Protein AF-0000000072543825 (afdb_homodimer)

pLDDT: mean 88.0, std 15.48, range [26.41, 98.81]

Solvent-accessible surface area (backbone atoms only — not comparable to full-atom values): 26085 Å² total; per-residue (Å²): 98,72,42,37,36,35,41,31,44,54,44,75,93,44,47,64,25,44,50,32,34,56,74,31,50,46,60,71,35,76,40,63,40,33,41,17,59,51,80,48,88,99,46,68,51,46,74,39,100,54,77,91,46,79,57,36,39,8,48,50,49,51,53,50,52,45,50,38,58,75,74,43,48,92,76,35,32,33,39,34,46,34,40,40,32,38,48,51,39,55,50,29,42,41,58,61,43,51,80,57,61,41,79,40,43,33,43,42,31,29,56,25,36,66,50,92,89,26,72,36,23,38,35,52,54,19,15,33,38,32,17,38,40,31,51,52,47,43,58,74,57,35,67,79,35,81,84,40,54,31,52,45,59,36,38,49,27,54,16,34,43,34,60,74,70,64,37,51,57,66,84,56,43,46,99,84,56,23,52,20,36,26,68,44,36,71,72,44,44,49,35,65,87,61,56,60,76,66,51,72,74,31,40,65,62,77,81,62,60,24,86,85,35,64,34,41,56,37,24,25,33,6,77,40,52,41,64,52,43,50,48,49,42,36,52,68,72,50,42,58,50,50,84,56,49,64,55,62,60,63,66,52,125,99,71,42,36,36,36,41,31,44,53,44,76,94,43,47,63,24,44,51,30,34,56,75,32,51,46,62,69,36,75,39,66,39,32,42,17,58,53,80,48,88,99,46,66,51,45,73,40,100,54,78,90,44,79,56,37,41,6,49,49,50,50,54,50,52,45,49,39,58,76,76,43,49,91,77,35,32,33,39,33,43,33,41,41,30,37,48,50,39,55,50,29,42,41,57,62,43,51,81,55,61,41,78,40,43,32,43,42,31,28,54,25,37,68,51,95,89,25,74,37,24,37,35,55,53,18,14,32,38,32,15,39,39,30,51,52,47,43,58,75,58,35,67,80,36,81,82,41,56,30,52,47,57,36,37,50,27,54,17,36,45,34,60,75,70,64,39,50,56,64,85,55,43,46,99,84,55,25,52,19,38,25,69,45,34,72,73,44,44,50,34,65,87,62,57,60,76,66,51,71,73,30,40,66,62,76,82,62,61,23,86,86,36,66,35,41,56,37,23,24,31,6,78,40,51,42,64,52,44,50,48,50,40,37,52,67,74,50,42,58,50,50,84,55,50,64,52,60,64,61,66,53,126

Secondary structure (DSSP, 8-state):
---EEEEEE--GGGHHHHHHHHTTGGGGSSEEEEEESSPPTTS-EEE--S---GGGHHHHHHHHHHHHHHHTGGG-SEEEEEETT-EE-HHHHHHHHTTS-TTS-BEEE-EEEEETTEEEEE-TTT-EEEEHHHHHHIIIIISS-TT--TTS-HHHHHHHHHHHTT-B------TTS--SB-SS-HHHHT-GGG--HHHHHHBSSPPP-STT-S-TT--EE-S--HHHHHHHHIIIIIS--TTTTHHHHHT--/---EEEEEE--GGGHHHHHHHHHTGGGGSSEEEEEESSPPTTS-EEE--S---GGGHHHHHHHHHHHHHHHTGGG-SEEEEEETT-EE-HHHHHHHHTTS-TTS-BEEE-EEEEETTEEEEE-TTT-EEEEHHHHHHIIIIISS-TT--TTS-HHHHHHHHHHHTT-B------TTS--SB-SS-HHHHH-GGG--HHHHHHBSSPPP-STT-S-TT--EE-S--HHHHHHHHIIIIIS--TTTHHHHHHT--

Nearest PDB structures (foldseek):
  7q4i-assembly1_A  TM=9.365E-01  e=7.031E-26  Drosophila melanogaster
  2j0b-assembly1_A  TM=6.460E-01  e=9.276E-09  Mus musculus
  2vxm-assembly1_A  TM=5.956E-01  e=2.904E-05  Bos taurus
  6ym1-assembly1_B  TM=3.932E-01  e=6.086E-01  Mycobacterium tuberculosis CDC1551
  1x7o-assembly1_B  TM=4.568E-01  e=1.905E+00  Streptomyces viridochromogenes

Sequence (506 aa):
SGKILCLIFTYPKNINKSLAVKNTWAKRCDKQLYFSNKTLPNIPTILLNITESRQLLGLKTRLALQYVYDHEIDEFEWFIKADDDAFFIMENLKNYLSAFNPNDKLYFGKKFSKFKGTTYYMSGGAGYVLSKASVKIIVEKCFDAVKFNFQHIEDMAVGACAEKYNFTAPNTTDSMGRERFHSLSPHVYLKKELKPKWLDAYSVNKLKWGYGNLSNETISFHYLSPEDMQLLEFYLYKLNTKQMDQRRNSSKPSGKILCLIFTYPKNINKSLAVKNTWAKRCDKQLYFSNKTLPNIPTILLNITESRQLLGLKTRLALQYVYDHEIDEFEWFIKADDDAFFIMENLKNYLSAFNPNDKLYFGKKFSKFKGTTYYMSGGAGYVLSKASVKIIVEKCFDAVKFNFQHIEDMAVGACAEKYNFTAPNTTDSMGRERFHSLSPHVYLKKELKPKWLDAYSVNKLKWGYGNLSNETISFHYLSPEDMQLLEFYLYKLNTKQMDQRRNSSKP

Structure (mmCIF, N/CA/C/O backbone):
data_AF-0000000072543825-model_v1
#
loop_
_entity.id
_entity.type
_entity.pdbx_description
1 polymer 'N-acetylgalactosaminide beta-1,3-galactosyltransferase'
#
loop_
_atom_site.group_PDB
_atom_site.id
_atom_site.type_symbol
_atom_site.label_atom_id
_atom_site.label_alt_id
_atom_site.label_comp_id
_atom_site.label_asym_id
_atom_site.label_entity_id
_atom_site.label_seq_id
_atom_site.pdbx_PDB_ins_code
_atom_site.Cartn_x
_atom_site.Cartn_y
_atom_site.Cartn_z
_atom_site.occupancy
_atom_site.B_iso_or_equiv
_atom_site.auth_seq_id
_atom_site.auth_comp_id
_atom_site.auth_asym_id
_atom_site.auth_atom_id
_atom_site.pdbx_PDB_model_num
ATOM 1 N N . SER A 1 1 ? -3.27 -25.234 7.328 1 68.12 1 SER A N 1
ATOM 2 C CA . SER A 1 1 ? -3.408 -25.266 5.875 1 68.12 1 SER A CA 1
ATOM 3 C C . SER A 1 1 ? -2.248 -26.016 5.227 1 68.12 1 SER A C 1
ATOM 5 O O . SER A 1 1 ? -2.201 -26.156 4 1 68.12 1 SER A O 1
ATOM 7 N N . GLY A 1 2 ? -1.45 -26.844 5.832 1 89.38 2 GLY A N 1
ATOM 8 C CA . GLY A 1 2 ? -0.317 -27.594 5.324 1 89.38 2 GLY A CA 1
ATOM 9 C C . GLY A 1 2 ? 0.86 -26.719 4.938 1 89.38 2 GLY A C 1
ATOM 10 O O . GLY A 1 2 ? 0.724 -25.5 4.836 1 89.38 2 GLY A O 1
ATOM 11 N N . LYS A 1 3 ? 1.983 -27.266 4.672 1 97.75 3 LYS A N 1
ATOM 12 C CA . LYS A 1 3 ? 3.207 -26.547 4.324 1 97.75 3 LYS A CA 1
ATOM 13 C C . LYS A 1 3 ? 3.191 -26.109 2.861 1 97.75 3 LYS A C 1
ATOM 15 O O . LYS A 1 3 ? 2.717 -26.844 1.993 1 97.75 3 LYS A O 1
ATOM 20 N N . ILE A 1 4 ? 3.729 -24.906 2.629 1 98.5 4 ILE A N 1
ATOM 21 C CA . ILE A 1 4 ? 3.695 -24.297 1.298 1 98.5 4 ILE A CA 1
ATOM 22 C C . ILE A 1 4 ? 5.121 -24.109 0.787 1 98.5 4 ILE A C 1
ATOM 24 O O . ILE A 1 4 ? 5.949 -23.484 1.465 1 98.5 4 ILE A O 1
ATOM 28 N N . LEU A 1 5 ? 5.426 -24.656 -0.382 1 98.81 5 LEU A N 1
ATOM 29 C CA . LEU A 1 5 ? 6.668 -24.391 -1.099 1 98.81 5 LEU A CA 1
ATOM 30 C C . LEU A 1 5 ? 6.441 -23.391 -2.229 1 98.81 5 LEU A C 1
ATOM 32 O O . LEU A 1 5 ? 5.598 -23.609 -3.1 1 98.81 5 LEU A O 1
ATOM 36 N N . CYS A 1 6 ? 7.156 -22.281 -2.223 1 98.81 6 CYS A N 1
ATOM 37 C CA . CYS A 1 6 ? 7.031 -21.25 -3.258 1 98.81 6 CYS A CA 1
ATOM 38 C C . CYS A 1 6 ? 8.125 -21.406 -4.305 1 98.81 6 CYS A C 1
ATOM 40 O O . CYS A 1 6 ? 9.312 -21.359 -3.975 1 98.81 6 CYS A O 1
ATOM 42 N N . LEU A 1 7 ? 7.707 -21.625 -5.52 1 98.44 7 LEU A N 1
ATOM 43 C CA . LEU A 1 7 ? 8.602 -21.688 -6.672 1 98.44 7 LEU A CA 1
ATOM 44 C C . LEU A 1 7 ? 8.625 -20.344 -7.414 1 98.44 7 LEU A C 1
ATOM 46 O O . LEU A 1 7 ? 7.688 -20.031 -8.148 1 98.44 7 LEU A O 1
ATOM 50 N N . ILE A 1 8 ? 9.719 -19.656 -7.242 1 98.38 8 ILE A N 1
ATOM 51 C CA . ILE A 1 8 ? 9.82 -18.328 -7.852 1 98.38 8 ILE A CA 1
ATOM 52 C C . ILE A 1 8 ? 10.633 -18.422 -9.141 1 98.38 8 ILE A C 1
ATOM 54 O O . ILE A 1 8 ? 11.773 -18.891 -9.133 1 98.38 8 ILE A O 1
ATOM 58 N N . PHE A 1 9 ? 10.016 -17.984 -10.227 1 95.5 9 PHE A N 1
ATOM 59 C CA . PHE A 1 9 ? 10.688 -17.969 -11.516 1 95.5 9 PHE A CA 1
ATOM 60 C C . PHE A 1 9 ? 11.359 -16.625 -11.766 1 95.5 9 PHE A C 1
ATOM 62 O O . PHE A 1 9 ? 10.711 -15.586 -11.695 1 95.5 9 PHE A O 1
ATOM 69 N N . THR A 1 10 ? 12.664 -16.656 -11.977 1 95.19 10 THR A N 1
ATOM 70 C CA . THR A 1 10 ? 13.422 -15.422 -12.141 1 95.19 10 THR A CA 1
ATOM 71 C C . THR A 1 10 ? 14.586 -15.617 -13.109 1 95.19 10 THR A C 1
ATOM 73 O O . THR A 1 10 ? 14.641 -16.625 -13.828 1 95.19 10 THR A O 1
ATOM 76 N N . TYR A 1 11 ? 15.344 -14.617 -13.414 1 92.44 11 TYR A N 1
ATOM 77 C CA . TYR A 1 11 ? 16.547 -14.633 -14.234 1 92.44 11 TYR A CA 1
ATOM 78 C C . TYR A 1 11 ? 17.5 -13.523 -13.82 1 92.44 11 TYR A C 1
ATOM 80 O O . TYR A 1 11 ? 17.125 -12.617 -13.07 1 92.44 11 TYR A O 1
ATOM 88 N N . PRO A 1 12 ? 18.734 -13.555 -14.242 1 92.38 12 PRO A N 1
ATOM 89 C CA . PRO A 1 12 ? 19.781 -12.703 -13.688 1 92.38 12 PRO A CA 1
ATOM 90 C C . PRO A 1 12 ? 19.484 -11.219 -13.82 1 92.38 12 PRO A C 1
ATOM 92 O O . PRO A 1 12 ? 19.766 -10.438 -12.906 1 92.38 12 PRO A O 1
ATOM 95 N N . LYS A 1 13 ? 18.906 -10.805 -14.836 1 92.94 13 LYS A N 1
ATOM 96 C CA . LYS A 1 13 ? 18.656 -9.383 -15.055 1 92.94 13 LYS A CA 1
ATOM 97 C C . LYS A 1 13 ? 17.641 -8.844 -14.047 1 92.94 13 LYS A C 1
ATOM 99 O O . LYS A 1 13 ? 17.531 -7.629 -13.852 1 92.94 13 LYS A O 1
ATOM 104 N N . ASN A 1 14 ? 16.938 -9.734 -13.375 1 94.69 14 ASN A N 1
ATOM 105 C CA . ASN A 1 14 ? 15.883 -9.32 -12.445 1 94.69 14 ASN A CA 1
ATOM 106 C C . ASN A 1 14 ? 16.297 -9.562 -11 1 94.69 14 ASN A C 1
ATOM 108 O O . ASN A 1 14 ? 15.453 -9.844 -10.148 1 94.69 14 ASN A O 1
ATOM 112 N N . ILE A 1 15 ? 17.531 -9.453 -10.734 1 96 15 ILE A N 1
ATOM 113 C CA . ILE A 1 15 ? 18.078 -9.758 -9.414 1 96 15 ILE A CA 1
ATOM 114 C C . ILE A 1 15 ? 17.391 -8.875 -8.367 1 96 15 ILE A C 1
ATOM 116 O O . ILE A 1 15 ? 17.109 -9.336 -7.262 1 96 15 ILE A O 1
ATOM 120 N N . ASN A 1 16 ? 17.141 -7.625 -8.672 1 95 16 ASN A N 1
ATOM 121 C CA . ASN A 1 16 ? 16.516 -6.727 -7.715 1 95 16 ASN A CA 1
ATOM 122 C C . ASN A 1 16 ? 15.094 -7.184 -7.371 1 95 16 ASN A C 1
ATOM 124 O O . ASN A 1 16 ? 14.664 -7.078 -6.223 1 95 16 ASN A O 1
ATOM 128 N N . LYS A 1 17 ? 14.398 -7.695 -8.328 1 97.56 17 LYS A N 1
ATOM 129 C CA . LYS A 1 17 ? 13.062 -8.219 -8.086 1 97.56 17 LYS A CA 1
ATOM 130 C C . LYS A 1 17 ? 13.109 -9.484 -7.23 1 97.56 17 LYS A C 1
ATOM 132 O O . LYS A 1 17 ? 12.32 -9.641 -6.301 1 97.56 17 LYS A O 1
ATOM 137 N N . SER A 1 18 ? 14.055 -10.312 -7.535 1 97.81 18 SER A N 1
ATOM 138 C CA . SER A 1 18 ? 14.211 -11.539 -6.766 1 97.81 18 SER A CA 1
ATOM 139 C C . SER A 1 18 ? 14.531 -11.242 -5.305 1 97.81 18 SER A C 1
ATOM 141 O O . SER A 1 18 ? 14 -11.891 -4.402 1 97.81 18 SER A O 1
ATOM 143 N N . LEU A 1 19 ? 15.383 -10.289 -5.148 1 97.31 19 LEU A N 1
ATOM 144 C CA . LEU A 1 19 ? 15.734 -9.898 -3.789 1 97.31 19 LEU A CA 1
ATOM 145 C C . LEU A 1 19 ? 14.523 -9.32 -3.062 1 97.31 19 LEU A C 1
ATOM 147 O O . LEU A 1 19 ? 14.32 -9.586 -1.875 1 97.31 19 LEU A O 1
ATOM 151 N N . ALA A 1 20 ? 13.727 -8.523 -3.75 1 97.5 20 ALA A N 1
ATOM 152 C CA . ALA A 1 20 ? 12.516 -7.977 -3.152 1 97.5 20 ALA A CA 1
ATOM 153 C C . ALA A 1 20 ? 11.555 -9.086 -2.75 1 97.5 20 ALA A C 1
ATOM 155 O O . ALA A 1 20 ? 11 -9.07 -1.647 1 97.5 20 ALA A O 1
ATOM 156 N N . VAL A 1 21 ? 11.383 -10.07 -3.627 1 98.69 21 VAL A N 1
ATOM 157 C CA . VAL A 1 21 ? 10.523 -11.211 -3.32 1 98.69 21 VAL A CA 1
ATOM 158 C C . VAL A 1 21 ? 11.039 -11.922 -2.072 1 98.69 21 VAL A C 1
ATOM 160 O O . VAL A 1 21 ? 10.281 -12.141 -1.12 1 98.69 21 VAL A O 1
ATOM 163 N N . LYS A 1 22 ? 12.273 -12.203 -2.043 1 98.44 22 LYS A N 1
ATOM 164 C CA . LYS A 1 22 ? 12.906 -12.938 -0.952 1 98.44 22 LYS A CA 1
ATOM 165 C C . LYS A 1 22 ? 12.727 -12.211 0.377 1 98.44 22 LYS A C 1
ATOM 167 O O . LYS A 1 22 ? 12.516 -12.844 1.414 1 98.44 22 LYS A O 1
ATOM 172 N N . ASN A 1 23 ? 12.773 -10.914 0.343 1 96.94 23 ASN A N 1
ATOM 173 C CA . ASN A 1 23 ? 12.805 -10.125 1.569 1 96.94 23 ASN A CA 1
ATOM 174 C C . ASN A 1 23 ? 11.414 -9.633 1.957 1 96.94 23 ASN A C 1
ATOM 176 O O . ASN A 1 23 ? 11.266 -8.883 2.924 1 96.94 23 ASN A O 1
ATOM 180 N N . THR A 1 24 ? 10.414 -10.023 1.236 1 97.62 24 THR A N 1
ATOM 181 C CA . THR A 1 24 ? 9.055 -9.609 1.566 1 97.62 24 THR A CA 1
ATOM 182 C C . THR A 1 24 ? 8.141 -10.82 1.714 1 97.62 24 THR A C 1
ATOM 184 O O . THR A 1 24 ? 8.234 -11.562 2.691 1 97.62 24 THR A O 1
ATOM 187 N N . TRP A 1 25 ? 7.227 -11.07 0.693 1 98.12 25 TRP A N 1
ATOM 188 C CA . TRP A 1 25 ? 6.137 -12.016 0.892 1 98.12 25 TRP A CA 1
ATOM 189 C C . TRP A 1 25 ? 6.664 -13.445 0.974 1 98.12 25 TRP A C 1
ATOM 191 O O . TRP A 1 25 ? 6.086 -14.289 1.666 1 98.12 25 TRP A O 1
ATOM 201 N N . ALA A 1 26 ? 7.785 -13.758 0.306 1 98.5 26 ALA A N 1
ATOM 202 C CA . ALA A 1 26 ? 8.266 -15.141 0.238 1 98.5 26 ALA A CA 1
ATOM 203 C C . ALA A 1 26 ? 8.805 -15.602 1.59 1 98.5 26 ALA A C 1
ATOM 205 O O . ALA A 1 26 ? 8.984 -16.797 1.816 1 98.5 26 ALA A O 1
ATOM 206 N N . LYS A 1 27 ? 9.07 -14.648 2.498 1 97.38 27 LYS A N 1
ATOM 207 C CA . LYS A 1 27 ? 9.461 -15 3.863 1 97.38 27 LYS A CA 1
ATOM 208 C C . LYS A 1 27 ? 8.359 -15.789 4.562 1 97.38 27 LYS A C 1
ATOM 210 O O . LYS A 1 27 ? 8.609 -16.469 5.555 1 97.38 27 LYS A O 1
ATOM 215 N N . ARG A 1 28 ? 7.223 -15.664 4.055 1 96.81 28 ARG A N 1
ATOM 216 C CA . ARG A 1 28 ? 6.082 -16.281 4.723 1 96.81 28 ARG A CA 1
ATOM 217 C C . ARG A 1 28 ? 5.711 -17.609 4.066 1 96.81 28 ARG A C 1
ATOM 219 O O . ARG A 1 28 ? 4.703 -18.219 4.422 1 96.81 28 ARG A O 1
ATOM 226 N N . CYS A 1 29 ? 6.473 -18 3.074 1 97.69 29 CYS A N 1
ATOM 227 C CA . CYS A 1 29 ? 6.434 -19.391 2.623 1 97.69 29 CYS A CA 1
ATOM 228 C C . CYS A 1 29 ? 7.156 -20.312 3.605 1 97.69 29 CYS A C 1
ATOM 230 O O . CYS A 1 29 ? 8.023 -19.859 4.355 1 97.69 29 CYS A O 1
ATOM 232 N N . ASP A 1 30 ? 6.742 -21.562 3.641 1 98.06 30 ASP A N 1
ATOM 233 C CA . ASP A 1 30 ? 7.492 -22.5 4.465 1 98.06 30 ASP A CA 1
ATOM 234 C C . ASP A 1 30 ? 8.883 -22.734 3.893 1 98.06 30 ASP A C 1
ATOM 236 O O . ASP A 1 30 ? 9.836 -23 4.641 1 98.06 30 ASP A O 1
ATOM 240 N N . LYS A 1 31 ? 9.008 -22.719 2.635 1 98.31 31 LYS A N 1
ATOM 241 C CA . LYS A 1 31 ? 10.258 -22.766 1.885 1 98.31 31 LYS A CA 1
ATOM 242 C C . LYS A 1 31 ? 10.125 -22.031 0.548 1 98.31 31 LYS A C 1
ATOM 244 O O . LYS A 1 31 ? 9.055 -22.031 -0.055 1 98.31 31 LYS A O 1
ATOM 249 N N . GLN A 1 32 ? 11.164 -21.344 0.126 1 98.62 32 GLN A N 1
ATOM 250 C CA . GLN A 1 32 ? 11.195 -20.672 -1.162 1 98.62 32 GLN A CA 1
ATOM 251 C C . GLN A 1 32 ? 12.367 -21.141 -2.008 1 98.62 32 GLN A C 1
ATOM 253 O O . GLN A 1 32 ? 13.461 -21.375 -1.485 1 98.62 32 GLN A O 1
ATOM 258 N N . LEU A 1 33 ? 12.141 -21.391 -3.219 1 98.44 33 LEU A N 1
ATOM 259 C CA . LEU A 1 33 ? 13.156 -21.734 -4.207 1 98.44 33 LEU A CA 1
ATOM 260 C C . LEU A 1 33 ? 13.062 -20.828 -5.43 1 98.44 33 LEU A C 1
ATOM 262 O O . LEU A 1 33 ? 11.961 -20.516 -5.891 1 98.44 33 LEU A O 1
ATOM 266 N N . TYR A 1 34 ? 14.234 -20.422 -5.926 1 98.12 34 TYR A N 1
ATOM 267 C CA . TYR A 1 34 ? 14.297 -19.562 -7.102 1 98.12 34 TYR A CA 1
ATOM 268 C C . TYR A 1 34 ? 14.898 -20.297 -8.289 1 98.12 34 TYR A C 1
ATOM 270 O O . TYR A 1 34 ? 16 -20.844 -8.195 1 98.12 34 TYR A O 1
ATOM 278 N N . PHE A 1 35 ? 14.219 -20.328 -9.352 1 96.5 35 PHE A N 1
ATOM 279 C CA . PHE A 1 35 ? 14.633 -21.062 -10.539 1 96.5 35 PHE A CA 1
ATOM 280 C C . PHE A 1 35 ? 15.148 -20.109 -11.609 1 96.5 35 PHE A C 1
ATOM 282 O O . PHE A 1 35 ? 14.406 -19.25 -12.094 1 96.5 35 PHE A O 1
ATOM 289 N N . SER A 1 36 ? 16.391 -20.219 -11.961 1 94.19 36 SER A N 1
ATOM 290 C CA . SER A 1 36 ? 17.078 -19.328 -12.891 1 94.19 36 SER A CA 1
ATOM 291 C C . SER A 1 36 ? 18.156 -20.078 -13.672 1 94.19 36 SER A C 1
ATOM 293 O O . SER A 1 36 ? 18.531 -21.203 -13.32 1 94.19 36 SER A O 1
ATOM 295 N N . ASN A 1 37 ? 18.594 -19.469 -14.773 1 91.94 37 ASN A N 1
ATOM 296 C CA . ASN A 1 37 ? 19.625 -20.094 -15.594 1 91.94 37 ASN A CA 1
ATOM 297 C C . ASN A 1 37 ? 21.016 -19.75 -15.094 1 91.94 37 ASN A C 1
ATOM 299 O O . ASN A 1 37 ? 22.016 -20.266 -15.609 1 91.94 37 ASN A O 1
ATOM 303 N N . LYS A 1 38 ? 21.141 -18.922 -14.164 1 92.62 38 LYS A N 1
ATOM 304 C CA . LYS A 1 38 ? 22.375 -18.625 -13.461 1 92.62 38 LYS A CA 1
ATOM 305 C C . LYS A 1 38 ? 22.141 -18.5 -11.961 1 92.62 38 LYS A C 1
ATOM 307 O O . LYS A 1 38 ? 21.047 -18.141 -11.523 1 92.62 38 LYS A O 1
ATOM 312 N N . THR A 1 39 ? 23.172 -18.828 -11.234 1 93.69 39 THR A N 1
ATOM 313 C CA . THR A 1 39 ? 23.078 -18.656 -9.789 1 93.69 39 THR A CA 1
ATOM 314 C C . THR A 1 39 ? 23.047 -17.172 -9.422 1 93.69 39 THR A C 1
ATOM 316 O O . THR A 1 39 ? 23.859 -16.391 -9.93 1 93.69 39 THR A O 1
ATOM 319 N N . LEU A 1 40 ? 22.125 -16.828 -8.625 1 94.44 40 LEU A N 1
ATOM 320 C CA . LEU A 1 40 ? 22 -15.453 -8.18 1 94.44 40 LEU A CA 1
ATOM 321 C C . LEU A 1 40 ? 22.578 -15.266 -6.785 1 94.44 40 LEU A C 1
ATOM 323 O O . LEU A 1 40 ? 22.359 -16.094 -5.898 1 94.44 40 LEU A O 1
ATOM 327 N N . PRO A 1 41 ? 23.281 -14.219 -6.574 1 93.38 41 PRO A N 1
ATOM 328 C CA . PRO A 1 41 ? 23.891 -13.984 -5.262 1 93.38 41 PRO A CA 1
ATOM 329 C C . PRO A 1 41 ? 22.844 -13.781 -4.16 1 93.38 41 PRO A C 1
ATOM 331 O O . PRO A 1 41 ? 21.906 -13.008 -4.328 1 93.38 41 PRO A O 1
ATOM 334 N N . ASN A 1 42 ? 22.969 -14.484 -3.006 1 93.12 42 ASN A N 1
ATOM 335 C CA . ASN A 1 42 ?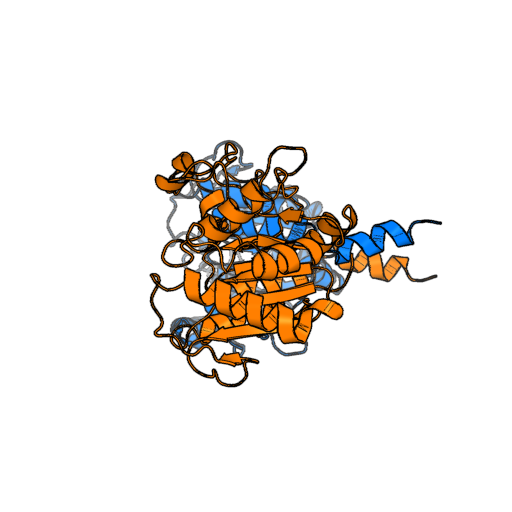 22.156 -14.344 -1.8 1 93.12 42 ASN A CA 1
ATOM 336 C C . ASN A 1 42 ? 20.719 -14.789 -2.033 1 93.12 42 ASN A C 1
ATOM 338 O O . ASN A 1 42 ? 19.812 -14.328 -1.357 1 93.12 42 ASN A O 1
ATOM 342 N N . ILE A 1 43 ? 20.5 -15.562 -3.023 1 96.06 43 ILE A N 1
ATOM 343 C CA . ILE A 1 43 ? 19.188 -16.109 -3.373 1 96.06 43 ILE A CA 1
ATOM 344 C C . ILE A 1 43 ? 19.281 -17.641 -3.471 1 96.06 43 ILE A C 1
ATOM 346 O O . ILE A 1 43 ? 20.219 -18.172 -4.09 1 96.06 43 ILE A O 1
ATOM 350 N N . PRO A 1 44 ? 18.5 -18.406 -2.742 1 96.19 44 PRO A N 1
ATOM 351 C CA . PRO A 1 44 ? 18.516 -19.859 -2.9 1 96.19 44 PRO A CA 1
ATOM 352 C C . PRO A 1 44 ? 18.094 -20.297 -4.301 1 96.19 44 PRO A C 1
ATOM 354 O O . PRO A 1 44 ? 16.969 -20.781 -4.488 1 96.19 44 PRO A O 1
ATOM 357 N N . THR A 1 45 ? 19.062 -20.375 -5.156 1 96.88 45 THR A N 1
ATOM 358 C CA . THR A 1 45 ? 18.812 -20.562 -6.582 1 96.88 45 THR A CA 1
ATOM 359 C C . THR A 1 45 ? 18.953 -22.031 -6.965 1 96.88 45 THR A C 1
ATOM 361 O O . THR A 1 45 ? 19.906 -22.703 -6.547 1 96.88 45 THR A O 1
ATOM 364 N N . ILE A 1 46 ? 17.969 -22.562 -7.59 1 96.88 46 ILE A N 1
ATOM 365 C CA . ILE A 1 46 ? 18.094 -23.828 -8.305 1 96.88 46 ILE A CA 1
ATOM 366 C C . ILE A 1 46 ? 18.469 -23.562 -9.766 1 96.88 46 ILE A C 1
ATOM 368 O O . ILE A 1 46 ? 17.688 -22.953 -10.5 1 96.88 46 ILE A O 1
ATOM 372 N N . LEU A 1 47 ? 19.578 -24.016 -10.156 1 93.75 47 LEU A N 1
ATOM 373 C CA . LEU A 1 47 ? 20.109 -23.766 -11.492 1 93.75 47 LEU A CA 1
ATOM 374 C C . LEU A 1 47 ? 19.422 -24.656 -12.523 1 93.75 47 LEU A C 1
ATOM 376 O O . LEU A 1 47 ? 19.375 -25.891 -12.359 1 93.75 47 LEU A O 1
ATOM 380 N N . LEU A 1 48 ? 18.828 -23.953 -13.484 1 89.69 48 LEU A N 1
ATOM 381 C CA . LEU A 1 48 ? 18.25 -24.672 -14.617 1 89.69 48 LEU A CA 1
ATOM 382 C C . LEU A 1 48 ? 19.125 -24.547 -15.852 1 89.69 48 LEU A C 1
ATOM 384 O O . LEU A 1 48 ? 19.594 -23.453 -16.172 1 89.69 48 LEU A O 1
ATOM 388 N N . ASN A 1 49 ? 19.5 -25.609 -16.453 1 83.06 49 ASN A N 1
ATOM 389 C CA . ASN A 1 49 ? 20.344 -25.594 -17.641 1 83.06 49 ASN A CA 1
ATOM 390 C C . ASN A 1 49 ? 19.547 -25.266 -18.891 1 83.06 49 ASN A C 1
ATOM 392 O O . ASN A 1 49 ? 19.328 -26.125 -19.75 1 83.06 49 ASN A O 1
ATOM 396 N N . ILE A 1 50 ? 19.078 -24.031 -18.922 1 79.62 50 ILE A N 1
ATOM 397 C CA . ILE A 1 50 ? 18.312 -23.547 -20.078 1 79.62 50 ILE A CA 1
ATOM 398 C C . ILE A 1 50 ? 18.766 -22.141 -20.453 1 79.62 50 ILE A C 1
ATOM 400 O O . ILE A 1 50 ? 19.422 -21.469 -19.656 1 79.62 50 ILE A O 1
ATOM 404 N N . THR A 1 51 ? 18.578 -21.875 -21.781 1 74.69 51 THR A N 1
ATOM 405 C CA . THR A 1 51 ? 18.766 -20.484 -22.203 1 74.69 51 THR A CA 1
ATOM 406 C C . THR A 1 51 ? 17.531 -19.656 -21.859 1 74.69 51 THR A C 1
ATOM 408 O O . THR A 1 51 ? 16.406 -20.094 -22.094 1 74.69 51 THR A O 1
ATOM 411 N N . GLU A 1 52 ? 17.688 -18.562 -21.172 1 66.62 52 GLU A N 1
ATOM 412 C CA . GLU A 1 52 ? 16.547 -17.766 -20.734 1 66.62 52 GLU A CA 1
ATOM 413 C C . GLU A 1 52 ? 15.836 -17.109 -21.906 1 66.62 52 GLU A C 1
ATOM 415 O O . GLU A 1 52 ? 16.469 -16.438 -22.734 1 66.62 52 GLU A O 1
ATOM 420 N N . SER A 1 53 ? 14.664 -17.453 -22.25 1 66.25 53 SER A N 1
ATOM 421 C CA . SER A 1 53 ? 13.742 -16.828 -23.188 1 66.25 53 SER A CA 1
ATOM 422 C C . SER A 1 53 ? 12.297 -17.047 -22.781 1 66.25 53 SER A C 1
ATOM 424 O O . SER A 1 53 ? 11.977 -18.047 -22.125 1 66.25 53 SER A O 1
ATOM 426 N N . ARG A 1 54 ? 11.508 -16.094 -23.016 1 63.53 54 ARG A N 1
ATOM 427 C CA . ARG A 1 54 ? 10.078 -16.25 -22.75 1 63.53 54 ARG A CA 1
ATOM 428 C C . ARG A 1 54 ? 9.547 -17.531 -23.391 1 63.53 54 ARG A C 1
ATOM 430 O O . ARG A 1 54 ? 8.625 -18.156 -22.875 1 63.53 54 ARG A O 1
ATOM 437 N N . GLN A 1 55 ? 10.227 -17.875 -24.422 1 63.44 55 GLN A N 1
ATOM 438 C CA . GLN A 1 55 ? 9.797 -19.031 -25.203 1 63.44 55 GLN A CA 1
ATOM 439 C C . GLN A 1 55 ? 10.117 -20.328 -24.469 1 63.44 55 GLN A C 1
ATOM 441 O O . GLN A 1 55 ? 9.555 -21.375 -24.781 1 63.44 55 GLN A O 1
ATOM 446 N N . LEU A 1 56 ? 10.898 -20.109 -23.453 1 70.38 56 LEU A N 1
ATOM 447 C CA . LEU A 1 56 ? 11.328 -21.344 -22.797 1 70.38 56 LEU A CA 1
ATOM 448 C C . LEU A 1 56 ? 10.734 -21.453 -21.406 1 70.38 56 LEU A C 1
ATOM 450 O O . LEU A 1 56 ? 11.227 -22.219 -20.578 1 70.38 56 LEU A O 1
ATOM 454 N N . LEU A 1 57 ? 9.68 -20.656 -21.172 1 74.94 57 LEU A N 1
ATOM 455 C CA . LEU A 1 57 ? 9.047 -20.688 -19.859 1 74.94 57 LEU A CA 1
ATOM 456 C C . LEU A 1 57 ? 8.391 -22.047 -19.609 1 74.94 57 LEU A C 1
ATOM 458 O O . LEU A 1 57 ? 8.359 -22.531 -18.469 1 74.94 57 LEU A O 1
ATOM 462 N N . GLY A 1 58 ? 7.941 -22.594 -20.656 1 79.25 58 GLY A N 1
ATOM 463 C CA . GLY A 1 58 ? 7.391 -23.938 -20.531 1 79.25 58 GLY A CA 1
ATOM 464 C C . GLY A 1 58 ? 8.406 -24.953 -20.031 1 79.25 58 GLY A C 1
ATOM 465 O O . GLY A 1 58 ? 8.109 -25.75 -19.156 1 79.25 58 GLY A O 1
ATOM 466 N N . LEU A 1 59 ? 9.516 -24.859 -20.625 1 82.25 59 LEU A N 1
ATOM 467 C CA . LEU A 1 59 ? 10.586 -25.766 -20.219 1 82.25 59 LEU A CA 1
ATOM 468 C C . LEU A 1 59 ? 11.016 -25.469 -18.781 1 82.25 59 LEU A C 1
ATOM 470 O O . LEU A 1 59 ? 11.297 -26.375 -18 1 82.25 59 LEU A O 1
ATOM 474 N N . LYS A 1 60 ? 11.047 -24.203 -18.406 1 87.31 60 LYS A N 1
ATOM 475 C CA . LYS A 1 60 ? 11.391 -23.812 -17.047 1 87.31 60 LYS A CA 1
ATOM 476 C C . LYS A 1 60 ? 10.414 -24.406 -16.047 1 87.31 60 LYS A C 1
ATOM 478 O O . LYS A 1 60 ? 10.82 -24.922 -15 1 87.31 60 LYS A O 1
ATOM 483 N N . THR A 1 61 ? 9.172 -24.391 -16.391 1 89.88 61 THR A N 1
ATOM 484 C CA . THR A 1 61 ? 8.141 -24.953 -15.523 1 89.88 61 THR A CA 1
ATOM 485 C C . THR A 1 61 ? 8.297 -26.453 -15.375 1 89.88 61 THR A C 1
ATOM 487 O O . THR A 1 61 ? 8.211 -26.984 -14.266 1 89.88 61 THR A O 1
ATOM 490 N N . ARG A 1 62 ? 8.562 -27.109 -16.469 1 88.62 62 ARG A N 1
ATOM 491 C CA . ARG A 1 62 ? 8.766 -28.562 -16.453 1 88.62 62 ARG A CA 1
ATOM 492 C C . ARG A 1 62 ? 9.938 -28.938 -15.547 1 88.62 62 ARG A C 1
ATOM 494 O O . ARG A 1 62 ? 9.82 -29.828 -14.703 1 88.62 62 ARG A O 1
ATOM 501 N N . LEU A 1 63 ? 11.016 -28.281 -15.742 1 90.5 63 LEU A N 1
ATOM 502 C CA . LEU A 1 63 ? 12.211 -28.594 -14.977 1 90.5 63 LEU A CA 1
ATOM 503 C C . LEU A 1 63 ? 12.008 -28.281 -13.5 1 90.5 63 LEU A C 1
ATOM 505 O O . LEU A 1 63 ? 12.477 -29.016 -12.633 1 90.5 63 LEU A O 1
ATOM 509 N N . ALA A 1 64 ? 11.352 -27.203 -13.211 1 93.94 64 ALA A N 1
ATOM 510 C CA . ALA A 1 64 ? 11.078 -26.812 -11.828 1 93.94 64 ALA A CA 1
ATOM 511 C C . ALA A 1 64 ? 10.195 -27.844 -11.125 1 93.94 64 ALA A C 1
ATOM 513 O O . ALA A 1 64 ? 10.492 -28.266 -10.016 1 93.94 64 ALA A O 1
ATOM 514 N N . LEU A 1 65 ? 9.102 -28.234 -11.789 1 95 65 LEU A N 1
ATOM 515 C CA . LEU A 1 65 ? 8.188 -29.203 -11.188 1 95 65 LEU A CA 1
ATOM 516 C C . LEU A 1 65 ? 8.859 -30.562 -11.039 1 95 65 LEU A C 1
ATOM 518 O O . LEU A 1 65 ? 8.609 -31.281 -10.062 1 95 65 LEU A O 1
ATOM 522 N N . GLN A 1 66 ? 9.719 -30.891 -12.008 1 94 66 GLN A N 1
ATOM 523 C CA . GLN A 1 66 ? 10.484 -32.125 -11.875 1 94 66 GLN A CA 1
ATOM 524 C C . GLN A 1 66 ? 11.391 -32.094 -10.648 1 94 66 GLN A C 1
ATOM 526 O O . GLN A 1 66 ? 11.477 -33.062 -9.898 1 94 66 GLN A O 1
ATOM 531 N N . TYR A 1 67 ? 12.086 -30.969 -10.5 1 96.19 67 TYR A N 1
ATOM 532 C CA . TYR A 1 67 ? 12.961 -30.812 -9.344 1 96.19 67 TYR A CA 1
ATOM 533 C C . TYR A 1 67 ? 12.18 -31 -8.047 1 96.19 67 TYR A C 1
ATOM 535 O O . TYR A 1 67 ? 12.609 -31.719 -7.148 1 96.19 67 TYR A O 1
ATOM 543 N N . VAL A 1 68 ? 11.055 -30.344 -7.938 1 97.44 68 VAL A N 1
ATOM 544 C CA . VAL A 1 68 ? 10.242 -30.375 -6.723 1 97.44 68 VAL A CA 1
ATOM 545 C C . VAL A 1 68 ? 9.734 -31.797 -6.484 1 97.44 68 VAL A C 1
ATOM 547 O O . VAL A 1 68 ? 9.68 -32.25 -5.34 1 97.44 68 VAL A O 1
ATOM 550 N N . TYR A 1 69 ? 9.328 -32.438 -7.512 1 97.62 69 TYR A N 1
ATOM 551 C CA . TYR A 1 69 ? 8.883 -33.812 -7.426 1 97.62 69 TYR A CA 1
ATOM 552 C C . TYR A 1 69 ? 9.992 -34.719 -6.891 1 97.62 69 TYR A C 1
ATOM 554 O O . TYR A 1 69 ? 9.758 -35.531 -6 1 97.62 69 TYR A O 1
ATOM 562 N N . ASP A 1 70 ? 11.18 -34.531 -7.375 1 97.75 70 ASP A N 1
ATOM 563 C CA . ASP A 1 70 ? 12.305 -35.406 -7.055 1 97.75 70 ASP A CA 1
ATOM 564 C C . ASP A 1 70 ? 12.836 -35.125 -5.648 1 97.75 70 ASP A C 1
ATOM 566 O O . ASP A 1 70 ? 13.305 -36.062 -4.969 1 97.75 70 ASP A O 1
ATOM 570 N N . HIS A 1 71 ? 12.742 -33.875 -5.152 1 98 71 HIS A N 1
ATOM 571 C CA . HIS A 1 71 ? 13.547 -33.531 -3.986 1 98 71 HIS A CA 1
ATOM 572 C C . HIS A 1 71 ? 12.664 -33.031 -2.838 1 98 71 HIS A C 1
ATOM 574 O O . HIS A 1 71 ? 13.086 -33.062 -1.68 1 98 71 HIS A O 1
ATOM 580 N N . GLU A 1 72 ? 11.438 -32.562 -3.234 1 97.5 72 GLU A N 1
ATOM 581 C CA . GLU A 1 72 ? 10.727 -31.781 -2.209 1 97.5 72 GLU A CA 1
ATOM 582 C C . GLU A 1 72 ? 9.312 -32.312 -2.006 1 97.5 72 GLU A C 1
ATOM 584 O O . GLU A 1 72 ? 8.641 -31.953 -1.045 1 97.5 72 GLU A O 1
ATOM 589 N N . ILE A 1 73 ? 8.781 -33.219 -2.764 1 97.75 73 ILE A N 1
ATOM 590 C CA . ILE A 1 73 ? 7.363 -33.5 -2.934 1 97.75 73 ILE A CA 1
ATOM 591 C C . ILE A 1 73 ? 6.789 -34.031 -1.62 1 97.75 73 ILE A C 1
ATOM 593 O O . ILE A 1 73 ? 5.637 -33.75 -1.285 1 97.75 73 ILE A O 1
ATOM 597 N N . ASP A 1 74 ? 7.52 -34.719 -0.807 1 97 74 ASP A N 1
ATOM 598 C CA . ASP A 1 74 ? 6.988 -35.375 0.379 1 97 74 ASP A CA 1
ATOM 599 C C . ASP A 1 74 ? 6.988 -34.438 1.582 1 97 74 ASP A C 1
ATOM 601 O O . ASP A 1 74 ? 6.387 -34.719 2.613 1 97 74 ASP A O 1
ATOM 605 N N . GLU A 1 75 ? 7.562 -33.25 1.459 1 97.81 75 GLU A N 1
ATOM 606 C CA . GLU A 1 75 ? 7.727 -32.344 2.598 1 97.81 75 GLU A CA 1
ATOM 607 C C . GLU A 1 75 ? 6.68 -31.234 2.58 1 97.81 75 GLU A C 1
ATOM 609 O O . GLU A 1 75 ? 6.543 -30.5 3.551 1 97.81 75 GLU A O 1
ATOM 614 N N . PHE A 1 76 ? 5.93 -31.141 1.466 1 98.38 76 PHE A N 1
ATOM 615 C CA . PHE A 1 76 ? 5.012 -30.016 1.326 1 98.38 76 PHE A CA 1
ATOM 616 C C . PHE A 1 76 ? 3.658 -30.484 0.806 1 98.38 76 PHE A C 1
ATOM 618 O O . PHE A 1 76 ? 3.566 -31.516 0.147 1 98.38 76 PHE A O 1
ATOM 625 N N . GLU A 1 77 ? 2.646 -29.734 1.146 1 98.38 77 GLU A N 1
ATOM 626 C CA . GLU A 1 77 ? 1.281 -30.031 0.721 1 98.38 77 GLU A CA 1
ATOM 627 C C . GLU A 1 77 ? 0.872 -29.156 -0.464 1 98.38 77 GLU A C 1
ATOM 629 O O . GLU A 1 77 ? 0.053 -29.562 -1.289 1 98.38 77 GLU A O 1
ATOM 634 N N . TRP A 1 78 ? 1.396 -27.938 -0.513 1 98.75 78 TRP A N 1
ATOM 635 C CA . TRP A 1 78 ? 1.012 -26.969 -1.529 1 98.75 78 TRP A CA 1
ATOM 636 C C . TRP A 1 78 ? 2.24 -26.391 -2.232 1 98.75 78 TRP A C 1
ATOM 638 O O . TRP A 1 78 ? 3.277 -26.172 -1.602 1 98.75 78 TRP A O 1
ATOM 648 N N . PHE A 1 79 ? 2.076 -26.109 -3.529 1 98.75 79 PHE A N 1
ATOM 649 C CA . PHE A 1 79 ? 3.148 -25.578 -4.367 1 98.75 79 PHE A CA 1
ATOM 650 C C . PHE A 1 79 ? 2.676 -24.359 -5.145 1 98.75 79 PHE A C 1
ATOM 652 O O . PHE A 1 79 ? 1.714 -24.438 -5.91 1 98.75 79 PHE A O 1
ATOM 659 N N . ILE A 1 80 ? 3.334 -23.234 -4.945 1 98.62 80 ILE A N 1
ATOM 660 C CA . ILE A 1 80 ? 2.98 -21.984 -5.598 1 98.62 80 ILE A CA 1
ATOM 661 C C . ILE A 1 80 ? 3.992 -21.672 -6.695 1 98.62 80 ILE A C 1
ATOM 663 O O . ILE A 1 80 ? 5.203 -21.672 -6.453 1 98.62 80 ILE A O 1
ATOM 667 N N . LYS A 1 81 ? 3.516 -21.531 -7.871 1 97.81 81 LYS A N 1
ATOM 668 C CA . LYS A 1 81 ? 4.332 -20.922 -8.914 1 97.81 81 LYS A CA 1
ATOM 669 C C . LYS A 1 81 ? 4.129 -19.406 -8.961 1 97.81 81 LYS A C 1
ATOM 671 O O . LYS A 1 81 ? 3 -18.922 -9.086 1 97.81 81 LYS A O 1
ATOM 676 N N . ALA A 1 82 ? 5.168 -18.641 -8.852 1 97.88 82 ALA A N 1
ATOM 677 C CA . ALA A 1 82 ? 5.086 -17.188 -8.898 1 97.88 82 ALA A CA 1
ATOM 678 C C . ALA A 1 82 ? 6.234 -16.594 -9.711 1 97.88 82 ALA A C 1
ATOM 680 O O . ALA A 1 82 ? 7.324 -17.172 -9.766 1 97.88 82 ALA A O 1
ATOM 681 N N . ASP A 1 83 ? 6 -15.492 -10.336 1 96.25 83 ASP A N 1
ATOM 682 C CA . ASP A 1 83 ? 7.047 -14.711 -10.984 1 96.25 83 ASP A CA 1
ATOM 683 C C . ASP A 1 83 ? 7.75 -13.789 -9.984 1 96.25 83 ASP A C 1
ATOM 685 O O . ASP A 1 83 ? 7.277 -13.617 -8.859 1 96.25 83 ASP A O 1
ATOM 689 N N . ASP A 1 84 ? 8.844 -13.195 -10.453 1 97.75 84 ASP A N 1
ATOM 690 C CA . ASP A 1 84 ? 9.656 -12.375 -9.562 1 97.75 84 ASP A CA 1
ATOM 691 C C . ASP A 1 84 ? 9.086 -10.961 -9.438 1 97.75 84 ASP A C 1
ATOM 693 O O . ASP A 1 84 ? 9.711 -10.086 -8.836 1 97.75 84 ASP A O 1
ATOM 697 N N . ASP A 1 85 ? 7.91 -10.703 -10.047 1 98.25 85 ASP A N 1
ATOM 698 C CA . ASP A 1 85 ? 7.238 -9.414 -9.898 1 98.25 85 ASP A CA 1
ATOM 699 C C . ASP A 1 85 ? 5.828 -9.594 -9.336 1 98.25 85 ASP A C 1
ATOM 701 O O . ASP A 1 85 ? 4.953 -8.758 -9.57 1 98.25 85 ASP A O 1
ATOM 705 N N . ALA A 1 86 ? 5.633 -10.703 -8.672 1 98.38 86 ALA A N 1
ATOM 706 C CA . ALA A 1 86 ? 4.379 -10.977 -7.973 1 98.38 86 ALA A CA 1
ATOM 707 C C . ALA A 1 86 ? 4.523 -10.75 -6.473 1 98.38 86 ALA A C 1
ATOM 709 O O . ALA A 1 86 ? 5.637 -10.742 -5.945 1 98.38 86 ALA A O 1
ATOM 710 N N . PHE A 1 87 ? 3.471 -10.492 -5.758 1 98.75 87 PHE A N 1
ATOM 711 C CA . PHE A 1 87 ? 3.389 -10.398 -4.305 1 98.75 87 PHE A CA 1
ATOM 712 C C . PHE A 1 87 ? 2.172 -11.156 -3.783 1 98.75 87 PHE A C 1
ATOM 714 O O . PHE A 1 87 ? 1.042 -10.883 -4.195 1 98.75 87 PHE A O 1
ATOM 721 N N . PHE A 1 88 ? 2.434 -12.102 -2.891 1 98.62 88 PHE A N 1
ATOM 722 C CA . PHE A 1 88 ? 1.367 -12.914 -2.316 1 98.62 88 PHE A CA 1
ATOM 723 C C . PHE A 1 88 ? 1.059 -12.477 -0.89 1 98.62 88 PHE A C 1
ATOM 725 O O . PHE A 1 88 ? 1.973 -12.234 -0.099 1 98.62 88 PHE A O 1
ATOM 732 N N . ILE A 1 89 ? -0.227 -12.289 -0.595 1 97.69 89 ILE A N 1
ATOM 733 C CA . ILE A 1 89 ? -0.692 -12.211 0.786 1 97.69 89 ILE A CA 1
ATOM 734 C C . ILE A 1 89 ? -0.938 -13.625 1.323 1 97.69 89 ILE A C 1
ATOM 736 O O . ILE A 1 89 ? -2.043 -14.156 1.206 1 97.69 89 ILE A O 1
ATOM 740 N N . MET A 1 90 ? 0.053 -14.133 1.964 1 96.81 90 MET A N 1
ATOM 741 C CA . MET A 1 90 ? 0.113 -15.555 2.268 1 96.81 90 MET A CA 1
ATOM 742 C C . MET A 1 90 ? -0.975 -15.945 3.262 1 96.81 90 MET A C 1
ATOM 744 O O . MET A 1 90 ? -1.502 -17.062 3.207 1 96.81 90 MET A O 1
ATOM 748 N N . GLU A 1 91 ? -1.388 -15.023 4.16 1 94.81 91 GLU A N 1
ATOM 749 C CA . GLU A 1 91 ? -2.461 -15.297 5.113 1 94.81 91 GLU A CA 1
ATOM 750 C C . GLU A 1 91 ? -3.77 -15.609 4.395 1 94.81 91 GLU A C 1
ATOM 752 O O . GLU A 1 91 ? -4.477 -16.547 4.762 1 94.81 91 GLU A O 1
ATOM 757 N N . ASN A 1 92 ? -4.004 -14.812 3.387 1 96.5 92 ASN A N 1
ATOM 758 C CA . ASN A 1 92 ? -5.227 -15.031 2.619 1 96.5 92 ASN A CA 1
ATOM 759 C C . ASN A 1 92 ? -5.156 -16.328 1.812 1 96.5 92 ASN A C 1
ATOM 761 O O . ASN A 1 92 ? -6.156 -17.031 1.684 1 96.5 92 ASN A O 1
ATOM 765 N N . LEU A 1 93 ? -3.957 -16.625 1.285 1 97.44 93 LEU A N 1
ATOM 766 C CA . LEU A 1 93 ? -3.791 -17.875 0.565 1 97.44 93 LEU A CA 1
ATOM 767 C C . LEU A 1 93 ? -4.004 -19.062 1.495 1 97.44 93 LEU A C 1
ATOM 769 O O . LEU A 1 93 ? -4.75 -19.984 1.166 1 97.44 93 LEU A O 1
ATOM 773 N N . LYS A 1 94 ? -3.373 -19.031 2.605 1 96 94 LYS A N 1
ATOM 774 C CA . LYS A 1 94 ? -3.492 -20.141 3.562 1 96 94 LYS A CA 1
ATOM 775 C C . LYS A 1 94 ? -4.938 -20.312 4.012 1 96 94 LYS A C 1
ATOM 777 O O . LYS A 1 94 ? -5.414 -21.453 4.141 1 96 94 LYS A O 1
ATOM 782 N N . ASN A 1 95 ? -5.574 -19.203 4.258 1 94.88 95 ASN A N 1
ATOM 783 C CA . ASN A 1 95 ? -6.988 -19.266 4.613 1 94.88 95 ASN A CA 1
ATOM 784 C C . ASN A 1 95 ? -7.812 -19.922 3.51 1 94.88 95 ASN A C 1
ATOM 786 O O . ASN A 1 95 ? -8.656 -20.781 3.785 1 94.88 95 ASN A O 1
ATOM 790 N N . TYR A 1 96 ? -7.574 -19.547 2.289 1 96.19 96 TYR A N 1
ATOM 791 C CA . TYR A 1 96 ? -8.297 -20.125 1.162 1 96.19 96 TYR A CA 1
ATOM 792 C C . TYR A 1 96 ? -8.031 -21.625 1.057 1 96.19 96 TYR A C 1
ATOM 794 O O . TYR A 1 96 ? -8.969 -22.406 0.886 1 96.19 96 TYR A O 1
ATOM 802 N N . LEU A 1 97 ? -6.809 -22.031 1.253 1 97.25 97 LEU A N 1
ATOM 803 C CA . LEU A 1 97 ? -6.387 -23.422 1.069 1 97.25 97 LEU A CA 1
ATOM 804 C C . LEU A 1 97 ? -6.879 -24.297 2.217 1 97.25 97 LEU A C 1
ATOM 806 O O . LEU A 1 97 ? -6.949 -25.516 2.084 1 97.25 97 LEU A O 1
ATOM 810 N N . SER A 1 98 ? -7.16 -23.703 3.346 1 95.44 98 SER A N 1
ATOM 811 C CA . SER A 1 98 ? -7.551 -24.438 4.539 1 95.44 98 SER A CA 1
ATOM 812 C C . SER A 1 98 ? -8.844 -25.219 4.309 1 95.44 98 SER A C 1
ATOM 814 O O . SER A 1 98 ? -9.141 -26.172 5.035 1 95.44 98 SER A O 1
ATOM 816 N N . ALA A 1 99 ? -9.57 -24.875 3.295 1 95.44 99 ALA A N 1
ATOM 817 C CA . ALA A 1 99 ? -10.852 -25.516 2.998 1 95.44 99 ALA A CA 1
ATOM 818 C C . ALA A 1 99 ? -10.656 -26.75 2.113 1 95.44 99 ALA A C 1
ATOM 820 O O . ALA A 1 99 ? -11.617 -27.453 1.806 1 95.44 99 ALA A O 1
ATOM 821 N N . PHE A 1 100 ? -9.453 -27.047 1.719 1 97.38 100 PHE A N 1
ATOM 822 C CA . PHE A 1 100 ? -9.211 -28.078 0.723 1 97.38 100 PHE A CA 1
ATOM 823 C C . PHE A 1 100 ? -8.227 -29.125 1.251 1 97.38 100 PHE A C 1
ATOM 825 O O . PHE A 1 100 ? -7.473 -28.844 2.188 1 97.38 100 PHE A O 1
ATOM 832 N N . ASN A 1 101 ? -8.32 -30.297 0.684 1 97.38 101 ASN A N 1
ATOM 833 C CA . ASN A 1 101 ? -7.398 -31.391 0.978 1 97.38 101 ASN A CA 1
ATOM 834 C C . ASN A 1 101 ? -6.293 -31.484 -0.071 1 97.38 101 ASN A C 1
ATOM 836 O O . ASN A 1 101 ? -6.566 -31.75 -1.243 1 97.38 101 ASN A O 1
ATOM 840 N N . PRO A 1 102 ? -5.023 -31.312 0.342 1 96.88 102 PRO A N 1
ATOM 841 C CA . PRO A 1 102 ? -3.924 -31.297 -0.626 1 96.88 102 PRO A CA 1
ATOM 842 C C . PRO A 1 102 ? -3.738 -32.656 -1.325 1 96.88 102 PRO A C 1
ATOM 844 O O . PRO A 1 102 ? -2.986 -32.75 -2.299 1 96.88 102 PRO A O 1
ATOM 847 N N . ASN A 1 103 ? -4.391 -33.688 -0.848 1 97 103 ASN A N 1
ATOM 848 C CA . ASN A 1 103 ? -4.332 -34.969 -1.502 1 97 103 ASN A CA 1
ATOM 849 C C . ASN A 1 103 ? -5.344 -35.094 -2.641 1 97 103 ASN A C 1
ATOM 851 O O . ASN A 1 103 ? -5.367 -36.062 -3.371 1 97 103 ASN A O 1
ATOM 855 N N . ASP A 1 104 ? -6.176 -34.094 -2.777 1 98.12 104 ASP A N 1
ATOM 856 C CA . ASP A 1 104 ? -7.008 -33.969 -3.969 1 98.12 104 ASP A CA 1
ATOM 857 C C . ASP A 1 104 ? -6.262 -33.25 -5.082 1 98.12 104 ASP A C 1
ATOM 859 O O . ASP A 1 104 ? -5.324 -32.469 -4.812 1 98.12 104 ASP A O 1
ATOM 863 N N . LYS A 1 105 ? -6.617 -33.562 -6.383 1 98.31 105 LYS A N 1
ATOM 864 C CA . LYS A 1 105 ? -6.008 -32.875 -7.52 1 98.31 105 LYS A CA 1
ATOM 865 C C . LYS A 1 105 ? -6.555 -31.453 -7.672 1 98.31 105 LYS A C 1
ATOM 867 O O . LYS A 1 105 ? -7.59 -31.25 -8.305 1 98.31 105 LYS A O 1
ATOM 872 N N . LEU A 1 106 ? -5.852 -30.5 -7.129 1 98.56 106 LEU A N 1
ATOM 873 C CA . LEU A 1 106 ? -6.355 -29.125 -7.051 1 98.56 106 LEU A CA 1
ATOM 874 C C . LEU A 1 106 ? -5.453 -28.172 -7.824 1 98.56 106 LEU A C 1
ATOM 876 O O . LEU A 1 106 ? -4.23 -28.344 -7.852 1 98.56 106 LEU A O 1
ATOM 880 N N . TYR A 1 107 ? -6.043 -27.219 -8.484 1 98 107 TYR A N 1
ATOM 881 C CA . TYR A 1 107 ? -5.41 -26.203 -9.312 1 98 107 TYR A CA 1
ATOM 882 C C . TYR A 1 107 ? -6.113 -24.859 -9.156 1 98 107 TYR A C 1
ATOM 884 O O . TYR A 1 107 ? -7.234 -24.672 -9.633 1 98 107 TYR A O 1
ATOM 892 N N . PHE A 1 108 ? -5.391 -23.875 -8.406 1 98.31 108 PHE A N 1
ATOM 893 C CA . PHE A 1 108 ? -6.039 -22.625 -8.07 1 98.31 108 PHE A CA 1
ATOM 894 C C . PHE A 1 108 ? -5.297 -21.438 -8.703 1 98.31 108 PHE A C 1
ATOM 896 O O . PHE A 1 108 ? -4.07 -21.484 -8.836 1 98.31 108 PHE A O 1
ATOM 903 N N . GLY A 1 109 ? -5.945 -20.359 -9.039 1 97.38 109 GLY A N 1
ATOM 904 C CA . GLY A 1 109 ? -5.41 -19.125 -9.594 1 97.38 109 GLY A CA 1
ATOM 905 C C . GLY A 1 109 ? -6.465 -18.266 -10.273 1 97.38 109 GLY A C 1
ATOM 906 O O . GLY A 1 109 ? -7.656 -18.391 -9.984 1 97.38 109 GLY A O 1
ATOM 907 N N . LYS A 1 110 ? -5.984 -17.297 -10.977 1 95.56 110 LYS A N 1
ATOM 908 C CA . LYS A 1 110 ? -6.883 -16.562 -11.867 1 95.56 110 LYS A CA 1
ATOM 909 C C . LYS A 1 110 ? -7.16 -17.359 -13.141 1 95.56 110 LYS A C 1
ATOM 911 O O . LYS A 1 110 ? -6.246 -17.609 -13.93 1 95.56 110 LYS A O 1
ATOM 916 N N . LYS A 1 111 ? -8.383 -17.641 -13.32 1 92.81 111 LYS A N 1
ATOM 917 C CA . LYS A 1 111 ? -8.766 -18.531 -14.414 1 92.81 111 LYS A CA 1
ATOM 918 C C . LYS A 1 111 ? -8.922 -17.766 -15.727 1 92.81 111 LYS A C 1
ATOM 920 O O . LYS A 1 111 ? -9.617 -16.734 -15.773 1 92.81 111 LYS A O 1
ATOM 925 N N . PHE A 1 112 ? -8.203 -18.203 -16.688 1 90.69 112 PHE A N 1
ATOM 926 C CA . PHE A 1 112 ? -8.344 -17.719 -18.062 1 90.69 112 PHE A CA 1
ATOM 927 C C . PHE A 1 112 ? -9.031 -18.766 -18.938 1 90.69 112 PHE A C 1
ATOM 929 O O . PHE A 1 112 ? -9.062 -19.953 -18.578 1 90.69 112 PHE A O 1
ATOM 936 N N . SER A 1 113 ? -9.75 -18.25 -19.875 1 78.38 113 SER A N 1
ATOM 937 C CA . SER A 1 113 ? -10.484 -19.141 -20.781 1 78.38 113 SER A CA 1
ATOM 938 C C . SER A 1 113 ? -9.594 -19.609 -21.938 1 78.38 113 SER A C 1
ATOM 940 O O . SER A 1 113 ? -8.438 -19.203 -22.031 1 78.38 113 SER A O 1
ATOM 942 N N . LYS A 1 114 ? -10.312 -20.156 -22.938 1 63.84 114 LYS A N 1
ATOM 943 C CA . LYS A 1 114 ? -9.938 -21.062 -24.031 1 63.84 114 LYS A CA 1
ATOM 944 C C . LYS A 1 114 ? -8.859 -20.422 -24.906 1 63.84 114 LYS A C 1
ATOM 946 O O . LYS A 1 114 ? -9.016 -19.297 -25.391 1 63.84 114 LYS A O 1
ATOM 951 N N . PHE A 1 115 ? -7.77 -20.938 -24.688 1 64.38 115 PHE A N 1
ATOM 952 C CA . PHE A 1 115 ? -6.805 -20.672 -25.75 1 64.38 115 PHE A CA 1
ATOM 953 C C . PHE A 1 115 ? -6.246 -21.969 -26.312 1 64.38 115 PHE A C 1
ATOM 955 O O . PHE A 1 115 ? -5.762 -22.828 -25.562 1 64.38 115 PHE A O 1
ATOM 962 N N . LYS A 1 116 ? -6.234 -21.938 -27.484 1 59.84 116 LYS A N 1
ATO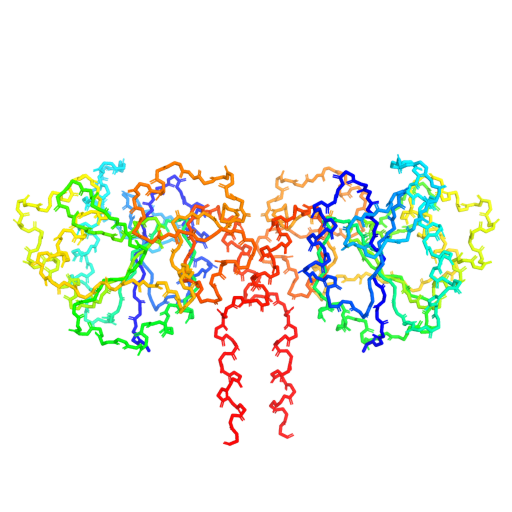M 963 C CA . LYS A 1 116 ? -5.648 -22.953 -28.344 1 59.84 116 LYS A CA 1
ATOM 964 C C . LYS A 1 116 ? -5.461 -24.281 -27.594 1 59.84 116 LYS A C 1
ATOM 966 O O . LYS A 1 116 ? -4.391 -24.531 -27.047 1 59.84 116 LYS A O 1
ATOM 971 N N . GLY A 1 117 ? -6.395 -25.094 -27.391 1 60.66 117 GLY A N 1
ATOM 972 C CA . GLY A 1 117 ? -6.227 -26.484 -27 1 60.66 117 GLY A CA 1
ATOM 973 C C . GLY A 1 117 ? -6.668 -26.766 -25.562 1 60.66 117 GLY A C 1
ATOM 974 O O . GLY A 1 117 ? -6.598 -27.891 -25.094 1 60.66 117 GLY A O 1
ATOM 975 N N . THR A 1 118 ? -6.887 -25.703 -24.688 1 70.31 118 THR A N 1
ATOM 976 C CA . THR A 1 118 ? -7.445 -25.953 -23.375 1 70.31 118 THR A CA 1
ATOM 977 C C . THR A 1 118 ? -8.648 -25.047 -23.109 1 70.31 118 THR A C 1
ATOM 979 O O . THR A 1 118 ? -8.75 -23.969 -23.688 1 70.31 118 THR A O 1
ATOM 982 N N . THR A 1 119 ? -9.523 -25.578 -22.281 1 81.69 119 THR A N 1
ATOM 983 C CA . THR A 1 119 ? -10.727 -24.812 -21.969 1 81.69 119 THR A CA 1
ATOM 984 C C . THR A 1 119 ? -10.461 -23.797 -20.875 1 81.69 119 THR A C 1
ATOM 986 O O . THR A 1 119 ? -11.188 -22.812 -20.734 1 81.69 119 THR A O 1
ATOM 989 N N . TYR A 1 120 ? -9.328 -24.109 -20.125 1 87.94 120 TYR A N 1
ATOM 990 C CA . TYR A 1 120 ? -8.969 -23.125 -19.109 1 87.94 120 TYR A CA 1
ATOM 991 C C . TYR A 1 120 ? -7.52 -23.297 -18.672 1 87.94 120 TYR A C 1
ATOM 993 O O . TYR A 1 120 ? -6.914 -24.359 -18.906 1 87.94 120 TYR A O 1
ATOM 1001 N N . TYR A 1 121 ? -6.988 -22.297 -18.109 1 90.75 121 TYR A N 1
ATOM 1002 C CA . TYR A 1 121 ? -5.707 -22.328 -17.422 1 90.75 121 TYR A CA 1
ATOM 1003 C C . TYR A 1 121 ? -5.598 -21.188 -16.406 1 90.75 121 TYR A C 1
ATOM 1005 O O . TYR A 1 121 ? -6.363 -20.234 -16.469 1 90.75 121 TYR A O 1
ATOM 1013 N N . MET A 1 122 ? -4.75 -21.359 -15.461 1 94.38 122 MET A N 1
ATOM 1014 C CA . MET A 1 122 ? -4.523 -20.297 -14.492 1 94.38 122 MET A CA 1
ATOM 1015 C C . MET A 1 122 ? -3.418 -19.359 -14.961 1 94.38 122 MET A C 1
ATOM 1017 O O . MET A 1 122 ? -2.381 -19.812 -15.453 1 94.38 122 MET A O 1
ATOM 1021 N N . SER A 1 123 ? -3.672 -18.078 -14.836 1 92.25 123 SER A N 1
ATOM 1022 C CA . SER A 1 123 ? -2.709 -17.047 -15.227 1 92.25 123 SER A CA 1
ATOM 1023 C C . SER A 1 123 ? -1.353 -17.281 -14.57 1 92.25 123 SER A C 1
ATOM 1025 O O . SER A 1 123 ? -1.257 -17.391 -13.344 1 92.25 123 SER A O 1
ATOM 1027 N N . GLY A 1 124 ? -0.36 -17.344 -15.391 1 91.88 124 GLY A N 1
ATOM 1028 C CA . GLY A 1 124 ? 0.989 -17.453 -14.859 1 91.88 124 GLY A CA 1
ATOM 1029 C C . GLY A 1 124 ? 1.429 -16.234 -14.078 1 91.88 124 GLY A C 1
ATOM 1030 O O . GLY A 1 124 ? 2.082 -16.359 -13.039 1 91.88 124 GLY A O 1
ATOM 1031 N N . GLY A 1 125 ? 1.062 -15.078 -14.547 1 93 125 GLY A N 1
ATOM 1032 C CA . GLY A 1 125 ? 1.446 -13.82 -13.93 1 93 125 GLY A CA 1
ATOM 1033 C C . GLY A 1 125 ? 0.833 -13.617 -12.555 1 93 125 GLY A C 1
ATOM 1034 O O . GLY A 1 125 ? 1.501 -13.141 -11.633 1 93 125 GLY A O 1
ATOM 1035 N N . ALA A 1 126 ? -0.4 -14.039 -12.422 1 95.94 126 ALA A N 1
ATOM 1036 C CA . ALA A 1 126 ? -1.078 -13.922 -11.133 1 95.94 126 ALA A CA 1
ATOM 1037 C C . ALA A 1 126 ? -0.529 -14.93 -10.125 1 95.94 126 ALA A C 1
ATOM 1039 O O . ALA A 1 126 ? -0.767 -14.812 -8.922 1 95.94 126 ALA A O 1
ATOM 1040 N N . GLY A 1 127 ? 0.237 -15.898 -10.703 1 97.31 127 GLY A N 1
ATOM 1041 C CA . GLY A 1 127 ? 0.611 -17.047 -9.898 1 97.31 127 GLY A CA 1
ATOM 1042 C C . GLY A 1 127 ? -0.506 -18.062 -9.75 1 97.31 127 GLY A C 1
ATOM 1043 O O . GLY A 1 127 ? -1.68 -17.734 -9.93 1 97.31 127 GLY A O 1
ATOM 1044 N N . TYR A 1 128 ? -0.114 -19.312 -9.539 1 97.81 128 TYR A N 1
ATOM 1045 C CA . TYR A 1 128 ? -1.112 -20.344 -9.312 1 97.81 128 TYR A CA 1
ATOM 1046 C C . TYR A 1 128 ? -0.618 -21.359 -8.289 1 97.81 128 TYR A C 1
ATOM 1048 O O . TYR A 1 128 ? 0.564 -21.375 -7.938 1 97.81 128 TYR A O 1
ATOM 1056 N N . VAL A 1 129 ? -1.554 -22.125 -7.809 1 98.69 129 VAL A N 1
ATOM 1057 C CA . VAL A 1 129 ? -1.3 -23.062 -6.719 1 98.69 129 VAL A CA 1
ATOM 1058 C C . VAL A 1 129 ? -1.651 -24.484 -7.16 1 98.69 129 VAL A C 1
ATOM 1060 O O . VAL A 1 129 ? -2.695 -24.703 -7.777 1 98.69 129 VAL A O 1
ATOM 1063 N N . LEU A 1 130 ? -0.759 -25.359 -6.906 1 98.5 130 LEU A N 1
ATOM 1064 C CA . LEU A 1 130 ? -0.972 -26.781 -7.141 1 98.5 130 LEU A CA 1
ATOM 1065 C C . LEU A 1 130 ? -0.916 -27.562 -5.832 1 98.5 130 LEU A C 1
ATOM 1067 O O . LEU A 1 130 ? -0.08 -27.281 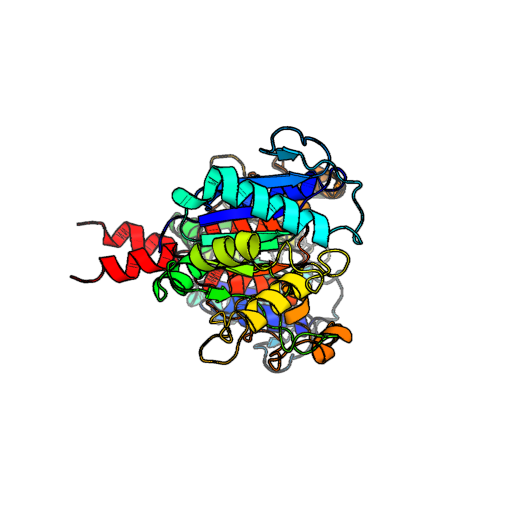-4.973 1 98.5 130 LEU A O 1
ATOM 1071 N N . SER A 1 131 ? -1.813 -28.531 -5.695 1 98.62 131 SER A N 1
ATOM 1072 C CA . SER A 1 131 ? -1.711 -29.469 -4.582 1 98.62 131 SER A CA 1
ATOM 1073 C C . SER A 1 131 ? -0.615 -30.5 -4.832 1 98.62 131 SER A C 1
ATOM 1075 O O . SER A 1 131 ? -0.116 -30.641 -5.949 1 98.62 131 SER A O 1
ATOM 1077 N N . LYS A 1 132 ? -0.245 -31.188 -3.795 1 98.38 132 LYS A N 1
ATOM 1078 C CA . LYS A 1 132 ? 0.718 -32.281 -3.898 1 98.38 132 LYS A CA 1
ATOM 1079 C C . LYS A 1 132 ? 0.279 -33.312 -4.941 1 98.38 132 LYS A C 1
ATOM 1081 O O . LYS A 1 132 ? 1.07 -33.719 -5.793 1 98.38 132 LYS A O 1
ATOM 1086 N N . ALA A 1 133 ? -0.965 -33.719 -4.859 1 98.44 133 ALA A N 1
ATOM 1087 C CA . ALA A 1 133 ? -1.504 -34.688 -5.812 1 98.44 133 ALA A CA 1
ATOM 1088 C C . ALA A 1 133 ? -1.371 -34.188 -7.246 1 98.44 133 ALA A C 1
ATOM 1090 O O . ALA A 1 133 ? -1.026 -34.938 -8.156 1 98.44 133 ALA A O 1
ATOM 1091 N N . SER A 1 134 ? -1.63 -32.906 -7.477 1 98.12 134 SER A N 1
ATOM 1092 C CA . SER A 1 134 ? -1.575 -32.312 -8.805 1 98.12 134 SER A CA 1
ATOM 1093 C C . SER A 1 134 ? -0.153 -32.312 -9.359 1 98.12 134 SER A C 1
ATOM 1095 O O . SER A 1 134 ? 0.064 -32.656 -10.523 1 98.12 134 SER A O 1
ATOM 1097 N N . VAL A 1 135 ? 0.819 -31.938 -8.555 1 97.81 135 VAL A N 1
ATOM 1098 C CA . VAL A 1 135 ? 2.211 -31.922 -8.992 1 97.81 135 VAL A CA 1
ATOM 1099 C C . VAL A 1 135 ? 2.633 -33.344 -9.406 1 97.81 135 VAL A C 1
ATOM 1101 O O . VAL A 1 135 ? 3.262 -33.531 -10.453 1 97.81 135 VAL A O 1
ATOM 1104 N N . LYS A 1 136 ? 2.275 -34.312 -8.617 1 97.5 136 LYS A N 1
ATOM 1105 C CA . LYS A 1 136 ? 2.625 -35.719 -8.922 1 97.5 136 LYS A CA 1
ATOM 1106 C C . LYS A 1 136 ? 2.064 -36.125 -10.281 1 97.5 136 LYS A C 1
ATOM 1108 O O . LYS A 1 136 ? 2.779 -36.719 -11.102 1 97.5 136 LYS A O 1
ATOM 1113 N N . ILE A 1 137 ? 0.846 -35.844 -10.516 1 96.19 137 ILE A N 1
ATOM 1114 C CA . ILE A 1 137 ? 0.193 -36.219 -11.75 1 96.19 137 ILE A CA 1
ATOM 1115 C C . ILE A 1 137 ? 0.85 -35.531 -12.938 1 96.19 137 ILE A C 1
ATOM 1117 O O . ILE A 1 137 ? 1.098 -36.125 -13.977 1 96.19 137 ILE A O 1
ATOM 1121 N N . ILE A 1 138 ? 1.133 -34.25 -12.797 1 94.62 138 ILE A N 1
ATOM 1122 C CA . ILE A 1 138 ? 1.736 -33.469 -13.883 1 94.62 138 ILE A CA 1
ATOM 1123 C C . ILE A 1 138 ? 3.072 -34.094 -14.273 1 94.62 138 ILE A C 1
ATOM 1125 O O . ILE A 1 138 ? 3.334 -34.312 -15.461 1 94.62 138 ILE A O 1
ATOM 1129 N N . VAL A 1 139 ? 3.889 -34.438 -13.344 1 94.19 139 VAL A N 1
ATOM 1130 C CA . VAL A 1 139 ? 5.23 -34.938 -13.609 1 94.19 139 VAL A CA 1
ATOM 1131 C C . VAL A 1 139 ? 5.152 -36.375 -14.133 1 94.19 139 VAL A C 1
ATOM 1133 O O . VAL A 1 139 ? 5.828 -36.719 -15.094 1 94.19 139 VAL A O 1
ATOM 1136 N N . GLU A 1 140 ? 4.285 -37.188 -13.617 1 94.31 140 GLU A N 1
ATOM 1137 C CA . GLU A 1 140 ? 4.223 -38.625 -13.945 1 94.31 140 GLU A CA 1
ATOM 1138 C C . GLU A 1 140 ? 3.482 -38.844 -15.266 1 94.31 140 GLU A C 1
ATOM 1140 O O . GLU A 1 140 ? 3.799 -39.781 -16 1 94.31 140 GLU A O 1
ATOM 1145 N N . LYS A 1 141 ? 2.543 -37.938 -15.516 1 91.94 141 LYS A N 1
ATOM 1146 C CA . LYS A 1 141 ? 1.637 -38.281 -16.609 1 91.94 141 LYS A CA 1
ATOM 1147 C C . LYS A 1 141 ? 1.721 -37.25 -17.734 1 91.94 141 LYS A C 1
ATOM 1149 O O . LYS A 1 141 ? 1.464 -37.594 -18.891 1 91.94 141 LYS A O 1
ATOM 1154 N N . CYS A 1 142 ? 1.994 -36.031 -17.484 1 87.94 142 CYS A N 1
ATOM 1155 C CA . CYS A 1 142 ? 1.841 -34.969 -18.484 1 87.94 142 CYS A CA 1
ATOM 1156 C C . CYS A 1 142 ? 3.174 -34.656 -19.156 1 87.94 142 CYS A C 1
ATOM 1158 O O . CYS A 1 142 ? 3.207 -34.125 -20.266 1 87.94 142 CYS A O 1
ATOM 1160 N N . PHE A 1 143 ? 4.332 -34.875 -18.562 1 81.25 143 PHE A N 1
ATOM 1161 C CA . PHE A 1 143 ? 5.625 -34.5 -19.125 1 81.25 143 PHE A CA 1
ATOM 1162 C C . PHE A 1 143 ? 5.988 -35.438 -20.281 1 81.25 143 PHE A C 1
ATOM 1164 O O . PHE A 1 143 ? 6.715 -35.062 -21.203 1 81.25 143 PHE A O 1
ATOM 1171 N N . ASP A 1 144 ? 5.645 -36.656 -20.297 1 70.94 144 ASP A N 1
ATOM 1172 C CA . ASP A 1 144 ? 5.969 -37.594 -21.375 1 70.94 144 ASP A CA 1
ATOM 1173 C C . ASP A 1 144 ? 4.965 -37.5 -22.516 1 70.94 144 ASP A C 1
ATOM 1175 O O . ASP A 1 144 ? 5.203 -38 -23.609 1 70.94 144 ASP A O 1
ATOM 1179 N N . ALA A 1 145 ? 3.965 -36.812 -22.219 1 57.53 145 ALA A N 1
ATOM 1180 C CA . ALA A 1 145 ? 2.916 -36.844 -23.234 1 57.53 145 ALA A CA 1
ATOM 1181 C C . ALA A 1 145 ? 3.107 -35.719 -24.266 1 57.53 145 ALA A C 1
ATOM 1183 O O . ALA A 1 145 ? 3.379 -34.562 -23.891 1 57.53 145 ALA A O 1
ATOM 1184 N N . VAL A 1 146 ? 3.373 -36.062 -25.531 1 51 146 VAL A N 1
ATOM 1185 C CA . VAL A 1 146 ? 3.611 -35.219 -26.719 1 51 146 VAL A CA 1
ATOM 1186 C C . VAL A 1 146 ? 2.697 -34 -26.703 1 51 146 VAL A C 1
ATOM 1188 O O . VAL A 1 146 ? 3.096 -32.938 -27.125 1 51 146 VAL A O 1
ATOM 1191 N N . LYS A 1 147 ? 1.57 -34.125 -26.109 1 54.81 147 LYS A N 1
ATOM 1192 C CA . LYS A 1 147 ? 0.461 -33.188 -26.266 1 54.81 147 LYS A CA 1
ATOM 1193 C C . LYS A 1 147 ? 0.613 -32 -25.312 1 54.81 147 LYS A C 1
ATOM 1195 O O . LYS A 1 147 ? -0.042 -30.969 -25.5 1 54.81 147 LYS A O 1
ATOM 1200 N N . PHE A 1 148 ? 1.492 -32.156 -24.375 1 55.78 148 PHE A N 1
ATOM 1201 C CA . PHE A 1 148 ? 1.664 -31.016 -23.484 1 55.78 148 PHE A CA 1
ATOM 1202 C C . PHE A 1 148 ? 2.934 -30.25 -23.828 1 55.78 148 PHE A C 1
ATOM 1204 O O . PHE A 1 148 ? 4.039 -30.672 -23.484 1 55.78 148 PHE A O 1
ATOM 1211 N N . ASN A 1 149 ? 2.854 -29.719 -25.094 1 57.34 149 ASN A N 1
ATOM 1212 C CA . ASN A 1 149 ? 4 -28.953 -25.562 1 57.34 149 ASN A CA 1
ATOM 1213 C C . ASN A 1 149 ? 4.359 -27.844 -24.578 1 57.34 149 ASN A C 1
ATOM 1215 O O . ASN A 1 149 ? 3.832 -26.734 -24.672 1 57.34 149 ASN A O 1
ATOM 1219 N N . PHE A 1 150 ? 5.012 -28.328 -23.484 1 57.75 150 PHE A N 1
ATOM 1220 C CA . PHE A 1 150 ? 5.52 -27.375 -22.516 1 57.75 150 PHE A CA 1
ATOM 1221 C C . PHE A 1 150 ? 6.496 -26.406 -23.172 1 57.75 150 PHE A C 1
ATOM 1223 O O . PHE A 1 150 ? 7.168 -25.625 -22.484 1 57.75 150 PHE A O 1
ATOM 1230 N N . GLN A 1 151 ? 6.523 -26.359 -24.5 1 55.81 151 GLN A N 1
ATOM 1231 C CA . GLN A 1 151 ? 7.527 -25.547 -25.172 1 55.81 151 GLN A CA 1
ATOM 1232 C C . GLN A 1 151 ? 7.086 -24.078 -25.234 1 55.81 151 GLN A C 1
ATOM 1234 O O . GLN A 1 151 ? 7.918 -23.172 -25.281 1 55.81 151 GLN A O 1
ATOM 1239 N N . HIS A 1 152 ? 5.75 -23.844 -25.328 1 57 152 HIS A N 1
ATOM 1240 C CA . HIS A 1 152 ? 5.5 -22.422 -25.562 1 57 152 HIS A CA 1
ATOM 1241 C C . HIS A 1 152 ? 4.945 -21.734 -24.328 1 57 152 HIS A C 1
ATOM 1243 O O . HIS A 1 152 ? 5.699 -21.141 -23.562 1 57 152 HIS A O 1
ATOM 1249 N N . ILE A 1 153 ? 3.658 -21.75 -24.109 1 63.03 153 ILE A N 1
ATOM 1250 C CA . ILE A 1 153 ? 3.01 -20.953 -23.062 1 63.03 153 ILE A CA 1
ATOM 1251 C C . ILE A 1 153 ? 2.773 -21.828 -21.828 1 63.03 153 ILE A C 1
ATOM 1253 O O . ILE A 1 153 ? 1.867 -22.656 -21.812 1 63.03 153 ILE A O 1
ATOM 1257 N N . GLU A 1 154 ? 3.709 -21.688 -20.797 1 67.81 154 GLU A N 1
ATOM 1258 C CA . GLU A 1 154 ? 3.826 -22.578 -19.641 1 67.81 154 GLU A CA 1
ATOM 1259 C C . GLU A 1 154 ? 2.488 -22.719 -18.922 1 67.81 154 GLU A C 1
ATOM 1261 O O . GLU A 1 154 ? 2.082 -23.844 -18.578 1 67.81 154 GLU A O 1
ATOM 1266 N N . ASP A 1 155 ? 1.734 -21.656 -18.75 1 74.88 155 ASP A N 1
ATOM 1267 C CA . ASP A 1 155 ? 0.506 -21.719 -17.969 1 74.88 155 ASP A CA 1
ATOM 1268 C C . ASP A 1 155 ? -0.581 -22.5 -18.719 1 74.88 155 ASP A C 1
ATOM 1270 O O . ASP A 1 155 ? -1.368 -23.219 -18.109 1 74.88 155 ASP A O 1
ATOM 1274 N N . MET A 1 156 ? -0.419 -22.562 -20 1 79.44 156 MET A N 1
ATOM 1275 C CA . MET A 1 156 ? -1.409 -23.281 -20.797 1 79.44 156 MET A CA 1
ATOM 1276 C C . MET A 1 156 ? -1.163 -24.781 -20.75 1 79.44 156 MET A C 1
ATOM 1278 O O . MET A 1 156 ? -2.111 -25.562 -20.75 1 79.44 156 MET A O 1
ATOM 1282 N N . ALA A 1 157 ? 0.114 -25.125 -20.719 1 82.38 157 ALA A N 1
ATOM 1283 C CA . ALA A 1 157 ? 0.45 -26.547 -20.641 1 82.38 157 ALA A CA 1
ATOM 1284 C C . ALA A 1 157 ? -0.05 -27.156 -19.344 1 82.38 157 ALA A C 1
ATOM 1286 O O . ALA A 1 157 ? -0.584 -28.266 -19.328 1 82.38 157 ALA A O 1
ATOM 1287 N N . VAL A 1 158 ? 0.09 -26.406 -18.266 1 89.19 158 VAL A N 1
ATOM 1288 C CA . VAL A 1 158 ? -0.403 -26.875 -16.969 1 89.19 158 VAL A CA 1
ATOM 1289 C C . VAL A 1 158 ? -1.926 -26.969 -17 1 89.19 158 VAL A C 1
ATOM 1291 O O . VAL A 1 158 ? -2.502 -27.938 -16.5 1 89.19 158 VAL A O 1
ATOM 1294 N N . GLY A 1 159 ? -2.547 -25.984 -17.594 1 89.88 159 GLY A N 1
ATOM 1295 C CA . GLY A 1 159 ? -3.992 -26.016 -17.75 1 89.88 159 GLY A CA 1
ATOM 1296 C C . GLY A 1 159 ? -4.48 -27.219 -18.562 1 89.88 159 GLY A C 1
ATOM 1297 O O . GLY A 1 159 ? -5.469 -27.859 -18.188 1 89.88 159 GLY A O 1
ATOM 1298 N N . ALA A 1 160 ? -3.799 -27.516 -19.656 1 87.56 160 ALA A N 1
ATOM 1299 C CA . ALA A 1 160 ? -4.164 -28.656 -20.484 1 87.56 160 ALA A CA 1
ATOM 1300 C C . ALA A 1 160 ? -4.074 -29.969 -19.703 1 87.56 160 ALA A C 1
ATOM 1302 O O . ALA A 1 160 ? -4.934 -30.844 -19.844 1 87.56 160 ALA A O 1
ATOM 1303 N N . CYS A 1 161 ? -3.025 -30.062 -18.953 1 89.75 161 CYS A N 1
ATOM 1304 C CA . CYS A 1 161 ? -2.867 -31.234 -18.109 1 89.75 161 CYS A CA 1
ATOM 1305 C C . CYS A 1 161 ? -3.982 -31.328 -17.078 1 89.75 161 CYS A C 1
ATOM 1307 O O . CYS A 1 161 ? -4.555 -32.406 -16.859 1 89.75 161 CYS A O 1
ATOM 1309 N N . ALA A 1 162 ? -4.273 -30.219 -16.469 1 92.75 162 ALA A N 1
ATOM 1310 C CA . ALA A 1 162 ? -5.332 -30.172 -15.461 1 92.75 162 ALA A CA 1
ATOM 1311 C C . ALA A 1 162 ? -6.668 -30.625 -16.047 1 92.75 162 ALA A C 1
ATOM 1313 O O . ALA A 1 162 ? -7.418 -31.359 -15.406 1 92.75 162 ALA A O 1
ATOM 1314 N N . GLU A 1 163 ? -6.914 -30.188 -17.219 1 90.56 163 GLU A N 1
ATOM 1315 C CA . GLU A 1 163 ? -8.148 -30.562 -17.906 1 90.56 163 GLU A CA 1
ATOM 1316 C C . GLU A 1 163 ? -8.164 -32.062 -18.219 1 90.56 163 GLU A C 1
ATOM 1318 O O . GLU A 1 163 ? -9.156 -32.75 -17.969 1 90.56 163 GLU A O 1
ATOM 1323 N N . LYS A 1 164 ? -7.113 -32.531 -18.734 1 89.69 164 LYS A N 1
ATOM 1324 C CA . LYS A 1 164 ? -7.016 -33.938 -19.156 1 89.69 164 LYS A CA 1
ATOM 1325 C C . LYS A 1 164 ? -7.223 -34.875 -17.969 1 89.69 164 LYS A C 1
ATOM 1327 O O . LYS A 1 164 ? -7.859 -35.906 -18.109 1 89.69 164 LYS A O 1
ATOM 1332 N N . TYR A 1 165 ? -6.68 -34.469 -16.875 1 93.81 165 TYR A N 1
ATOM 1333 C CA . TYR A 1 165 ? -6.699 -35.406 -15.734 1 93.81 165 TYR A CA 1
ATOM 1334 C C . TYR A 1 165 ? -7.695 -34.938 -14.68 1 93.81 165 TYR A C 1
ATOM 1336 O O . TYR A 1 165 ? -7.621 -35.344 -13.523 1 93.81 165 TYR A O 1
ATOM 1344 N N . ASN A 1 166 ? -8.578 -34.031 -14.992 1 95 166 ASN A N 1
ATOM 1345 C CA . ASN A 1 166 ? -9.758 -33.656 -14.227 1 95 166 ASN A CA 1
ATOM 1346 C C . ASN A 1 166 ? -9.375 -33.062 -12.867 1 95 166 ASN A C 1
ATOM 1348 O O . ASN A 1 166 ? -9.914 -33.5 -11.836 1 95 166 ASN A O 1
ATOM 1352 N N . PHE A 1 167 ? -8.43 -32.094 -12.922 1 97.12 167 PHE A N 1
ATOM 1353 C CA . PHE A 1 167 ? -8.156 -31.375 -11.688 1 97.12 167 PHE A CA 1
ATOM 1354 C C . PHE A 1 167 ? -9.375 -30.562 -11.258 1 97.12 167 PHE A C 1
ATOM 1356 O O . PHE A 1 167 ? -10.133 -30.062 -12.109 1 97.12 167 PHE A O 1
ATOM 1363 N N . THR A 1 168 ? -9.633 -30.516 -9.945 1 97.06 168 THR A N 1
ATOM 1364 C CA . THR A 1 168 ? -10.555 -29.516 -9.43 1 97.06 168 THR A CA 1
ATOM 1365 C C . THR A 1 168 ? -9.938 -28.125 -9.523 1 97.06 168 THR A C 1
ATOM 1367 O O . THR A 1 168 ? -8.922 -27.844 -8.891 1 97.06 168 THR A O 1
ATOM 1370 N N . ALA A 1 169 ? -10.516 -27.25 -10.32 1 95.5 169 ALA A N 1
ATOM 1371 C CA . ALA A 1 169 ? -10.031 -25.906 -10.602 1 95.5 169 ALA A CA 1
ATOM 1372 C C . ALA A 1 169 ? -11.172 -24.891 -10.523 1 95.5 169 ALA A C 1
ATOM 1374 O O . ALA A 1 169 ? -11.578 -24.328 -11.539 1 95.5 169 ALA A O 1
ATOM 1375 N N . PRO A 1 170 ? -11.57 -24.578 -9.398 1 94.38 170 PRO A N 1
ATOM 1376 C CA . PRO A 1 170 ? -12.734 -23.703 -9.258 1 94.38 170 PRO A CA 1
ATOM 1377 C C . PRO A 1 170 ? -12.406 -22.25 -9.555 1 94.38 170 PRO A C 1
ATOM 1379 O O . PRO A 1 170 ? -11.234 -21.875 -9.648 1 94.38 170 PRO A O 1
ATOM 1382 N N . ASN A 1 171 ? -13.484 -21.469 -9.797 1 93.31 171 ASN A N 1
ATOM 1383 C CA . ASN A 1 171 ? -13.352 -20.016 -9.758 1 93.31 171 ASN A CA 1
ATOM 1384 C C . ASN A 1 171 ? -12.961 -19.516 -8.367 1 93.31 171 ASN A C 1
ATOM 1386 O O . ASN A 1 171 ? -13.633 -19.812 -7.383 1 93.31 171 ASN A O 1
ATOM 1390 N N . THR A 1 172 ? -11.906 -18.781 -8.297 1 96.44 172 THR A N 1
ATOM 1391 C CA . THR A 1 172 ? -11.352 -18.453 -6.988 1 96.44 172 THR A CA 1
ATOM 1392 C C . THR A 1 172 ? -11.852 -17.078 -6.527 1 96.44 172 THR A C 1
ATOM 1394 O O . THR A 1 172 ? -11.383 -16.547 -5.52 1 96.44 172 THR A O 1
ATOM 1397 N N . THR A 1 173 ? -12.781 -16.422 -7.262 1 95.31 173 THR A N 1
ATOM 1398 C CA . THR A 1 173 ? -13.328 -15.133 -6.855 1 95.31 173 THR A CA 1
ATOM 1399 C C . THR A 1 173 ? -14.023 -15.242 -5.504 1 95.31 173 THR A C 1
ATOM 1401 O O . THR A 1 173 ? -14.398 -16.328 -5.078 1 95.31 173 THR A O 1
ATOM 1404 N N . ASP A 1 174 ? -14.109 -14.117 -4.82 1 95.06 174 ASP A N 1
ATOM 1405 C CA . ASP A 1 174 ? -14.82 -14.133 -3.543 1 95.06 174 ASP A CA 1
ATOM 1406 C C . ASP A 1 174 ? -16.328 -14.133 -3.75 1 95.06 174 ASP A C 1
ATOM 1408 O O . ASP A 1 174 ? -16.812 -14.25 -4.883 1 95.06 174 ASP A O 1
ATOM 1412 N N . SER A 1 175 ? -17.094 -14.117 -2.664 1 93.62 175 SER A N 1
ATOM 1413 C CA . SER A 1 175 ? -18.547 -14.266 -2.717 1 93.62 175 SER A CA 1
ATOM 1414 C C . SER A 1 175 ? -19.188 -13.133 -3.502 1 93.62 175 SER A C 1
ATOM 1416 O O . SER A 1 175 ? -20.328 -13.266 -3.969 1 93.62 175 SER A O 1
ATOM 1418 N N . MET A 1 176 ? -18.484 -12.062 -3.701 1 93.69 176 MET A N 1
ATOM 1419 C CA . MET A 1 176 ? -19.031 -10.914 -4.43 1 93.69 176 MET A CA 1
ATOM 1420 C C . MET A 1 176 ? -18.5 -10.891 -5.863 1 93.69 176 MET A C 1
ATOM 1422 O O . MET A 1 176 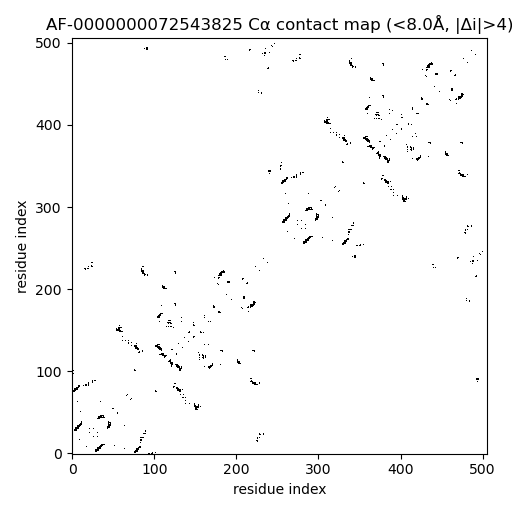? -18.734 -9.93 -6.598 1 93.69 176 MET A O 1
ATOM 1426 N N . GLY A 1 177 ? -17.766 -11.906 -6.234 1 93.5 177 GLY A N 1
ATOM 1427 C CA . GLY A 1 177 ? -17.234 -12 -7.59 1 93.5 177 GLY A CA 1
ATOM 1428 C C . GLY A 1 177 ? -15.945 -11.234 -7.789 1 93.5 177 GLY A C 1
ATOM 1429 O O . GLY A 1 177 ? -15.531 -10.992 -8.922 1 93.5 177 GLY A O 1
ATOM 1430 N N . ARG A 1 178 ? -15.336 -10.75 -6.727 1 94.69 178 ARG A N 1
ATOM 1431 C CA . ARG A 1 178 ? -14.086 -10.008 -6.828 1 94.69 178 ARG A CA 1
ATOM 1432 C C . ARG A 1 178 ? -12.891 -10.945 -6.891 1 94.69 178 ARG A C 1
ATOM 1434 O O . ARG A 1 178 ? -12.867 -11.969 -6.203 1 94.69 178 ARG A O 1
ATOM 1441 N N . GLU A 1 179 ? -11.898 -10.594 -7.582 1 94.31 179 GLU A N 1
ATOM 1442 C CA . GLU A 1 179 ? -10.742 -11.461 -7.816 1 94.31 179 GLU A CA 1
ATOM 1443 C C . GLU A 1 179 ? -9.867 -11.555 -6.57 1 94.31 179 GLU A C 1
ATOM 1445 O O . GLU A 1 179 ? -9.633 -10.555 -5.887 1 94.31 179 GLU A O 1
ATOM 1450 N N . ARG A 1 180 ? -9.422 -12.828 -6.301 1 96.94 180 ARG A N 1
ATOM 1451 C CA . ARG A 1 180 ? -8.422 -13.031 -5.254 1 96.94 180 ARG A CA 1
ATOM 1452 C C . ARG A 1 180 ? -7.016 -13.039 -5.836 1 96.94 180 ARG A C 1
ATOM 1454 O O . ARG A 1 180 ? -6.066 -12.594 -5.188 1 96.94 180 ARG A O 1
ATOM 1461 N N . PHE A 1 181 ? -6.863 -13.602 -7.035 1 97.5 181 PHE A N 1
ATOM 1462 C CA . PHE A 1 181 ? -5.617 -13.609 -7.789 1 97.5 181 PHE A CA 1
ATOM 1463 C C . PHE A 1 181 ? -5.645 -12.562 -8.891 1 97.5 181 PHE A C 1
ATOM 1465 O O . PHE A 1 181 ? -6.531 -12.57 -9.742 1 97.5 181 PHE A O 1
ATOM 1472 N N . HIS A 1 182 ? -4.637 -11.688 -8.93 1 96.38 182 HIS A N 1
ATOM 1473 C CA . HIS A 1 182 ? -4.668 -10.578 -9.875 1 96.38 182 HIS A CA 1
ATOM 1474 C C . HIS A 1 182 ? -3.537 -10.68 -10.891 1 96.38 182 HIS A C 1
ATOM 1476 O O . HIS A 1 182 ? -2.363 -10.742 -10.516 1 96.38 182 HIS A O 1
ATOM 1482 N N . SER A 1 183 ? -3.891 -10.648 -12.164 1 94.56 183 SER A N 1
ATOM 1483 C CA . SER A 1 183 ? -2.9 -10.773 -13.227 1 94.56 183 SER A CA 1
ATOM 1484 C C . SER A 1 183 ? -2.279 -9.43 -13.57 1 94.56 183 SER A C 1
ATOM 1486 O O . SER A 1 183 ? -1.412 -9.344 -14.445 1 94.56 183 SER A O 1
ATOM 1488 N N . LEU A 1 184 ? -2.768 -8.352 -12.93 1 95.12 184 LEU A N 1
ATOM 1489 C CA . LEU A 1 184 ? -2.246 -7.004 -13.141 1 95.12 184 LEU A CA 1
ATOM 1490 C C . LEU A 1 184 ? -1.832 -6.367 -11.82 1 95.12 184 LEU A C 1
ATOM 1492 O O . LEU A 1 184 ? -2.039 -6.949 -10.75 1 95.12 184 LEU A O 1
ATOM 1496 N N . SER A 1 185 ? -1.193 -5.188 -11.992 1 95.88 185 SER A N 1
ATOM 1497 C CA . SER A 1 185 ? -0.853 -4.43 -10.789 1 95.88 185 SER A CA 1
ATOM 1498 C C . SER A 1 185 ? -2.096 -3.814 -10.156 1 95.88 185 SER A C 1
ATOM 1500 O O . SER A 1 185 ? -3.074 -3.527 -10.844 1 95.88 185 SER A O 1
ATOM 1502 N N . PRO A 1 186 ? -2.072 -3.625 -8.852 1 95.56 186 PRO A N 1
ATOM 1503 C CA . PRO A 1 186 ? -3.268 -3.117 -8.172 1 95.56 186 PRO A CA 1
ATOM 1504 C C . PRO A 1 186 ? -3.721 -1.763 -8.719 1 95.56 186 PRO A C 1
ATOM 1506 O O . PRO A 1 186 ? -4.922 -1.492 -8.781 1 95.56 186 PRO A O 1
ATOM 1509 N N . HIS A 1 187 ? -2.814 -0.914 -9.133 1 93.75 187 HIS A N 1
ATOM 1510 C CA . HIS A 1 187 ? -3.145 0.417 -9.633 1 93.75 187 HIS A CA 1
ATOM 1511 C C . HIS A 1 187 ? -4.051 0.337 -10.852 1 93.75 187 HIS A C 1
ATOM 1513 O O . HIS A 1 187 ? -4.957 1.157 -11.016 1 93.75 187 HIS A O 1
ATOM 1519 N N . VAL A 1 188 ? -3.834 -0.656 -11.625 1 93.12 188 VAL A N 1
ATOM 1520 C CA . VAL A 1 188 ? -4.566 -0.79 -12.883 1 93.12 188 VAL A CA 1
ATOM 1521 C C . VAL A 1 188 ? -6.031 -1.111 -12.594 1 93.12 188 VAL A C 1
ATOM 1523 O O . VAL A 1 188 ? -6.926 -0.654 -13.312 1 93.12 188 VAL A O 1
ATOM 1526 N N . TYR A 1 189 ? -6.281 -1.822 -11.555 1 92.62 189 TYR A N 1
ATOM 1527 C CA . TYR A 1 189 ? -7.637 -2.258 -11.242 1 92.62 189 TYR A CA 1
ATOM 1528 C C . TYR A 1 189 ? -8.484 -1.093 -10.75 1 92.62 189 TYR A C 1
ATOM 1530 O O . TYR A 1 189 ? -9.711 -1.189 -10.688 1 92.62 189 TYR A O 1
ATOM 1538 N N . LEU A 1 190 ? -7.812 0.055 -10.43 1 91.38 190 LEU A N 1
ATOM 1539 C CA . LEU A 1 190 ? -8.547 1.208 -9.914 1 91.38 190 LEU A CA 1
ATOM 1540 C C . LEU A 1 190 ? -9.047 2.086 -11.055 1 91.38 190 LEU A C 1
ATOM 1542 O O . LEU A 1 190 ? -9.914 2.943 -10.852 1 91.38 190 LEU A O 1
ATOM 1546 N N . LYS A 1 191 ? -8.445 1.882 -12.195 1 88 191 LYS A N 1
ATOM 1547 C CA . LYS A 1 191 ? -8.828 2.688 -13.359 1 88 191 LYS A CA 1
ATOM 1548 C C . LYS A 1 191 ? -9.156 1.803 -14.555 1 88 191 LYS A C 1
ATOM 1550 O O . LYS A 1 191 ? -8.258 1.342 -15.258 1 88 191 LYS A O 1
ATOM 1555 N N . LYS A 1 192 ? -10.391 1.718 -14.883 1 81.06 192 LYS A N 1
ATOM 1556 C CA . LYS A 1 192 ? -10.859 0.868 -15.969 1 81.06 192 LYS A CA 1
ATOM 1557 C C . LYS A 1 192 ? -10.203 1.259 -17.297 1 81.06 192 LYS A C 1
ATOM 1559 O O . LYS A 1 192 ? -9.969 0.406 -18.156 1 81.06 192 LYS A O 1
ATOM 1564 N N . GLU A 1 193 ? -9.867 2.533 -17.391 1 85.44 193 GLU A N 1
ATOM 1565 C CA . GLU A 1 193 ? -9.297 3.043 -18.625 1 85.44 193 GLU A CA 1
ATOM 1566 C C . GLU A 1 193 ? -7.93 2.428 -18.906 1 85.44 193 GLU A C 1
ATOM 1568 O O . GLU A 1 193 ? -7.441 2.463 -20.031 1 85.44 193 GLU A O 1
ATOM 1573 N N . LEU A 1 194 ? -7.344 1.872 -17.844 1 83.06 194 LEU A N 1
ATOM 1574 C CA . LEU A 1 194 ? -6.008 1.301 -17.984 1 83.06 194 LEU A CA 1
ATOM 1575 C C . LEU A 1 194 ? -6.086 -0.187 -18.312 1 83.06 194 LEU A C 1
ATOM 1577 O O . LEU A 1 194 ? -5.059 -0.837 -18.516 1 83.06 194 LEU A O 1
ATOM 1581 N N . LYS A 1 195 ? -7.277 -0.682 -18.438 1 82.94 195 LYS A N 1
ATOM 1582 C CA . LYS A 1 195 ? -7.473 -2.1 -18.734 1 82.94 195 LYS A CA 1
ATOM 1583 C C . LYS A 1 195 ? -6.855 -2.477 -20.078 1 82.94 195 LYS A C 1
ATOM 1585 O O . LYS A 1 195 ? -7.203 -1.9 -21.109 1 82.94 195 LYS A O 1
ATOM 1590 N N . PRO A 1 196 ? -6.023 -3.49 -19.953 1 85.38 196 PRO A N 1
ATOM 1591 C CA . PRO A 1 196 ? -5.508 -3.936 -21.25 1 85.38 196 PRO A CA 1
ATOM 1592 C C . PRO A 1 196 ? -6.543 -4.699 -22.078 1 85.38 196 PRO A C 1
ATOM 1594 O O . PRO A 1 196 ? -7.379 -5.414 -21.516 1 85.38 196 PRO A O 1
ATOM 1597 N N . LYS A 1 197 ? -6.434 -4.625 -23.375 1 81.62 197 LYS A N 1
ATOM 1598 C CA . LYS A 1 197 ? -7.41 -5.219 -24.281 1 81.62 197 LYS A CA 1
ATOM 1599 C C . LYS A 1 197 ? -7.41 -6.742 -24.172 1 81.62 197 LYS A C 1
ATOM 1601 O O . LYS A 1 197 ? -8.461 -7.379 -24.266 1 81.62 197 LYS A O 1
ATOM 1606 N N . TRP A 1 198 ? -6.273 -7.285 -23.906 1 82.31 198 TRP A N 1
ATOM 1607 C CA . TRP A 1 198 ? -6.137 -8.734 -23.906 1 82.31 198 TRP A CA 1
ATOM 1608 C C . TRP A 1 198 ? -6.898 -9.352 -22.734 1 82.31 198 TRP A C 1
ATOM 1610 O O . TRP A 1 198 ? -7.289 -10.516 -22.781 1 82.31 198 TRP A O 1
ATOM 1620 N N . LEU A 1 199 ? -7.113 -8.578 -21.703 1 82.75 199 LEU A N 1
ATOM 1621 C CA . LEU A 1 199 ? -7.66 -9.125 -20.469 1 82.75 199 LEU A CA 1
ATOM 1622 C C . LEU A 1 199 ? -9.086 -9.625 -20.672 1 82.75 199 LEU A C 1
ATOM 1624 O O . LEU A 1 199 ? -9.461 -10.68 -20.172 1 82.75 199 LEU A O 1
ATOM 1628 N N . ASP A 1 200 ? -9.875 -8.938 -21.391 1 75.75 200 ASP A N 1
ATOM 1629 C CA . ASP A 1 200 ? -11.258 -9.32 -21.656 1 75.75 200 ASP A CA 1
ATOM 1630 C C . ASP A 1 200 ? -11.328 -10.578 -22.516 1 75.75 200 ASP A C 1
ATOM 1632 O O . ASP A 1 200 ? -12.25 -11.383 -22.375 1 75.75 200 ASP A O 1
ATOM 1636 N N . ALA A 1 201 ? -10.352 -10.711 -23.266 1 77.44 201 ALA A N 1
ATOM 1637 C CA . ALA A 1 201 ? -10.336 -11.852 -24.188 1 77.44 201 ALA A CA 1
ATOM 1638 C C . ALA A 1 201 ? -10.016 -13.148 -23.453 1 77.44 201 ALA A C 1
ATOM 1640 O O . ALA A 1 201 ? -10.469 -14.219 -23.844 1 77.44 201 ALA A O 1
ATOM 1641 N N . TYR A 1 202 ? -9.375 -13.008 -22.328 1 82.75 202 TYR A N 1
ATOM 1642 C CA . TYR A 1 202 ? -8.844 -14.227 -21.719 1 82.75 202 TYR A CA 1
ATOM 1643 C C . TYR A 1 202 ? -9.539 -14.531 -20.391 1 82.75 202 TYR A C 1
ATOM 1645 O O . TYR A 1 202 ? -9.57 -15.68 -19.953 1 82.75 202 TYR A O 1
ATOM 1653 N N . SER A 1 203 ? -10.07 -13.531 -19.812 1 82.69 203 SER A N 1
ATOM 1654 C CA . SER A 1 203 ? -10.609 -13.734 -18.469 1 82.69 203 SER A CA 1
ATOM 1655 C C . SER A 1 203 ? -11.953 -14.453 -18.516 1 82.69 203 SER A C 1
ATOM 1657 O O . SER A 1 203 ? -12.828 -14.078 -19.297 1 82.69 203 SER A O 1
ATOM 1659 N N . VAL A 1 204 ? -12.086 -15.445 -17.688 1 79.75 204 VAL A N 1
ATOM 1660 C CA . VAL A 1 204 ? -13.344 -16.172 -17.594 1 79.75 204 VAL A CA 1
ATOM 1661 C C . VAL A 1 204 ? -14.398 -15.328 -16.875 1 79.75 204 VAL A C 1
ATOM 1663 O O . VAL A 1 204 ? -15.547 -15.266 -17.312 1 79.75 204 VAL A O 1
ATOM 1666 N N . ASN A 1 205 ? -13.953 -14.672 -15.867 1 79.75 205 ASN A N 1
ATOM 1667 C CA . ASN A 1 205 ? -14.859 -13.836 -15.078 1 79.75 205 ASN A CA 1
ATOM 1668 C C . ASN A 1 205 ? -14.891 -12.406 -15.602 1 79.75 205 ASN A C 1
ATOM 1670 O O . ASN A 1 205 ? -13.898 -11.906 -16.141 1 79.75 205 ASN A O 1
ATOM 1674 N N . LYS A 1 206 ? -16.094 -11.875 -15.422 1 82.06 206 LYS A N 1
ATOM 1675 C CA . LYS A 1 206 ? -16.172 -10.43 -15.633 1 82.06 206 LYS A CA 1
ATOM 1676 C C . LYS A 1 206 ? -15.469 -9.68 -14.508 1 82.06 206 LYS A C 1
ATOM 1678 O O . LYS A 1 206 ? -15.789 -9.859 -13.328 1 82.06 206 LYS A O 1
ATOM 1683 N N . LEU A 1 207 ? -14.57 -8.844 -14.922 1 83.94 207 LEU A N 1
ATOM 1684 C CA . LEU A 1 207 ? -13.773 -8.133 -13.922 1 83.94 207 LEU A CA 1
ATOM 1685 C C . LEU A 1 207 ? -14.516 -6.91 -13.406 1 83.94 207 LEU A C 1
ATOM 1687 O O . LEU A 1 207 ? -15.242 -6.254 -14.156 1 83.94 207 LEU A O 1
ATOM 1691 N N . LYS A 1 208 ? -14.359 -6.688 -12.172 1 87.25 208 LYS A N 1
ATOM 1692 C CA . LYS A 1 208 ? -14.867 -5.48 -11.516 1 87.25 208 LYS A CA 1
ATOM 1693 C C . LYS A 1 208 ? -13.75 -4.461 -11.312 1 87.25 208 LYS A C 1
ATOM 1695 O O . LYS A 1 208 ? -12.633 -4.82 -10.93 1 87.25 208 LYS A O 1
ATOM 1700 N N . TRP A 1 209 ? -14.094 -3.225 -11.664 1 89.25 209 TRP A N 1
ATOM 1701 C CA . TRP A 1 209 ? -13.07 -2.184 -11.672 1 89.25 209 TRP A CA 1
ATOM 1702 C C . TRP A 1 209 ? -13.375 -1.116 -10.625 1 89.25 209 TRP A C 1
ATOM 1704 O O . TRP A 1 209 ? -14.531 -0.915 -10.25 1 89.25 209 TRP A O 1
ATOM 1714 N N . GLY A 1 210 ? -12.258 -0.427 -10.195 1 90.69 210 GLY A N 1
ATOM 1715 C CA . GLY A 1 210 ? -12.438 0.75 -9.367 1 90.69 210 GLY A CA 1
ATOM 1716 C C . GLY A 1 210 ? -12.273 0.465 -7.883 1 90.69 210 GLY A C 1
ATOM 1717 O O . GLY A 1 210 ? -12.219 -0.696 -7.473 1 90.69 210 GLY A O 1
ATOM 1718 N N . TYR A 1 211 ? -12.273 1.627 -7.289 1 87.19 211 TYR A N 1
ATOM 1719 C CA . TYR A 1 211 ? -12.117 1.603 -5.84 1 87.19 211 TYR A CA 1
ATOM 1720 C C . TYR A 1 211 ? -13.25 0.821 -5.184 1 87.19 211 TYR A C 1
ATOM 1722 O O . TYR A 1 211 ? -14.422 0.995 -5.535 1 87.19 211 TYR A O 1
ATOM 1730 N N . GLY A 1 212 ? -13.047 -0.189 -4.375 1 88.81 212 GLY A N 1
ATOM 1731 C CA . GLY A 1 212 ? -14.055 -0.988 -3.688 1 88.81 212 GLY A CA 1
ATOM 1732 C C . GLY A 1 212 ? -14.242 -2.365 -4.297 1 88.81 212 GLY A C 1
ATOM 1733 O O . GLY A 1 212 ? -14.938 -3.211 -3.732 1 88.81 212 GLY A O 1
ATOM 1734 N N . ASN A 1 213 ? -13.633 -2.527 -5.414 1 91.5 213 ASN A N 1
ATOM 1735 C CA . ASN A 1 213 ? -13.844 -3.799 -6.098 1 91.5 213 ASN A CA 1
ATOM 1736 C C . ASN A 1 213 ? -12.633 -4.715 -5.969 1 91.5 213 ASN A C 1
ATOM 1738 O O . ASN A 1 213 ? -12.555 -5.75 -6.633 1 91.5 213 ASN A O 1
ATOM 1742 N N . LEU A 1 214 ? -11.75 -4.371 -5.16 1 94.06 214 LEU A N 1
ATOM 1743 C CA . LEU A 1 214 ? -10.68 -5.285 -4.773 1 94.06 214 LEU A CA 1
ATOM 1744 C C . LEU A 1 214 ? -11.117 -6.18 -3.615 1 94.06 214 LEU A C 1
ATOM 1746 O O . LEU A 1 214 ? -11.68 -5.695 -2.633 1 94.06 214 LEU A O 1
ATOM 1750 N N . SER A 1 215 ? -10.883 -7.41 -3.742 1 96.06 215 SER A N 1
ATOM 1751 C CA . SER A 1 215 ? -11.305 -8.336 -2.699 1 96.06 215 SER A CA 1
ATOM 1752 C C . SER A 1 215 ? -10.516 -8.133 -1.416 1 96.06 215 SER A C 1
ATOM 1754 O O . SER A 1 215 ? -9.289 -7.992 -1.453 1 96.06 215 SER A O 1
ATOM 1756 N N . ASN A 1 216 ? -11.227 -8.141 -0.254 1 95.88 216 ASN A N 1
ATOM 1757 C CA . ASN A 1 216 ? -10.547 -8.109 1.033 1 95.88 216 ASN A CA 1
ATOM 1758 C C . ASN A 1 216 ? -9.711 -9.367 1.26 1 95.88 216 ASN A C 1
ATOM 1760 O O . ASN A 1 216 ? -8.867 -9.406 2.162 1 95.88 216 ASN A O 1
ATOM 1764 N N . GLU A 1 217 ? -9.953 -10.359 0.409 1 96.69 217 GLU A N 1
ATOM 1765 C CA . GLU A 1 217 ? -9.25 -11.641 0.5 1 96.69 217 GLU A CA 1
ATOM 1766 C C . GLU A 1 217 ? -8.25 -11.805 -0.644 1 96.69 217 GLU A C 1
ATOM 1768 O O . GLU A 1 217 ? -7.93 -12.93 -1.035 1 96.69 217 GLU A O 1
ATOM 1773 N N . THR A 1 218 ? -7.84 -10.688 -1.164 1 97.75 218 THR A N 1
ATOM 1774 C CA . THR A 1 218 ? -6.855 -10.719 -2.242 1 97.75 218 THR A CA 1
ATOM 1775 C C . THR A 1 218 ? -5.664 -11.594 -1.864 1 97.75 218 THR A C 1
ATOM 1777 O O . THR A 1 218 ? -5.168 -11.523 -0.738 1 97.75 218 THR A O 1
ATOM 1780 N N . ILE A 1 219 ? -5.219 -12.391 -2.801 1 98.25 219 ILE A N 1
ATOM 1781 C CA . ILE A 1 219 ? -4.152 -13.359 -2.551 1 98.25 219 ILE A CA 1
ATOM 1782 C C . ILE A 1 219 ? -2.877 -12.914 -3.268 1 98.25 219 ILE A C 1
ATOM 1784 O O . ILE A 1 219 ? -1.776 -13.055 -2.73 1 98.25 219 ILE A O 1
ATOM 1788 N N . SER A 1 220 ? -2.988 -12.383 -4.492 1 98.56 220 SER A N 1
ATOM 1789 C CA . SER A 1 220 ? -1.756 -12.031 -5.188 1 98.56 220 SER A CA 1
ATOM 1790 C C . SER A 1 220 ? -1.969 -10.844 -6.129 1 98.56 220 SER A C 1
ATOM 1792 O O . SER A 1 220 ? -3.084 -10.617 -6.602 1 98.56 220 SER A O 1
ATOM 1794 N N . PHE A 1 221 ? -0.934 -10.102 -6.324 1 98.25 221 PHE A N 1
ATOM 1795 C CA . PHE A 1 221 ? -0.808 -9.086 -7.363 1 98.25 221 PHE A CA 1
ATOM 1796 C C . PHE A 1 221 ? 0.359 -9.398 -8.289 1 98.25 221 PHE A C 1
ATOM 1798 O O . PHE A 1 221 ? 1.273 -10.141 -7.918 1 98.25 221 PHE A O 1
ATOM 1805 N N . HIS A 1 222 ? 0.275 -8.82 -9.5 1 97.56 222 HIS A N 1
ATOM 1806 C CA . HIS A 1 222 ? 1.316 -9 -10.508 1 97.56 222 HIS A CA 1
ATOM 1807 C C . HIS A 1 222 ? 1.814 -7.664 -11.039 1 97.56 222 HIS A C 1
ATOM 1809 O O . HIS A 1 222 ? 1.216 -6.621 -10.766 1 97.56 222 HIS A O 1
ATOM 1815 N N . TYR A 1 223 ? 3.002 -7.688 -11.719 1 97.06 223 TYR A N 1
ATOM 1816 C CA . TYR A 1 223 ? 3.637 -6.531 -12.344 1 97.06 223 TYR A CA 1
ATOM 1817 C C . TYR A 1 223 ? 4.062 -5.512 -11.297 1 97.06 223 TYR A C 1
ATOM 1819 O O . TYR A 1 223 ? 3.809 -4.312 -11.445 1 97.06 223 TYR A O 1
ATOM 1827 N N . LEU A 1 224 ? 4.66 -5.934 -10.281 1 97.94 224 LEU A N 1
ATOM 1828 C CA . LEU A 1 224 ? 5.129 -5.062 -9.211 1 97.94 224 LEU A CA 1
ATOM 1829 C C . LEU A 1 224 ? 6.629 -4.816 -9.32 1 97.94 224 LEU A C 1
ATOM 1831 O O . LEU A 1 224 ? 7.391 -5.734 -9.633 1 97.94 224 LEU A O 1
ATOM 1835 N N . SER A 1 225 ? 7.016 -3.611 -9.148 1 96.5 225 SER A N 1
ATOM 1836 C CA . SER A 1 225 ? 8.43 -3.285 -9.008 1 96.5 225 SER A CA 1
ATOM 1837 C C . SER A 1 225 ? 8.969 -3.734 -7.66 1 96.5 225 SER A C 1
ATOM 1839 O O . SER A 1 225 ? 8.203 -4.078 -6.758 1 96.5 225 SER A O 1
ATOM 1841 N N . PRO A 1 226 ? 10.328 -3.775 -7.574 1 96.69 226 PRO A N 1
ATOM 1842 C CA . PRO A 1 226 ? 10.891 -4.074 -6.254 1 96.69 226 PRO A CA 1
ATOM 1843 C C . PRO A 1 226 ? 10.375 -3.133 -5.168 1 96.69 226 PRO A C 1
ATOM 1845 O O . PRO A 1 226 ? 10.062 -3.576 -4.062 1 96.69 226 PRO A O 1
ATOM 1848 N N . GLU A 1 227 ? 10.195 -1.862 -5.48 1 95.56 227 GLU A N 1
ATOM 1849 C CA . GLU A 1 227 ? 9.711 -0.862 -4.531 1 95.56 227 GLU A CA 1
ATOM 1850 C C . GLU A 1 227 ? 8.258 -1.12 -4.148 1 95.56 227 GLU A C 1
ATOM 1852 O O . GLU A 1 227 ? 7.883 -0.97 -2.984 1 95.56 227 GLU A O 1
ATOM 1857 N N . ASP A 1 228 ? 7.516 -1.487 -5.121 1 97 228 ASP A N 1
ATOM 1858 C CA . ASP A 1 228 ? 6.125 -1.83 -4.832 1 97 228 ASP A CA 1
ATOM 1859 C C . ASP A 1 228 ? 6.039 -2.949 -3.797 1 97 228 ASP A C 1
ATOM 1861 O O . ASP A 1 228 ? 5.258 -2.863 -2.846 1 97 228 ASP A O 1
ATOM 1865 N N . MET A 1 229 ? 6.832 -3.973 -3.994 1 98.25 229 MET A N 1
ATOM 1866 C CA . MET A 1 229 ? 6.805 -5.121 -3.096 1 98.25 229 MET A CA 1
ATOM 1867 C C . MET A 1 229 ? 7.27 -4.73 -1.696 1 98.25 229 MET A C 1
ATOM 1869 O O . MET A 1 229 ? 6.68 -5.156 -0.7 1 98.25 229 MET A O 1
ATOM 1873 N N . GLN A 1 230 ? 8.281 -3.908 -1.658 1 97.44 230 GLN A N 1
ATOM 1874 C CA . GLN A 1 230 ? 8.789 -3.439 -0.374 1 97.44 230 GLN A CA 1
ATOM 1875 C C . GLN A 1 230 ? 7.758 -2.586 0.352 1 97.44 230 GLN A C 1
ATOM 1877 O O . GLN A 1 230 ? 7.582 -2.713 1.565 1 97.44 230 GLN A O 1
ATOM 1882 N N . LEU A 1 231 ? 7.086 -1.754 -0.342 1 97.12 231 LEU A N 1
ATOM 1883 C CA . LEU A 1 231 ? 6.062 -0.906 0.261 1 97.12 231 LEU A CA 1
ATOM 1884 C C . LEU A 1 231 ? 4.875 -1.738 0.734 1 97.12 231 LEU A C 1
ATOM 1886 O O . LEU A 1 231 ? 4.316 -1.479 1.802 1 97.12 231 LEU A O 1
ATOM 1890 N N . LEU A 1 232 ? 4.48 -2.713 -0.072 1 97 232 LEU A N 1
ATOM 1891 C CA . LEU A 1 232 ? 3.41 -3.602 0.364 1 97 232 LEU A CA 1
ATOM 1892 C C . LEU A 1 232 ? 3.787 -4.316 1.658 1 97 232 LEU A C 1
ATOM 1894 O O . LEU A 1 232 ? 2.971 -4.418 2.576 1 97 232 LEU A O 1
ATOM 1898 N N . GLU A 1 233 ? 5.016 -4.809 1.724 1 96.44 233 GLU A N 1
ATOM 1899 C CA . GLU A 1 233 ? 5.516 -5.422 2.949 1 96.44 233 GLU A CA 1
ATOM 1900 C C . GLU A 1 233 ? 5.434 -4.453 4.125 1 96.44 233 GLU A C 1
ATOM 1902 O O . GLU A 1 233 ? 5 -4.828 5.219 1 96.44 233 GLU A O 1
ATOM 1907 N N . PHE A 1 234 ? 5.809 -3.242 3.895 1 96 234 PHE A N 1
ATOM 1908 C CA . PHE A 1 234 ? 5.797 -2.209 4.922 1 96 234 PHE A CA 1
ATOM 1909 C C . PHE A 1 234 ? 4.375 -1.923 5.387 1 96 234 PHE A C 1
ATOM 1911 O O . PHE A 1 234 ? 4.09 -1.94 6.586 1 96 234 PHE A O 1
ATOM 1918 N N . TYR A 1 235 ? 3.449 -1.678 4.449 1 95.38 235 TYR A N 1
ATOM 1919 C CA . TYR A 1 235 ? 2.072 -1.316 4.77 1 95.38 235 TYR A CA 1
ATOM 1920 C C . TYR A 1 235 ? 1.364 -2.451 5.5 1 95.38 235 TYR A C 1
ATOM 1922 O O . TYR A 1 235 ? 0.643 -2.217 6.473 1 95.38 235 TYR A O 1
ATOM 1930 N N . LEU A 1 236 ? 1.619 -3.635 5.117 1 94.38 236 LEU A N 1
ATOM 1931 C CA . LEU A 1 236 ? 0.816 -4.758 5.59 1 94.38 236 LEU A CA 1
ATOM 1932 C C . LEU A 1 236 ? 1.378 -5.316 6.891 1 94.38 236 LEU A C 1
ATOM 1934 O O . LEU A 1 236 ? 0.628 -5.832 7.727 1 94.38 236 LEU A O 1
ATOM 1938 N N . TYR A 1 237 ? 2.721 -5.141 7.16 1 93.5 237 TYR A N 1
ATOM 1939 C CA . TYR A 1 237 ? 3.277 -5.965 8.227 1 93.5 237 TYR A CA 1
ATOM 1940 C C . TYR A 1 237 ? 4.141 -5.129 9.164 1 93.5 237 TYR A C 1
ATOM 1942 O O . TYR A 1 237 ? 4.52 -5.594 10.242 1 93.5 237 TYR A O 1
ATOM 1950 N N . LYS A 1 238 ? 4.465 -3.939 8.758 1 93 238 LYS A N 1
ATOM 1951 C CA . LYS A 1 238 ? 5.375 -3.174 9.602 1 93 238 LYS A CA 1
ATOM 1952 C C . LYS A 1 238 ? 4.691 -1.933 10.164 1 93 238 LYS A C 1
ATOM 1954 O O . LYS A 1 238 ? 4.883 -1.589 11.336 1 93 238 LYS A O 1
ATOM 1959 N N . LEU A 1 239 ? 3.895 -1.261 9.328 1 93.31 239 LEU A N 1
ATOM 1960 C CA . LEU A 1 239 ? 3.236 -0.016 9.711 1 93.31 239 LEU A CA 1
ATOM 1961 C C . LEU A 1 239 ? 2.191 -0.264 10.789 1 93.31 239 LEU A C 1
ATOM 1963 O O . LEU A 1 239 ? 1.342 -1.146 10.648 1 93.31 239 LEU A O 1
ATOM 1967 N N . ASN A 1 240 ? 2.303 0.486 11.891 1 85.12 240 ASN A N 1
ATOM 1968 C CA . ASN A 1 240 ? 1.37 0.345 13 1 85.12 240 ASN A CA 1
ATOM 1969 C C . ASN A 1 240 ? -0.001 0.923 12.664 1 85.12 240 ASN A C 1
ATOM 1971 O O . ASN A 1 240 ? -0.101 2.055 12.18 1 85.12 240 ASN A O 1
ATOM 1975 N N . THR A 1 241 ? -1.032 0.185 12.539 1 71.38 241 THR A N 1
ATOM 1976 C CA . THR A 1 241 ? -2.389 0.714 12.469 1 71.38 241 THR A CA 1
ATOM 1977 C C . THR A 1 241 ? -3.242 0.165 13.609 1 71.38 241 THR A C 1
ATOM 1979 O O . THR A 1 241 ? -2.891 -0.843 14.227 1 71.38 241 THR A O 1
ATOM 1982 N N . LYS A 1 242 ? -3.902 1.059 14.594 1 55.53 242 LYS A N 1
ATOM 1983 C CA . LYS A 1 242 ? -4.664 0.634 15.766 1 55.53 242 LYS A CA 1
ATOM 1984 C C . LYS A 1 242 ? -5.246 -0.762 15.57 1 55.53 242 LYS A C 1
ATOM 1986 O O . LYS A 1 242 ? -5.625 -1.425 16.531 1 55.53 242 LYS A O 1
ATOM 1991 N N . GLN A 1 243 ? -5.578 -1.07 14.508 1 50 243 GLN A N 1
ATOM 1992 C CA . GLN A 1 243 ? -6.23 -2.363 14.695 1 50 243 GLN A CA 1
ATOM 1993 C C . GLN A 1 243 ? -5.32 -3.332 15.445 1 50 243 GLN A C 1
ATOM 1995 O O . GLN A 1 243 ? -5.797 -4.297 16.047 1 50 243 GLN A O 1
ATOM 2000 N N . MET A 1 244 ? -4.074 -2.936 15.539 1 42 244 MET A N 1
ATOM 2001 C CA . MET A 1 244 ? -3.102 -3.734 16.281 1 42 244 MET A CA 1
ATOM 2002 C C . MET A 1 244 ? -3.227 -3.496 17.781 1 42 244 MET A C 1
ATOM 2004 O O . MET A 1 244 ? -2.969 -4.398 18.578 1 42 244 MET A O 1
ATOM 2008 N N . ASP A 1 245 ? -3.406 -2.195 18.281 1 41.56 245 ASP A N 1
ATOM 2009 C CA . ASP A 1 245 ? -3.414 -1.909 19.719 1 41.56 245 ASP A CA 1
ATOM 2010 C C . ASP A 1 245 ? -4.594 -2.59 20.406 1 41.56 245 ASP A C 1
ATOM 2012 O O . ASP A 1 245 ? -4.527 -2.906 21.594 1 41.56 245 ASP A O 1
ATOM 2016 N N . GLN A 1 246 ? -5.691 -2.535 19.969 1 37.69 246 GLN A N 1
ATOM 2017 C CA . GLN A 1 246 ? -6.711 -3.229 20.734 1 37.69 246 GLN A CA 1
ATOM 2018 C C . GLN A 1 246 ? -6.285 -4.656 21.062 1 37.69 246 GLN A C 1
ATOM 2020 O O . GLN A 1 246 ? -6.801 -5.273 22 1 37.69 246 GLN A O 1
ATOM 2025 N N . ARG A 1 247 ? -5.426 -5.148 20.391 1 36.88 247 ARG A N 1
ATOM 2026 C CA . ARG A 1 247 ? -4.902 -6.457 20.766 1 36.88 247 ARG A CA 1
ATOM 2027 C C . ARG A 1 247 ? -4.012 -6.348 22 1 36.88 247 ARG A C 1
ATOM 2029 O O . ARG A 1 247 ? -3.85 -7.316 22.75 1 36.88 247 ARG A O 1
ATOM 2036 N N . ARG A 1 248 ? -3.215 -5.277 22.188 1 36.5 248 ARG A N 1
ATOM 2037 C CA . ARG A 1 248 ? -2.359 -5.254 23.359 1 36.5 248 ARG A CA 1
ATOM 2038 C C . ARG A 1 248 ? -3.184 -5.078 24.625 1 36.5 248 ARG A C 1
ATOM 2040 O O . ARG A 1 248 ? -2.816 -5.586 25.688 1 36.5 248 ARG A O 1
ATOM 2047 N N . ASN A 1 249 ? -4.191 -4.27 24.578 1 35.16 249 ASN A N 1
ATOM 2048 C CA . ASN A 1 249 ? -4.922 -4.07 25.828 1 35.16 249 ASN A CA 1
ATOM 2049 C C . ASN A 1 249 ? -5.824 -5.262 26.141 1 35.16 249 ASN A C 1
ATOM 2051 O O . ASN A 1 249 ? -6.312 -5.391 27.266 1 35.16 249 ASN A O 1
ATOM 2055 N N . SER A 1 250 ? -6.316 -5.961 25.172 1 33.66 250 SER A N 1
ATOM 2056 C CA . SER A 1 250 ? -7.195 -7.02 25.641 1 33.66 250 SER A CA 1
ATOM 2057 C C . SER A 1 250 ? -6.402 -8.125 26.344 1 33.66 250 SER A C 1
ATOM 2059 O O . SER A 1 250 ? -6.984 -9.039 26.922 1 33.66 250 SER A O 1
ATOM 2061 N N . SER A 1 251 ? -5.211 -8.297 25.891 1 28.36 251 SER A N 1
ATOM 2062 C CA . SER A 1 251 ? -4.574 -9.32 26.719 1 28.36 251 SER A CA 1
ATOM 2063 C C . SER A 1 251 ? -4.203 -8.766 28.094 1 28.36 251 SER A C 1
ATOM 2065 O O . SER A 1 251 ? -3.445 -9.398 28.828 1 28.36 251 SER A O 1
ATOM 2067 N N . LYS A 1 252 ? -4.512 -7.508 28.312 1 27.59 252 LYS A N 1
ATOM 2068 C CA . LYS A 1 252 ? -4.336 -7.328 29.75 1 27.59 252 LYS A CA 1
ATOM 2069 C C . LYS A 1 252 ? -5.344 -8.164 30.531 1 27.59 252 LYS A C 1
ATOM 2071 O O . LYS A 1 252 ? -6.551 -8.078 30.297 1 27.59 252 LYS A O 1
ATOM 2076 N N . PRO A 1 253 ? -4.836 -9.234 31.234 1 29.53 253 PRO A N 1
ATOM 2077 C CA . PRO A 1 253 ? -5.699 -9.875 32.219 1 29.53 253 PRO A CA 1
ATOM 2078 C C . PRO A 1 253 ? -6.367 -8.867 33.156 1 29.53 253 PRO A C 1
ATOM 2080 O O . PRO A 1 253 ? -5.832 -7.773 33.375 1 29.53 253 PRO A O 1
ATOM 2083 N N . SER B 1 1 ? -7.02 10.852 22.828 1 68.62 1 SER B N 1
ATOM 2084 C CA . SER B 1 1 ? -6.141 11.859 22.25 1 68.62 1 SER B CA 1
ATOM 2085 C C . SER B 1 1 ? -6.918 13.102 21.844 1 68.62 1 SER B C 1
ATOM 2087 O O . SER B 1 1 ? -6.332 14.086 21.375 1 68.62 1 SER B O 1
ATOM 2089 N N . GLY B 1 2 ? -8.117 13.422 22.266 1 89.06 2 GLY B N 1
ATOM 2090 C CA . GLY B 1 2 ? -8.945 14.57 21.938 1 89.06 2 GLY B CA 1
ATOM 2091 C C . GLY B 1 2 ? -9.477 14.547 20.516 1 89.06 2 GLY B C 1
ATOM 2092 O O . GLY B 1 2 ? -9.016 13.75 19.688 1 89.06 2 GLY B O 1
ATOM 2093 N N . LYS B 1 3 ? -10.391 15.383 20.188 1 97.75 3 LYS B N 1
ATOM 2094 C CA . LYS B 1 3 ? -11.016 15.453 18.875 1 97.75 3 LYS B CA 1
ATOM 2095 C C . LYS B 1 3 ? -10.109 16.172 17.859 1 97.75 3 LYS B C 1
ATOM 2097 O O . LYS B 1 3 ? -9.445 17.141 18.203 1 97.75 3 LYS B O 1
ATOM 2102 N N . ILE B 1 4 ? -10.125 15.656 16.625 1 98.5 4 ILE B N 1
ATOM 2103 C CA . ILE B 1 4 ? -9.234 16.172 15.578 1 98.5 4 ILE B CA 1
ATOM 2104 C C . ILE B 1 4 ? -10.07 16.734 14.43 1 98.5 4 ILE B C 1
ATOM 2106 O O . ILE B 1 4 ? -10.953 16.062 13.898 1 98.5 4 ILE B O 1
ATOM 2110 N N . LEU B 1 5 ? -9.828 18 14.102 1 98.81 5 LEU B N 1
ATOM 2111 C CA . LEU B 1 5 ? -10.391 18.625 12.906 1 98.81 5 LEU B CA 1
ATOM 2112 C C . LEU B 1 5 ? -9.359 18.688 11.789 1 98.81 5 LEU B C 1
ATOM 2114 O O . LEU B 1 5 ? -8.266 19.219 11.969 1 98.81 5 LEU B O 1
ATOM 2118 N N . CYS B 1 6 ? -9.664 18.109 10.633 1 98.81 6 CYS B N 1
ATOM 2119 C CA . CYS B 1 6 ? -8.75 18.094 9.484 1 98.81 6 CYS B CA 1
ATOM 2120 C C . CYS B 1 6 ? -9.117 19.203 8.5 1 98.81 6 CYS B C 1
ATOM 2122 O O . CYS B 1 6 ? -10.242 19.234 7.996 1 98.81 6 CYS B O 1
ATOM 2124 N N . LEU B 1 7 ? -8.18 20.094 8.297 1 98.44 7 LEU B N 1
ATOM 2125 C CA . LEU B 1 7 ? -8.297 21.156 7.309 1 98.44 7 LEU B CA 1
ATOM 2126 C C . LEU B 1 7 ? -7.594 20.781 6.012 1 98.44 7 LEU B C 1
ATOM 2128 O O . LEU B 1 7 ? -6.363 20.844 5.93 1 98.44 7 LEU B O 1
ATOM 2132 N N . ILE B 1 8 ? -8.414 20.453 5.027 1 98.38 8 ILE B N 1
ATOM 2133 C CA . ILE B 1 8 ? -7.84 20.016 3.758 1 98.38 8 ILE B CA 1
ATOM 2134 C C . ILE B 1 8 ? -7.832 21.172 2.766 1 98.38 8 ILE B C 1
ATOM 2136 O O . ILE B 1 8 ? -8.875 21.766 2.488 1 98.38 8 ILE B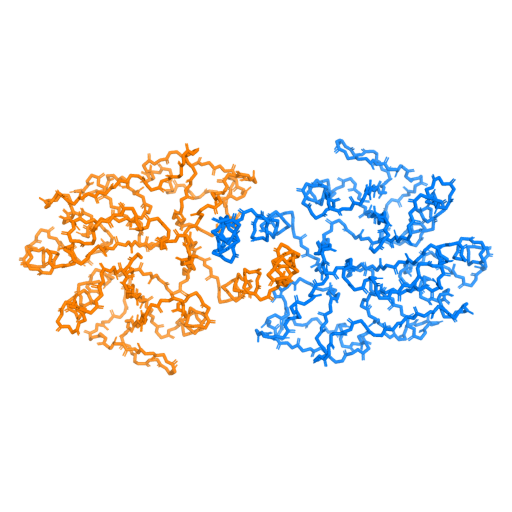 O 1
ATOM 2140 N N . PHE B 1 9 ? -6.648 21.484 2.275 1 95.44 9 PHE B N 1
ATOM 2141 C CA . PHE B 1 9 ? -6.496 22.547 1.283 1 95.44 9 PHE B CA 1
ATOM 2142 C C . PHE B 1 9 ? -6.57 21.969 -0.129 1 95.44 9 PHE B C 1
ATOM 2144 O O . PHE B 1 9 ? -5.816 21.062 -0.474 1 95.44 9 PHE B O 1
ATOM 2151 N N . THR B 1 10 ? -7.512 22.469 -0.919 1 95.12 10 THR B N 1
ATOM 2152 C CA . THR B 1 10 ? -7.723 21.938 -2.26 1 95.12 10 THR B CA 1
ATOM 2153 C C . THR B 1 10 ? -8.211 23.031 -3.209 1 95.12 10 THR B C 1
ATOM 2155 O O . THR B 1 10 ? -8.125 24.219 -2.889 1 95.12 10 THR B O 1
ATOM 2158 N N . TYR B 1 11 ? -8.398 22.75 -4.461 1 92.31 11 TYR B N 1
ATOM 2159 C CA . TYR B 1 11 ? -8.945 23.625 -5.484 1 92.31 11 TYR B CA 1
ATOM 2160 C C . TYR B 1 11 ? -9.664 22.828 -6.566 1 92.31 11 TYR B C 1
ATOM 2162 O O . TYR B 1 11 ? -9.531 21.609 -6.637 1 92.31 11 TYR B O 1
ATOM 2170 N N . PRO B 1 12 ? -10.43 23.453 -7.391 1 92.38 12 PRO B N 1
ATOM 2171 C CA . PRO B 1 12 ? -11.375 22.75 -8.273 1 92.38 12 PRO B CA 1
ATOM 2172 C C . PRO B 1 12 ? -10.68 21.766 -9.219 1 92.38 12 PRO B C 1
ATOM 2174 O O . PRO B 1 12 ? -11.203 20.672 -9.461 1 92.38 12 PRO B O 1
ATOM 2177 N N . LYS B 1 13 ? -9.57 22.062 -9.688 1 92.88 13 LYS B N 1
ATOM 2178 C CA . LYS B 1 13 ? -8.891 21.188 -10.648 1 92.88 13 LYS B CA 1
ATOM 2179 C C . LYS B 1 13 ? -8.469 19.875 -9.992 1 92.88 13 LYS B C 1
ATOM 2181 O O . LYS B 1 13 ? -8.188 18.891 -10.68 1 92.88 13 LYS B O 1
ATOM 2186 N N . ASN B 1 14 ? -8.469 19.844 -8.672 1 94.62 14 ASN B N 1
ATOM 2187 C CA . ASN B 1 14 ? -8.016 18.656 -7.945 1 94.62 14 ASN B CA 1
ATOM 2188 C C . ASN B 1 14 ? -9.18 17.922 -7.301 1 94.62 14 ASN B C 1
ATOM 2190 O O . ASN B 1 14 ? -9.023 17.297 -6.242 1 94.62 14 ASN B O 1
ATOM 2194 N N . ILE B 1 15 ? -10.305 17.969 -7.918 1 95.94 15 ILE B N 1
ATOM 2195 C CA . ILE B 1 15 ? -11.523 17.391 -7.352 1 95.94 15 ILE B CA 1
ATOM 2196 C C . ILE B 1 15 ? -11.312 15.898 -7.098 1 95.94 15 ILE B C 1
ATOM 2198 O O . ILE B 1 15 ? -11.781 15.367 -6.086 1 95.94 15 ILE B O 1
ATOM 2202 N N . ASN B 1 16 ? -10.633 15.203 -7.969 1 95.12 16 ASN B N 1
ATOM 2203 C CA . ASN B 1 16 ? -10.406 13.773 -7.793 1 95.12 16 ASN B CA 1
ATOM 2204 C C . ASN B 1 16 ? -9.562 13.484 -6.555 1 95.12 16 ASN B C 1
ATOM 2206 O O . ASN B 1 16 ? -9.797 12.508 -5.848 1 95.12 16 ASN B O 1
ATOM 2210 N N . LYS B 1 17 ? -8.617 14.328 -6.301 1 97.56 17 LYS B N 1
ATOM 2211 C CA . LYS B 1 17 ? -7.801 14.18 -5.102 1 97.56 17 LYS B CA 1
ATOM 2212 C C . LYS B 1 17 ? -8.617 14.445 -3.84 1 97.56 17 LYS B C 1
ATOM 2214 O O . LYS B 1 17 ? -8.508 13.711 -2.859 1 97.56 17 LYS B O 1
ATOM 2219 N N . SER B 1 18 ? -9.422 15.453 -3.904 1 97.75 18 SER B N 1
ATOM 2220 C CA . SER B 1 18 ? -10.266 15.789 -2.764 1 97.75 18 SER B CA 1
ATOM 2221 C C . SER B 1 18 ? -11.234 14.648 -2.441 1 97.75 18 SER B C 1
ATOM 2223 O O . SER B 1 18 ? -11.445 14.32 -1.271 1 97.75 18 SER B O 1
ATOM 2225 N N . LEU B 1 19 ? -11.758 14.109 -3.479 1 97.31 19 LEU B N 1
ATOM 2226 C CA . LEU B 1 19 ? -12.672 12.984 -3.283 1 97.31 19 LEU B CA 1
ATOM 2227 C C . LEU B 1 19 ? -11.93 11.789 -2.688 1 97.31 19 LEU B C 1
ATOM 2229 O O . LEU B 1 19 ? -12.469 11.094 -1.825 1 97.31 19 LEU B O 1
ATOM 2233 N N . ALA B 1 20 ? -10.727 11.531 -3.156 1 97.5 20 ALA B N 1
ATOM 2234 C CA . ALA B 1 20 ? -9.93 10.438 -2.602 1 97.5 20 ALA B CA 1
ATOM 2235 C C . ALA B 1 20 ? -9.641 10.664 -1.12 1 97.5 20 ALA B C 1
ATOM 2237 O O . ALA B 1 20 ? -9.773 9.75 -0.308 1 97.5 20 ALA B O 1
ATOM 2238 N N . VAL B 1 21 ? -9.273 11.898 -0.769 1 98.69 21 VAL B N 1
ATOM 2239 C CA . VAL B 1 21 ? -9.031 12.242 0.628 1 98.69 21 VAL B CA 1
ATOM 2240 C C . VAL B 1 21 ? -10.289 11.984 1.453 1 98.69 21 VAL B C 1
ATOM 2242 O O . VAL B 1 21 ? -10.242 11.281 2.465 1 98.69 21 VAL B O 1
ATOM 2245 N N . LYS B 1 22 ? -11.375 12.453 1.008 1 98.44 22 LYS B N 1
ATOM 2246 C CA . LYS B 1 22 ? -12.656 12.352 1.709 1 98.44 22 LYS B CA 1
ATOM 2247 C C . LYS B 1 22 ? -13.039 10.891 1.936 1 98.44 22 LYS B C 1
ATOM 2249 O O . LYS B 1 22 ? -13.57 10.539 2.99 1 98.44 22 LYS B O 1
ATOM 2254 N N . ASN B 1 23 ? -12.734 10.055 0.989 1 96.94 23 ASN B N 1
ATOM 2255 C CA . ASN B 1 23 ? -13.219 8.68 1.015 1 96.94 23 ASN B CA 1
ATOM 2256 C C . ASN B 1 23 ? -12.18 7.73 1.604 1 96.94 23 ASN B C 1
ATOM 2258 O O . ASN B 1 23 ? -12.391 6.52 1.634 1 96.94 23 ASN B O 1
ATOM 2262 N N . THR B 1 24 ? -11.078 8.25 2.053 1 97.62 24 THR B N 1
ATOM 2263 C CA . THR B 1 24 ? -10.055 7.395 2.645 1 97.62 24 THR B CA 1
ATOM 2264 C C . THR B 1 24 ? -9.695 7.879 4.047 1 97.62 24 THR B C 1
ATOM 2266 O O . THR B 1 24 ? -10.477 7.727 4.984 1 97.62 24 THR B O 1
ATOM 2269 N N . TRP B 1 25 ? -8.477 8.523 4.215 1 98.12 25 TRP B N 1
ATOM 2270 C CA . TRP B 1 25 ? -7.934 8.75 5.547 1 98.12 25 TRP B CA 1
ATOM 2271 C C . TRP B 1 25 ? -8.758 9.789 6.301 1 98.12 25 TRP B C 1
ATOM 2273 O O . TRP B 1 25 ? -8.867 9.727 7.531 1 98.12 25 TRP B O 1
ATOM 2283 N N . ALA B 1 26 ? -9.391 10.758 5.609 1 98.44 26 ALA B N 1
ATOM 2284 C CA . ALA B 1 26 ? -10.086 11.852 6.281 1 98.44 26 ALA B CA 1
ATOM 2285 C C . ALA B 1 26 ? -11.352 11.367 6.969 1 98.44 26 ALA B C 1
ATOM 2287 O O . ALA B 1 26 ? -11.922 12.062 7.812 1 98.44 26 ALA B O 1
ATOM 2288 N N . LYS B 1 27 ? -11.828 10.164 6.613 1 97.38 27 LYS B N 1
ATOM 2289 C CA . LYS B 1 27 ? -12.953 9.547 7.309 1 97.38 27 LYS B CA 1
ATOM 2290 C C . LYS B 1 27 ? -12.633 9.312 8.781 1 97.38 27 LYS B C 1
ATOM 2292 O O . LYS B 1 27 ? -13.539 9.156 9.602 1 97.38 27 LYS B O 1
ATOM 2297 N N . ARG B 1 28 ? -11.414 9.297 9.039 1 96.81 28 ARG B N 1
ATOM 2298 C CA . ARG B 1 28 ? -11 8.961 10.398 1 96.81 28 ARG B CA 1
ATOM 2299 C C . ARG B 1 28 ? -10.68 10.211 11.195 1 96.81 28 ARG B C 1
ATOM 2301 O O . ARG B 1 28 ? -10.203 10.133 12.336 1 96.81 28 ARG B O 1
ATOM 2308 N N . CYS B 1 29 ? -10.867 11.375 10.594 1 97.62 29 CYS B N 1
ATOM 2309 C CA . CYS B 1 29 ? -10.945 12.617 11.359 1 97.62 29 CYS B CA 1
ATOM 2310 C C . CYS B 1 29 ? -12.273 12.734 12.086 1 97.62 29 CYS B C 1
ATOM 2312 O O . CYS B 1 29 ? -13.266 12.125 11.672 1 97.62 29 CYS B O 1
ATOM 2314 N N . ASP B 1 30 ? -12.266 13.445 13.195 1 98.06 30 ASP B N 1
ATOM 2315 C CA . ASP B 1 30 ? -13.547 13.688 13.852 1 98.06 30 ASP B CA 1
ATOM 2316 C C . ASP B 1 30 ? -14.438 14.602 13 1 98.06 30 ASP B C 1
ATOM 2318 O O . ASP B 1 30 ? -15.664 14.492 13.03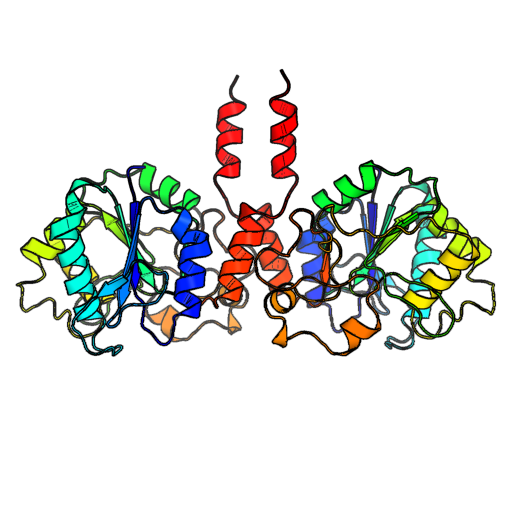9 1 98.06 30 ASP B O 1
ATOM 2322 N N . LYS B 1 31 ? -13.852 15.492 12.312 1 98.31 31 LYS B N 1
ATOM 2323 C CA . LYS B 1 31 ? -14.477 16.359 11.312 1 98.31 31 LYS B CA 1
ATOM 2324 C C . LYS B 1 31 ? -13.477 16.766 10.234 1 98.31 31 LYS B C 1
ATOM 2326 O O . LYS B 1 31 ? -12.281 16.906 10.508 1 98.31 31 LYS B O 1
ATOM 2331 N N . GLN B 1 32 ? -13.914 16.859 8.992 1 98.62 32 GLN B N 1
ATOM 2332 C CA . GLN B 1 32 ? -13.086 17.297 7.879 1 98.62 32 GLN B CA 1
ATOM 2333 C C . GLN B 1 32 ? -13.703 18.5 7.168 1 98.62 32 GLN B C 1
ATOM 2335 O O . GLN B 1 32 ? -14.922 18.562 7.008 1 98.62 32 GLN B O 1
ATOM 2340 N N . LEU B 1 33 ? -12.938 19.453 6.883 1 98.44 33 LEU B N 1
ATOM 2341 C CA . LEU B 1 33 ? -13.32 20.625 6.105 1 98.44 33 LEU B CA 1
ATOM 2342 C C . LEU B 1 33 ? -12.359 20.844 4.938 1 98.44 33 LEU B C 1
ATOM 2344 O O . LEU B 1 33 ? -11.148 20.672 5.082 1 98.44 33 LEU B O 1
ATOM 2348 N N . TYR B 1 34 ? -12.945 21.203 3.783 1 98.12 34 TYR B N 1
ATOM 2349 C CA . TYR B 1 34 ? -12.164 21.453 2.58 1 98.12 34 TYR B CA 1
ATOM 2350 C C . TYR B 1 34 ? -12.195 22.922 2.201 1 98.12 34 TYR B C 1
ATOM 2352 O O . TYR B 1 34 ? -13.273 23.5 2.029 1 98.12 34 TYR B O 1
ATOM 2360 N N . PHE B 1 35 ? -11.086 23.516 2.084 1 96.5 35 PHE B N 1
ATOM 2361 C CA . PHE B 1 35 ? -10.969 24.938 1.79 1 96.5 35 PHE B CA 1
ATOM 2362 C C . PHE B 1 35 ? -10.578 25.172 0.335 1 96.5 35 PHE B C 1
ATOM 2364 O O . PHE B 1 35 ? -9.516 24.734 -0.101 1 96.5 35 PHE B O 1
ATOM 2371 N N . SER B 1 36 ? -11.43 25.797 -0.421 1 94.12 36 SER B N 1
ATOM 2372 C CA . SER B 1 36 ? -11.273 26.016 -1.855 1 94.12 36 SER B CA 1
ATOM 2373 C C . SER B 1 36 ? -11.906 27.328 -2.293 1 94.12 36 SER B C 1
ATOM 2375 O O . SER B 1 36 ? -12.68 27.938 -1.541 1 94.12 36 SER B O 1
ATOM 2377 N N . ASN B 1 37 ? -11.5 27.781 -3.473 1 91.81 37 ASN B N 1
ATOM 2378 C CA . ASN B 1 37 ? -12.055 29.031 -3.982 1 91.81 37 ASN B CA 1
ATOM 2379 C C . ASN B 1 37 ? -13.367 28.812 -4.727 1 91.81 37 ASN B C 1
ATOM 2381 O O . ASN B 1 37 ? -14.023 29.766 -5.152 1 91.81 37 ASN B O 1
ATOM 2385 N N . LYS B 1 38 ? -13.758 27.625 -4.922 1 92.56 38 LYS B N 1
ATOM 2386 C CA . LYS B 1 38 ? -15.062 27.25 -5.445 1 92.56 38 LYS B CA 1
ATOM 2387 C C . LYS B 1 38 ? -15.641 26.062 -4.68 1 92.56 38 LYS B C 1
ATOM 2389 O O . LYS B 1 38 ? -14.898 25.25 -4.129 1 92.56 38 LYS B O 1
ATOM 2394 N N . THR B 1 39 ? -16.938 26.047 -4.656 1 93.75 39 THR B N 1
ATOM 2395 C CA . THR B 1 39 ? -17.594 24.891 -4.031 1 93.75 39 THR B CA 1
ATOM 2396 C C . THR B 1 39 ? -17.406 23.641 -4.867 1 93.75 39 THR B C 1
ATOM 2398 O O . THR B 1 39 ? -17.594 23.656 -6.086 1 93.75 39 THR B O 1
ATOM 2401 N N . LEU B 1 40 ? -16.984 22.625 -4.223 1 94.5 40 LEU B N 1
ATOM 2402 C CA . LEU B 1 40 ? -16.766 21.344 -4.898 1 94.5 40 LEU B CA 1
ATOM 2403 C C . LEU B 1 40 ? -17.953 20.406 -4.664 1 94.5 40 LEU B C 1
ATOM 2405 O O . LEU B 1 40 ? -18.453 20.297 -3.543 1 94.5 40 LEU B O 1
ATOM 2409 N N . PRO B 1 41 ? -18.375 19.719 -5.66 1 93.44 41 PRO B N 1
ATOM 2410 C CA . PRO B 1 41 ? -19.5 18.797 -5.512 1 93.44 41 PRO B CA 1
ATOM 2411 C C . PRO B 1 41 ? -19.203 17.641 -4.566 1 93.44 41 PRO B C 1
ATOM 2413 O O . PRO B 1 41 ? -18.156 17 -4.688 1 93.44 41 PRO B O 1
ATOM 2416 N N . ASN B 1 42 ? -20.078 17.359 -3.596 1 93.12 42 ASN B N 1
ATOM 2417 C CA . ASN B 1 42 ? -20.031 16.219 -2.682 1 93.12 42 ASN B CA 1
ATOM 2418 C C . ASN B 1 42 ? -18.859 16.328 -1.714 1 93.12 42 ASN B C 1
ATOM 2420 O O . ASN B 1 42 ? -18.359 15.32 -1.226 1 93.12 42 ASN B O 1
ATOM 2424 N N . ILE B 1 43 ? -18.328 17.484 -1.531 1 95.94 43 ILE B N 1
ATOM 2425 C CA . ILE B 1 43 ? -17.234 17.766 -0.622 1 95.94 43 ILE B CA 1
ATOM 2426 C C . ILE B 1 43 ? -17.641 18.875 0.342 1 95.94 43 ILE B C 1
ATOM 2428 O O . ILE B 1 43 ? -18.203 19.891 -0.074 1 95.94 43 ILE B O 1
ATOM 2432 N N . PRO B 1 44 ? -17.578 18.688 1.648 1 96.19 44 PRO B N 1
ATOM 2433 C CA . PRO B 1 44 ? -17.859 19.781 2.582 1 96.19 44 PRO B CA 1
ATOM 2434 C C . PRO B 1 44 ? -16.891 20.953 2.438 1 96.19 44 PRO B C 1
ATOM 2436 O O . PRO B 1 44 ? -16.016 21.125 3.279 1 96.19 44 PRO B O 1
ATOM 2439 N N . THR B 1 45 ? -17.234 21.844 1.552 1 96.88 45 THR B N 1
ATOM 2440 C CA . THR B 1 45 ? -16.328 22.891 1.129 1 96.88 45 THR B CA 1
ATOM 2441 C C . THR B 1 45 ? -16.609 24.188 1.888 1 96.88 45 THR B C 1
ATOM 2443 O O . THR B 1 45 ? -17.766 24.578 2.041 1 96.88 45 THR B O 1
ATOM 2446 N N . ILE B 1 46 ? -15.609 24.734 2.473 1 96.88 46 ILE B N 1
ATOM 2447 C CA . ILE B 1 46 ? -15.648 26.125 2.938 1 96.88 46 ILE B CA 1
ATOM 2448 C C . ILE B 1 46 ? -15.102 27.047 1.852 1 96.88 46 ILE B C 1
ATOM 2450 O O . ILE B 1 46 ? -13.93 26.953 1.478 1 96.88 46 ILE B O 1
ATOM 2454 N N . LEU B 1 47 ? -15.898 27.906 1.385 1 93.69 47 LEU B N 1
ATOM 2455 C CA . LEU B 1 47 ? -15.547 28.797 0.283 1 93.69 47 LEU B CA 1
ATOM 2456 C C . LEU B 1 47 ? -14.672 29.938 0.769 1 93.69 47 LEU B C 1
ATOM 2458 O O . LEU B 1 47 ? -15.023 30.641 1.725 1 93.69 47 LEU B O 1
ATOM 2462 N N . LEU B 1 48 ? -13.508 29.984 0.123 1 89.62 48 LEU B N 1
ATOM 2463 C CA . LEU B 1 48 ? -12.609 31.109 0.381 1 89.62 48 LEU B CA 1
ATOM 2464 C C . LEU B 1 48 ? -12.641 32.094 -0.778 1 89.62 48 LEU B C 1
ATOM 2466 O O . LEU B 1 48 ? -12.562 31.703 -1.943 1 89.62 48 LEU B O 1
ATOM 2470 N N . ASN B 1 49 ? -12.883 33.344 -0.524 1 83 49 ASN B N 1
ATOM 2471 C CA . ASN B 1 49 ? -12.938 34.375 -1.558 1 83 49 ASN B CA 1
ATOM 2472 C C . ASN B 1 49 ? -11.539 34.812 -1.979 1 83 49 ASN B C 1
ATOM 2474 O O . ASN B 1 49 ? -11.125 35.938 -1.683 1 83 49 ASN B O 1
ATOM 2478 N N . ILE B 1 50 ? -10.836 33.875 -2.588 1 79.38 50 ILE B N 1
ATOM 2479 C CA . ILE B 1 50 ? -9.484 34.156 -3.064 1 79.38 50 ILE B CA 1
ATOM 2480 C C . ILE B 1 50 ? -9.305 33.594 -4.469 1 79.38 50 ILE B C 1
ATOM 2482 O O . ILE B 1 50 ? -10.078 32.75 -4.906 1 79.38 50 ILE B O 1
ATOM 2486 N N . THR B 1 51 ? -8.352 34.281 -5.203 1 74.56 51 THR B N 1
ATOM 2487 C CA . THR B 1 51 ? -7.941 33.688 -6.465 1 74.56 51 THR B CA 1
ATOM 2488 C C . THR B 1 51 ? -6.914 32.562 -6.227 1 74.56 51 THR B C 1
ATOM 2490 O O . THR B 1 51 ? -5.98 32.75 -5.438 1 74.56 51 THR B O 1
ATOM 2493 N N . GLU B 1 52 ? -7.148 31.391 -6.723 1 66.44 52 GLU B N 1
ATOM 2494 C CA . GLU B 1 52 ? -6.27 30.25 -6.457 1 66.44 52 GLU B CA 1
ATOM 2495 C C . GLU B 1 52 ? -4.902 30.453 -7.109 1 66.44 52 GLU B C 1
ATOM 2497 O O . GLU B 1 52 ? -4.812 30.734 -8.305 1 66.44 52 GLU B O 1
ATOM 2502 N N . SER B 1 53 ? -3.859 30.625 -6.406 1 66.12 53 SER B N 1
ATOM 2503 C CA . SER B 1 53 ? -2.455 30.625 -6.809 1 66.12 53 SER B CA 1
ATOM 2504 C C . SER B 1 53 ? -1.556 30.141 -5.68 1 66.12 53 SER B C 1
ATOM 2506 O O . SER B 1 53 ? -1.892 30.297 -4.504 1 66.12 53 SER B O 1
ATOM 2508 N N . ARG B 1 54 ? -0.534 29.453 -6.055 1 64.06 54 ARG B N 1
ATOM 2509 C CA . ARG B 1 54 ? 0.44 29.016 -5.055 1 64.06 54 ARG B CA 1
ATOM 2510 C C . ARG B 1 54 ? 0.897 30.203 -4.199 1 64.06 54 ARG B C 1
ATOM 2512 O O . ARG B 1 54 ? 1.204 30.031 -3.016 1 64.06 54 ARG B O 1
ATOM 2519 N N . GLN B 1 55 ? 0.79 31.328 -4.816 1 63.91 55 GLN B N 1
ATOM 2520 C CA . GLN B 1 55 ? 1.262 32.531 -4.156 1 63.91 55 GLN B CA 1
ATOM 2521 C C . GLN B 1 55 ? 0.291 33 -3.068 1 63.91 55 GLN B C 1
ATOM 2523 O O . GLN B 1 55 ? 0.655 33.781 -2.188 1 63.91 55 GLN B O 1
ATOM 2528 N N . LEU B 1 56 ? -0.83 32.312 -3.137 1 70.5 56 LEU B N 1
ATOM 2529 C CA . LEU B 1 56 ? -1.827 32.812 -2.191 1 70.5 56 LEU B CA 1
ATOM 2530 C C . LEU B 1 56 ? -2.121 31.75 -1.122 1 70.5 56 LEU B C 1
ATOM 2532 O O . LEU B 1 56 ? -3.15 31.828 -0.448 1 70.5 56 LEU B O 1
ATOM 2536 N N . LEU B 1 57 ? -1.196 30.812 -1.004 1 75.56 57 LEU B N 1
ATOM 2537 C CA . LEU B 1 57 ? -1.393 29.766 -0.003 1 75.56 57 LEU B CA 1
ATOM 2538 C C . LEU B 1 57 ? -1.335 30.344 1.405 1 75.56 57 LEU B C 1
ATOM 2540 O O . LEU B 1 57 ? -2.031 29.875 2.307 1 75.56 57 LEU B O 1
ATOM 2544 N N . GLY B 1 58 ? -0.533 31.3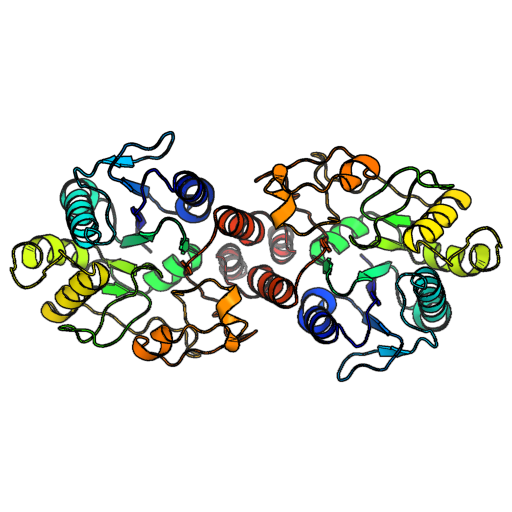28 1.521 1 79.12 58 GLY B N 1
ATOM 2545 C CA . GLY B 1 58 ? -0.495 32 2.811 1 79.12 58 GLY B CA 1
ATOM 2546 C C . GLY B 1 58 ? -1.829 32.594 3.211 1 79.12 58 GLY B C 1
ATOM 2547 O O . GLY B 1 58 ? -2.268 32.438 4.352 1 79.12 58 GLY B O 1
ATOM 2548 N N . LEU B 1 59 ? -2.391 33.25 2.27 1 82.12 59 LEU B N 1
ATOM 2549 C CA . LEU B 1 59 ? -3.703 33.812 2.52 1 82.12 59 LEU B CA 1
ATOM 2550 C C . LEU B 1 59 ? -4.742 32.719 2.775 1 82.12 59 LEU B C 1
ATOM 2552 O O . LEU B 1 59 ? -5.605 32.875 3.641 1 82.12 59 LEU B O 1
ATOM 2556 N N . LYS B 1 60 ? -4.66 31.641 2.078 1 87.19 60 LYS B N 1
ATOM 2557 C CA . LYS B 1 60 ? -5.566 30.516 2.281 1 87.19 60 LYS B CA 1
ATOM 2558 C C . LYS B 1 60 ? -5.461 29.969 3.705 1 87.19 60 LYS B C 1
ATOM 2560 O O . LYS B 1 60 ? -6.477 29.688 4.344 1 87.19 60 LYS B O 1
ATOM 2565 N N . THR B 1 61 ? -4.254 29.891 4.176 1 89.81 61 THR B N 1
ATOM 2566 C CA . THR B 1 61 ? -4.02 29.391 5.531 1 89.81 61 THR B CA 1
ATOM 2567 C C . THR B 1 61 ? -4.605 30.359 6.562 1 89.81 61 THR B C 1
ATOM 2569 O O . THR B 1 61 ? -5.254 29.922 7.52 1 89.81 61 THR B O 1
ATOM 2572 N N . ARG B 1 62 ? -4.398 31.641 6.348 1 88.56 62 ARG B N 1
ATOM 2573 C CA . ARG B 1 62 ? -4.938 32.625 7.258 1 88.56 62 ARG B CA 1
ATOM 2574 C C . ARG B 1 62 ? -6.457 32.562 7.332 1 88.56 62 ARG B C 1
ATOM 2576 O O . ARG B 1 62 ? -7.031 32.531 8.422 1 88.56 62 ARG B O 1
ATOM 2583 N N . LEU B 1 63 ? -7.066 32.531 6.211 1 90.38 63 LEU B N 1
ATOM 2584 C CA . LEU B 1 63 ? -8.523 32.5 6.156 1 90.38 63 LEU B CA 1
ATOM 2585 C C . LEU B 1 63 ? -9.062 31.203 6.758 1 90.38 63 LEU B C 1
ATOM 2587 O O . LEU B 1 63 ? -10.086 31.219 7.445 1 90.38 63 LEU B O 1
ATOM 2591 N N . ALA B 1 64 ? -8.422 30.125 6.516 1 93.88 64 ALA B N 1
ATOM 2592 C CA . ALA B 1 64 ? -8.844 28.828 7.051 1 93.88 64 ALA B CA 1
ATOM 2593 C C . ALA B 1 64 ? -8.758 28.812 8.578 1 93.88 64 ALA B C 1
ATOM 2595 O O . ALA B 1 64 ? -9.695 28.406 9.25 1 93.88 64 ALA B O 1
ATOM 2596 N N . LEU B 1 65 ? -7.609 29.266 9.109 1 95 65 LEU B N 1
ATOM 2597 C CA . LEU B 1 65 ? -7.43 29.266 10.555 1 95 65 LEU B CA 1
ATOM 2598 C C . LEU B 1 65 ? -8.391 30.25 11.219 1 95 65 LEU B C 1
ATOM 2600 O O . LEU B 1 65 ? -8.891 29.984 12.32 1 95 65 LEU B O 1
ATOM 2604 N N . GLN B 1 66 ? -8.656 31.375 10.523 1 93.94 66 GLN B N 1
ATOM 2605 C CA . GLN B 1 66 ? -9.656 32.312 11.039 1 93.94 66 GLN B CA 1
ATOM 2606 C C . GLN B 1 66 ? -11.031 31.656 11.117 1 93.94 66 GLN B C 1
ATOM 2608 O O . GLN B 1 66 ? -11.742 31.812 12.109 1 93.94 66 GLN B O 1
ATOM 2613 N N . TYR B 1 67 ? -11.398 30.953 10.039 1 96.06 67 TYR B N 1
ATOM 2614 C CA . TYR B 1 67 ? -12.68 30.266 10.023 1 96.06 67 TYR B CA 1
ATOM 2615 C C . TYR B 1 67 ? -12.789 29.281 11.188 1 96.06 67 TYR B C 1
ATOM 2617 O O . TYR B 1 67 ? -13.797 29.266 11.898 1 96.06 67 TYR B O 1
ATOM 2625 N N . VAL B 1 68 ? -11.773 28.5 11.391 1 97.38 68 VAL B N 1
ATOM 2626 C CA . VAL B 1 68 ? -11.781 27.469 12.43 1 97.38 68 VAL B CA 1
ATOM 2627 C C . VAL B 1 68 ? -11.844 28.141 13.805 1 97.38 68 VAL B C 1
ATOM 2629 O O . VAL B 1 68 ? -12.523 27.641 14.703 1 97.38 68 VAL B O 1
ATOM 2632 N N . TYR B 1 69 ? -11.117 29.172 13.961 1 97.56 69 TYR B N 1
ATOM 2633 C CA . TYR B 1 69 ? -11.148 29.938 15.203 1 97.56 69 TYR B CA 1
ATOM 2634 C C . TYR B 1 69 ? -12.555 30.453 15.5 1 97.56 69 TYR B C 1
ATOM 2636 O O . TYR B 1 69 ? -13.047 30.328 16.625 1 97.56 69 TYR B O 1
ATOM 2644 N N . ASP B 1 70 ? -13.211 30.969 14.516 1 97.69 70 ASP B N 1
ATOM 2645 C CA . ASP B 1 70 ? -14.516 31.625 14.672 1 97.69 70 ASP B CA 1
ATOM 2646 C C . ASP B 1 70 ? -15.617 30.594 14.875 1 97.69 70 ASP B C 1
ATOM 2648 O O . ASP B 1 70 ? -16.594 30.844 15.586 1 97.69 70 ASP B O 1
ATOM 2652 N N . HIS B 1 71 ? -15.5 29.359 14.297 1 97.94 71 HIS B N 1
ATOM 2653 C CA . HIS B 1 71 ? -16.672 28.516 14.18 1 97.94 71 HIS B CA 1
ATOM 2654 C C . HIS B 1 71 ? -16.453 27.172 14.867 1 97.94 71 HIS B C 1
ATOM 2656 O O . HIS B 1 71 ? -17.422 26.484 15.219 1 97.94 71 HIS B O 1
ATOM 2662 N N . GLU B 1 72 ? -15.133 26.812 15 1 97.5 72 GLU B N 1
ATOM 2663 C CA . GLU B 1 72 ? -14.914 25.422 15.344 1 97.5 72 GLU B CA 1
ATOM 2664 C C . GLU B 1 72 ? -14.008 25.281 16.562 1 97.5 72 GLU B C 1
ATOM 2666 O O . GLU B 1 72 ? -13.875 24.203 17.125 1 97.5 72 GLU B O 1
ATOM 2671 N N . ILE B 1 73 ? -13.391 26.266 17.094 1 97.69 73 ILE B N 1
ATOM 2672 C CA . ILE B 1 73 ? -12.234 26.234 17.984 1 97.69 73 ILE B CA 1
ATOM 2673 C C . ILE B 1 73 ? -12.602 25.531 19.281 1 97.69 73 ILE B C 1
ATOM 2675 O O . ILE B 1 73 ? -11.781 24.812 19.875 1 97.69 73 ILE B O 1
ATOM 2679 N N . ASP B 1 74 ? -13.805 25.594 19.766 1 96.94 74 ASP B N 1
ATOM 2680 C CA . ASP B 1 74 ? -14.18 25.094 21.078 1 96.94 74 ASP B CA 1
ATOM 2681 C C . ASP B 1 74 ? -14.586 23.625 21 1 96.94 74 ASP B C 1
ATOM 2683 O O . ASP B 1 74 ? -14.719 22.953 22.031 1 96.94 74 ASP B O 1
ATOM 2687 N N . GLU B 1 75 ? -14.68 23.047 19.812 1 97.75 75 GLU B N 1
ATOM 2688 C CA . GLU B 1 75 ? -15.195 21.703 19.641 1 97.75 75 GLU B CA 1
ATOM 2689 C C . GLU B 1 75 ? -14.062 20.703 19.422 1 97.75 75 GLU B C 1
ATOM 2691 O O . GLU B 1 75 ? -14.281 19.484 19.453 1 97.75 75 GLU B O 1
ATOM 2696 N N . PHE B 1 76 ? -12.844 21.219 19.219 1 98.38 76 PHE B N 1
ATOM 2697 C CA . PHE B 1 76 ? -11.742 20.328 18.859 1 98.38 76 PHE B CA 1
ATOM 2698 C C . PHE B 1 76 ? -10.492 20.656 19.656 1 98.38 76 PHE B C 1
ATOM 2700 O O . PHE B 1 76 ? -10.32 21.797 20.109 1 98.38 76 PHE B O 1
ATOM 2707 N N . GLU B 1 77 ? -9.672 19.672 19.844 1 98.38 77 GLU B N 1
ATOM 2708 C CA . GLU B 1 77 ? -8.414 19.812 20.578 1 98.38 77 GLU B CA 1
ATOM 2709 C C . GLU B 1 77 ? -7.234 19.953 19.609 1 98.38 77 GLU B C 1
ATOM 2711 O O . GLU B 1 77 ? -6.234 20.594 19.938 1 98.38 77 GLU B O 1
ATOM 2716 N N . TRP B 1 78 ? -7.328 19.297 18.453 1 98.69 78 TRP B N 1
ATOM 2717 C CA . TRP B 1 78 ? -6.23 19.25 17.484 1 98.69 78 TRP B CA 1
ATOM 2718 C C . TRP B 1 78 ? -6.707 19.672 16.094 1 98.69 78 TRP B C 1
ATOM 2720 O O . TRP B 1 78 ? -7.828 19.344 15.703 1 98.69 78 TRP B O 1
ATOM 2730 N N . PHE B 1 79 ? -5.809 20.328 15.367 1 98.75 79 PHE B N 1
ATOM 2731 C CA . PHE B 1 79 ? -6.098 20.828 14.031 1 98.75 79 PHE B CA 1
ATOM 2732 C C . PHE B 1 79 ? -4.996 20.422 13.055 1 98.75 79 PHE B C 1
ATOM 2734 O O . PHE B 1 79 ? -3.828 20.766 13.258 1 98.75 79 PHE B O 1
ATOM 2741 N N . ILE B 1 80 ? -5.352 19.688 12.016 1 98.62 80 ILE B N 1
ATOM 2742 C CA . ILE B 1 80 ? -4.406 19.203 11.016 1 98.62 80 ILE B CA 1
ATOM 2743 C C . ILE B 1 80 ? -4.559 20 9.727 1 98.62 80 ILE B C 1
ATOM 2745 O O . ILE B 1 80 ? -5.664 20.141 9.195 1 98.62 80 ILE B O 1
ATOM 2749 N N . LYS B 1 81 ? -3.508 20.609 9.328 1 97.75 81 LYS B N 1
ATOM 2750 C CA . LYS B 1 81 ? -3.459 21.125 7.965 1 97.75 81 LYS B CA 1
ATOM 2751 C C . LYS B 1 81 ? -2.898 20.094 6.996 1 97.75 81 LYS B C 1
ATOM 2753 O O . LYS B 1 81 ? -1.797 19.578 7.199 1 97.75 81 LYS B O 1
ATOM 2758 N N . ALA B 1 82 ? -3.613 19.75 5.965 1 97.81 82 ALA B N 1
ATOM 2759 C CA . ALA B 1 82 ? -3.164 18.781 4.969 1 97.81 82 ALA B CA 1
ATOM 2760 C C . ALA B 1 82 ? -3.514 19.25 3.557 1 97.81 82 ALA B C 1
ATOM 2762 O O . ALA B 1 82 ? -4.508 19.938 3.354 1 97.81 82 ALA B O 1
ATOM 2763 N N . ASP B 1 83 ? -2.709 18.859 2.627 1 96.19 83 ASP B N 1
ATOM 2764 C CA . ASP B 1 83 ? -3.018 19.062 1.214 1 96.19 83 ASP B CA 1
ATOM 2765 C C . ASP B 1 83 ? -3.885 17.922 0.682 1 96.19 83 ASP B C 1
ATOM 2767 O O . ASP B 1 83 ? -4.062 16.906 1.354 1 96.19 83 ASP B O 1
ATOM 2771 N N . ASP B 1 84 ? -4.371 18.125 -0.534 1 97.75 84 ASP B N 1
ATOM 2772 C CA . ASP B 1 84 ? -5.297 17.156 -1.11 1 97.75 84 ASP B CA 1
ATOM 2773 C C . ASP B 1 84 ? -4.551 15.977 -1.729 1 97.75 84 ASP B C 1
ATOM 2775 O O . ASP B 1 84 ? -5.156 15.125 -2.377 1 97.75 84 ASP B O 1
ATOM 2779 N N . ASP B 1 85 ? -3.205 15.93 -1.575 1 98.19 85 ASP B N 1
ATOM 2780 C CA . ASP B 1 85 ? -2.42 14.789 -2.039 1 98.19 85 ASP B CA 1
ATOM 2781 C C . ASP B 1 85 ? -1.625 14.164 -0.895 1 98.19 85 ASP B C 1
ATOM 2783 O O . ASP B 1 85 ? -0.58 13.547 -1.121 1 98.19 85 ASP B O 1
ATOM 2787 N N . ALA B 1 86 ? -2.092 14.398 0.303 1 98.38 86 ALA B N 1
ATOM 2788 C CA . ALA B 1 86 ? -1.518 13.781 1.497 1 98.38 86 ALA B CA 1
ATOM 2789 C C . ALA B 1 86 ? -2.381 12.625 1.988 1 98.38 86 ALA B C 1
ATOM 2791 O O . ALA B 1 86 ? -3.562 12.531 1.646 1 98.38 86 ALA B O 1
ATOM 2792 N N . PHE B 1 87 ? -1.843 11.695 2.719 1 98.75 87 PHE B N 1
ATOM 2793 C CA . PHE B 1 87 ? -2.527 10.602 3.395 1 98.75 87 PHE B CA 1
ATOM 2794 C C . PHE B 1 87 ? -2.012 10.438 4.82 1 98.75 87 PHE B C 1
ATOM 2796 O O . PHE B 1 87 ? -0.812 10.258 5.035 1 98.75 87 PHE B O 1
ATOM 2803 N N . PHE B 1 88 ? -2.939 10.523 5.766 1 98.62 88 PHE B N 1
ATOM 2804 C CA . PHE B 1 88 ? -2.588 10.406 7.176 1 98.62 88 PHE B CA 1
ATOM 2805 C C . PHE B 1 88 ? -2.992 9.039 7.723 1 98.62 88 PHE B C 1
ATOM 2807 O O . PHE B 1 88 ? -4.094 8.562 7.449 1 98.62 88 PHE B O 1
ATOM 2814 N N . ILE B 1 89 ? -2.066 8.398 8.414 1 97.69 89 ILE B N 1
ATOM 2815 C CA . ILE B 1 89 ? -2.408 7.27 9.273 1 97.69 89 ILE B CA 1
ATOM 2816 C C . ILE B 1 89 ? -2.85 7.781 10.641 1 97.69 89 ILE B C 1
ATOM 2818 O O . ILE B 1 89 ? -2.025 7.949 11.547 1 97.69 89 ILE B O 1
ATOM 2822 N N . MET B 1 90 ? -4.117 7.918 10.781 1 96.75 90 MET B N 1
ATOM 2823 C CA . MET B 1 90 ? -4.684 8.688 11.883 1 96.75 90 MET B CA 1
ATOM 2824 C C . MET B 1 90 ? -4.43 7.988 13.219 1 96.75 90 MET B C 1
ATOM 2826 O O . MET B 1 90 ? -4.25 8.648 14.242 1 96.75 90 MET B O 1
ATOM 2830 N N . GLU B 1 91 ? -4.348 6.633 13.234 1 94.69 91 GLU B N 1
ATOM 2831 C CA . GLU B 1 91 ? -4.051 5.883 14.453 1 94.69 91 GLU B CA 1
ATOM 2832 C C . GLU B 1 91 ? -2.688 6.27 15.016 1 94.69 91 GLU B C 1
ATOM 2834 O O . GLU B 1 91 ? -2.545 6.473 16.219 1 94.69 91 GLU B O 1
ATOM 2839 N N . ASN B 1 92 ? -1.772 6.383 14.102 1 96.44 92 ASN B N 1
ATOM 2840 C CA . ASN B 1 92 ? -0.429 6.758 14.531 1 96.44 92 ASN B CA 1
ATOM 2841 C C . ASN B 1 92 ? -0.376 8.211 15 1 96.44 92 ASN B C 1
ATOM 2843 O O . ASN B 1 92 ? 0.325 8.523 15.961 1 96.44 92 ASN B O 1
ATOM 2847 N N . LEU B 1 93 ? -1.129 9.07 14.32 1 97.38 93 LEU B N 1
ATOM 2848 C CA . LEU B 1 93 ? -1.193 10.453 14.758 1 97.38 93 LEU B CA 1
ATOM 2849 C C . LEU B 1 93 ? -1.813 10.562 16.141 1 97.38 93 LEU B C 1
ATOM 2851 O O . LEU B 1 93 ? -1.265 11.227 17.031 1 97.38 93 LEU B O 1
ATOM 2855 N N . LYS B 1 94 ? -2.91 9.93 16.328 1 95.81 94 LYS B N 1
ATOM 2856 C CA . LYS B 1 94 ? -3.6 9.969 17.609 1 95.81 94 LYS B CA 1
ATOM 2857 C C . LYS B 1 94 ? -2.715 9.422 18.734 1 95.81 94 LYS B C 1
ATOM 2859 O O . LYS B 1 94 ? -2.68 9.969 19.828 1 95.81 94 LYS B O 1
ATOM 2864 N N . ASN B 1 95 ? -2.062 8.344 18.391 1 94.88 95 ASN B N 1
ATOM 2865 C CA . ASN B 1 95 ? -1.126 7.785 19.375 1 94.88 95 ASN B CA 1
ATOM 2866 C C . ASN B 1 95 ? -0.035 8.789 19.734 1 94.88 95 ASN B C 1
ATOM 2868 O O . ASN B 1 95 ? 0.285 8.961 20.906 1 94.88 95 ASN B O 1
ATOM 2872 N N . TYR B 1 96 ? 0.516 9.438 18.766 1 96.19 96 TYR B N 1
ATOM 2873 C CA . TYR B 1 96 ? 1.558 10.43 19.016 1 96.19 96 TYR B CA 1
ATOM 2874 C C . TYR B 1 96 ? 1.028 11.578 19.859 1 96.19 96 TYR B C 1
ATOM 2876 O O . TYR B 1 96 ? 1.678 11.992 20.828 1 96.19 96 TYR B O 1
ATOM 2884 N N . LEU B 1 97 ? -0.16 12.039 19.594 1 97.19 97 LEU B N 1
ATOM 2885 C CA . LEU B 1 97 ? -0.747 13.203 20.25 1 97.19 97 LEU B CA 1
ATOM 2886 C C . LEU B 1 97 ? -1.177 12.875 21.672 1 97.19 97 LEU B C 1
ATOM 2888 O O . LEU B 1 97 ? -1.356 13.773 22.484 1 97.19 97 LEU B O 1
ATOM 2892 N N . SER B 1 98 ? -1.408 11.609 21.953 1 95.25 98 SER B N 1
ATOM 2893 C CA . SER B 1 98 ? -1.916 11.188 23.25 1 95.25 98 SER B CA 1
ATOM 2894 C C . SER B 1 98 ? -0.945 11.547 24.359 1 95.25 98 SER B C 1
ATOM 2896 O O . SER B 1 98 ? -1.334 11.617 25.531 1 95.25 98 SER B O 1
ATOM 2898 N N . ALA B 1 99 ? 0.269 11.836 24.031 1 95.38 99 ALA B N 1
ATOM 2899 C CA . ALA B 1 99 ? 1.3 12.156 25.016 1 95.38 99 ALA B CA 1
ATOM 2900 C C . ALA B 1 99 ? 1.31 13.641 25.328 1 95.38 99 ALA B C 1
ATOM 2902 O O . ALA B 1 99 ? 2.072 14.094 26.188 1 95.38 99 ALA B O 1
ATOM 2903 N N . PHE B 1 100 ? 0.475 14.43 24.703 1 97.31 100 PHE B N 1
ATOM 2904 C CA . PHE B 1 100 ? 0.552 15.883 24.812 1 97.31 100 PHE B CA 1
ATOM 2905 C C . PHE B 1 100 ? -0.782 16.469 25.266 1 97.31 100 PHE B C 1
ATOM 2907 O O . PHE B 1 100 ? -1.824 15.82 25.125 1 97.31 100 PHE B O 1
ATOM 2914 N N . ASN B 1 101 ? -0.698 17.625 25.859 1 97.38 101 ASN B N 1
ATOM 2915 C CA . ASN B 1 101 ? -1.871 18.375 26.266 1 97.38 101 ASN B CA 1
ATOM 2916 C C . ASN B 1 101 ? -2.23 19.453 25.25 1 97.38 101 ASN B C 1
ATOM 2918 O O . ASN B 1 101 ? -1.451 20.375 25.016 1 97.38 101 ASN B O 1
ATOM 2922 N N . PRO B 1 102 ? -3.43 19.375 24.641 1 96.81 102 PRO B N 1
ATOM 2923 C CA . PRO B 1 102 ? -3.803 20.312 23.578 1 96.81 102 PRO B CA 1
ATOM 2924 C C . PRO B 1 102 ? -3.912 21.75 24.078 1 96.81 102 PRO B C 1
ATOM 2926 O O . PRO B 1 102 ? -4.027 22.688 23.266 1 96.81 102 PRO B O 1
ATOM 2929 N N . ASN B 1 103 ? -3.904 21.953 25.375 1 96.94 103 ASN B N 1
ATOM 2930 C CA . ASN B 1 103 ? -3.926 23.312 25.938 1 96.94 103 ASN B CA 1
ATOM 2931 C C . ASN B 1 103 ? -2.525 23.906 25.984 1 96.94 103 ASN B C 1
ATOM 2933 O O . ASN B 1 103 ? -2.363 25.078 26.344 1 96.94 103 ASN B O 1
ATOM 2937 N N . ASP B 1 104 ? -1.528 23.141 25.672 1 98.12 104 ASP B N 1
ATOM 2938 C CA . ASP B 1 104 ? -0.185 23.656 25.453 1 98.12 104 ASP B CA 1
ATOM 2939 C C . ASP B 1 104 ? -0.011 24.125 24.016 1 98.12 104 ASP B C 1
ATOM 2941 O O . ASP B 1 104 ? -0.718 23.656 23.109 1 98.12 104 ASP B O 1
ATOM 2945 N N . LYS B 1 105 ? 0.877 25.156 23.797 1 98.31 105 LYS B N 1
ATOM 2946 C CA . LYS B 1 105 ? 1.161 25.641 22.438 1 98.31 105 LYS B CA 1
ATOM 2947 C C . LYS B 1 105 ? 2.037 24.656 21.672 1 98.31 105 LYS B C 1
ATOM 2949 O O . LYS B 1 105 ? 3.264 24.703 21.781 1 98.31 105 LYS B O 1
ATOM 2954 N N . LEU B 1 106 ? 1.412 23.812 20.891 1 98.56 106 LEU B N 1
ATOM 2955 C CA . LEU B 1 106 ? 2.117 22.719 20.25 1 98.56 106 LEU B CA 1
ATOM 2956 C C . LEU B 1 106 ? 2.041 22.828 18.734 1 98.56 106 LEU B C 1
ATOM 2958 O O . LEU B 1 106 ? 1.028 23.281 18.188 1 98.56 106 LEU B O 1
ATOM 2962 N N . TYR B 1 107 ? 3.107 22.484 18.062 1 98 107 TYR B N 1
ATOM 2963 C CA . TYR B 1 107 ? 3.295 22.547 16.625 1 98 107 TYR B CA 1
ATOM 2964 C C . TYR B 1 107 ? 4.113 21.344 16.141 1 98 107 TYR B C 1
ATOM 2966 O O . TYR B 1 107 ? 5.32 21.281 16.375 1 98 107 TYR B O 1
ATOM 2974 N N . PHE B 1 108 ? 3.375 20.344 15.438 1 98.31 108 PHE B N 1
ATOM 2975 C CA . PHE B 1 108 ? 4.035 19.109 15.062 1 98.31 108 PHE B CA 1
ATOM 2976 C C . PHE B 1 108 ? 4.062 18.938 13.547 1 98.31 108 PHE B C 1
ATOM 2978 O O . PHE B 1 108 ? 3.133 19.359 12.859 1 98.31 108 PHE B O 1
ATOM 2985 N N . GLY B 1 109 ? 5.039 18.281 12.984 1 97.38 109 GLY B N 1
ATOM 2986 C CA . GLY B 1 109 ? 5.211 17.969 11.578 1 97.38 109 GLY B CA 1
ATOM 2987 C C . GLY B 1 109 ? 6.637 17.594 11.211 1 97.38 109 GLY B C 1
ATOM 2988 O O . GLY B 1 109 ? 7.414 17.188 12.078 1 97.38 109 GLY B O 1
ATOM 2989 N N . LYS B 1 110 ? 6.859 17.531 9.945 1 95.62 110 LYS B N 1
ATOM 2990 C CA . LYS B 1 110 ? 8.242 17.438 9.484 1 95.62 110 LYS B CA 1
ATOM 2991 C C . LYS B 1 110 ? 8.945 18.797 9.562 1 95.62 110 LYS B C 1
ATOM 2993 O O . LYS B 1 110 ? 8.57 19.734 8.875 1 95.62 110 LYS B O 1
ATOM 2998 N N . LYS B 1 111 ? 9.961 18.797 10.336 1 92.81 111 LYS B N 1
ATOM 2999 C CA . LYS B 1 111 ? 10.625 20.062 10.633 1 92.81 111 LYS B CA 1
ATOM 3000 C C . LYS B 1 111 ? 11.641 20.422 9.547 1 92.81 111 LYS B C 1
ATOM 3002 O O . LYS B 1 111 ? 12.484 19.594 9.188 1 92.81 111 LYS B O 1
ATOM 3007 N N . PHE B 1 112 ? 11.461 21.562 9 1 90.75 112 PHE B N 1
ATOM 3008 C CA . PHE B 1 112 ? 12.422 22.172 8.086 1 90.75 112 PHE B CA 1
ATOM 3009 C C . PHE B 1 112 ? 13.18 23.312 8.758 1 90.75 112 PHE B C 1
ATOM 3011 O O . PHE B 1 112 ? 12.734 23.828 9.781 1 90.75 112 PHE B O 1
ATOM 3018 N N . SER B 1 113 ? 14.383 23.469 8.328 1 78.94 113 SER B N 1
ATOM 3019 C CA . SER B 1 113 ? 15.219 24.531 8.891 1 78.94 113 SER B CA 1
ATOM 3020 C C . SER B 1 113 ? 15.055 25.828 8.109 1 78.94 113 SER B C 1
ATOM 3022 O O . SER B 1 113 ? 14.297 25.891 7.137 1 78.94 113 SER B O 1
ATOM 3024 N N . LYS B 1 114 ? 16.047 26.75 8.383 1 63.03 114 LYS B N 1
ATOM 3025 C CA . LYS B 1 114 ? 16.203 28.203 8.258 1 63.03 114 LYS B CA 1
ATOM 3026 C C . LYS B 1 114 ? 15.938 28.656 6.828 1 63.03 114 LYS B C 1
ATOM 3028 O O . LYS B 1 114 ? 16.594 28.219 5.891 1 63.03 114 LYS B O 1
ATOM 3033 N N . PHE B 1 115 ? 14.758 29.078 6.742 1 63.69 115 PHE B N 1
ATOM 3034 C CA . PHE B 1 115 ? 14.617 29.906 5.543 1 63.69 115 PHE B CA 1
ATOM 3035 C C . PHE B 1 115 ? 14.133 31.312 5.902 1 63.69 115 PHE B C 1
ATOM 3037 O O . PHE B 1 115 ? 13.133 31.469 6.598 1 63.69 115 PHE B O 1
ATOM 3044 N N . LYS B 1 116 ? 14.758 32.125 5.277 1 58.81 116 LYS B N 1
ATOM 3045 C CA . LYS B 1 116 ? 14.469 33.562 5.199 1 58.81 116 LYS B CA 1
ATOM 3046 C C . LYS B 1 116 ? 13.672 34.031 6.41 1 58.81 116 LYS B C 1
ATOM 3048 O O . LYS B 1 116 ? 12.484 34.344 6.301 1 58.81 116 LYS B O 1
ATOM 3053 N N . GLY B 1 117 ? 14.148 34 7.617 1 60.25 117 GLY B N 1
ATOM 3054 C CA . GLY B 1 117 ? 13.539 34.75 8.719 1 60.25 117 GLY B CA 1
ATOM 3055 C C . GLY B 1 117 ? 13.039 33.844 9.828 1 60.25 117 GLY B C 1
ATOM 3056 O O . GLY B 1 117 ? 12.516 34.344 10.836 1 60.25 117 GLY B O 1
ATOM 3057 N N . THR B 1 118 ? 12.891 32.5 9.633 1 69.75 118 THR B N 1
ATOM 3058 C CA . THR B 1 118 ? 12.555 31.609 10.75 1 69.75 118 THR B CA 1
ATOM 3059 C C . THR B 1 118 ? 13.602 30.516 10.906 1 69.75 118 THR B C 1
ATOM 3061 O O . THR B 1 118 ? 14.266 30.141 9.938 1 69.75 118 THR B O 1
ATOM 3064 N N . THR B 1 119 ? 13.719 30.094 12.141 1 80.88 119 THR B N 1
ATOM 3065 C CA . THR B 1 119 ? 14.711 29.062 12.422 1 80.88 119 THR B CA 1
ATOM 3066 C C . THR B 1 119 ? 14.156 27.672 12.102 1 80.88 119 THR B C 1
ATOM 3068 O O . THR B 1 119 ? 14.914 26.734 11.867 1 80.88 119 THR B O 1
ATOM 3071 N N . TYR B 1 120 ? 12.766 27.656 12.062 1 87.88 120 TYR B N 1
ATOM 3072 C CA . TYR B 1 120 ? 12.172 26.375 11.672 1 87.88 120 TYR B CA 1
ATOM 3073 C C . TYR B 1 120 ? 10.727 26.562 11.234 1 87.88 120 TYR B C 1
ATOM 3075 O O . TYR B 1 120 ? 10.094 27.578 11.539 1 87.88 120 TYR B O 1
ATOM 3083 N N . TYR B 1 121 ? 10.242 25.625 10.508 1 90.75 121 TYR B N 1
ATOM 3084 C CA . TYR B 1 121 ? 8.828 25.484 10.18 1 90.75 121 TYR B CA 1
ATOM 3085 C C . TYR B 1 121 ? 8.484 24.047 9.812 1 90.75 121 TYR B C 1
ATOM 3087 O O . TYR B 1 121 ? 9.375 23.25 9.516 1 90.75 121 TYR B O 1
ATOM 3095 N N . MET B 1 122 ? 7.258 23.719 9.945 1 94.38 122 MET B N 1
ATOM 3096 C CA . MET B 1 122 ? 6.824 22.375 9.547 1 94.38 122 MET B CA 1
ATOM 3097 C C . MET B 1 122 ? 6.41 22.344 8.086 1 94.38 122 MET B C 1
ATOM 3099 O O . MET B 1 122 ? 5.723 23.25 7.609 1 94.38 122 MET B O 1
ATOM 3103 N N . SER B 1 123 ? 6.867 21.312 7.395 1 92.25 123 SER B N 1
ATOM 3104 C CA . SER B 1 123 ? 6.551 21.141 5.98 1 92.25 123 SER B CA 1
ATOM 3105 C C . SER B 1 123 ? 5.043 21.188 5.742 1 92.25 123 SER B C 1
ATOM 3107 O O . SER B 1 123 ? 4.289 20.422 6.352 1 92.25 123 SER B O 1
ATOM 3109 N N . GLY B 1 124 ? 4.664 22.047 4.848 1 91.88 124 GLY B N 1
ATOM 3110 C CA . GLY B 1 124 ? 3.262 22.094 4.461 1 91.88 124 GLY B CA 1
ATOM 3111 C C . GLY B 1 124 ? 2.797 20.828 3.756 1 91.88 124 GLY B C 1
ATOM 3112 O O . GLY B 1 124 ? 1.684 20.359 3.994 1 91.88 124 GLY B O 1
ATOM 3113 N N . GLY B 1 125 ? 3.631 20.281 2.936 1 93 125 GLY B N 1
ATOM 3114 C CA . GLY B 1 125 ? 3.309 19.109 2.15 1 93 125 GLY B CA 1
ATOM 3115 C C . GLY B 1 125 ? 3.121 17.859 2.996 1 93 125 GLY B C 1
ATOM 3116 O O . GLY B 1 125 ? 2.213 17.062 2.748 1 93 125 GLY B O 1
ATOM 3117 N N . ALA B 1 126 ? 3.939 17.75 4.012 1 95.94 126 ALA B N 1
ATOM 3118 C CA . ALA B 1 126 ? 3.828 16.609 4.914 1 95.94 126 ALA B CA 1
ATOM 3119 C C . ALA B 1 126 ? 2.596 16.719 5.805 1 95.94 126 ALA B C 1
ATOM 3121 O O . ALA B 1 126 ? 2.174 15.75 6.43 1 95.94 126 ALA B O 1
ATOM 3122 N N . GLY B 1 127 ? 2.039 17.969 5.801 1 97.31 127 GLY B N 1
ATOM 3123 C CA . GLY B 1 127 ? 1.021 18.281 6.789 1 97.31 127 GLY B CA 1
ATOM 3124 C C . GLY B 1 127 ? 1.596 18.578 8.156 1 97.31 127 GLY B C 1
ATOM 3125 O O . GLY B 1 127 ? 2.725 18.203 8.469 1 97.31 127 GLY B O 1
ATOM 3126 N N . TYR B 1 128 ? 0.865 19.375 8.914 1 97.75 128 TYR B N 1
ATOM 3127 C CA . TYR B 1 128 ? 1.292 19.672 10.273 1 97.75 128 TYR B CA 1
ATOM 3128 C C . TYR B 1 128 ? 0.094 19.766 11.211 1 97.75 128 TYR B C 1
ATOM 3130 O O . TYR B 1 128 ? -1.052 19.828 10.758 1 97.75 128 TYR B O 1
ATOM 3138 N N . VAL B 1 129 ? 0.398 19.719 12.477 1 98.62 129 VAL B N 1
ATOM 3139 C CA . VAL B 1 129 ? -0.622 19.641 13.516 1 98.62 129 VAL B CA 1
ATOM 3140 C C . VAL B 1 129 ? -0.458 20.828 14.477 1 98.62 129 VAL B C 1
ATOM 3142 O O . VAL B 1 129 ? 0.659 21.141 14.891 1 98.62 129 VAL B O 1
ATOM 3145 N N . LEU B 1 130 ? -1.534 21.469 14.734 1 98.5 130 LEU B N 1
ATOM 3146 C CA . LEU B 1 130 ? -1.595 22.547 15.719 1 98.5 130 LEU B CA 1
ATOM 3147 C C . LEU B 1 130 ? -2.531 22.172 16.859 1 98.5 130 LEU B C 1
ATOM 3149 O O . LEU B 1 130 ? -3.594 21.594 16.641 1 98.5 130 LEU B O 1
ATOM 3153 N N . SER B 1 131 ? -2.121 22.5 18.078 1 98.62 131 SER B N 1
ATOM 3154 C CA . SER B 1 131 ? -3.033 22.391 19.219 1 98.62 131 SER B CA 1
ATOM 3155 C C . SER B 1 131 ? -4.043 23.531 19.219 1 98.62 131 SER B C 1
ATOM 3157 O O . SER B 1 131 ? -3.881 24.516 18.5 1 98.62 131 SER B O 1
ATOM 3159 N N . LYS B 1 132 ? -5.07 23.359 20.016 1 98.38 132 LYS B N 1
ATOM 3160 C CA . LYS B 1 132 ? -6.062 24.406 20.203 1 98.38 132 LYS B CA 1
ATOM 3161 C C . LYS B 1 132 ? -5.406 25.719 20.656 1 98.38 132 LYS B C 1
ATOM 3163 O O . LYS B 1 132 ? -5.691 26.781 20.109 1 98.38 132 LYS B O 1
ATOM 3168 N N . ALA B 1 133 ? -4.547 25.641 21.641 1 98.38 133 ALA B N 1
ATOM 3169 C CA . ALA B 1 133 ? -3.844 26.812 22.141 1 98.38 133 ALA B CA 1
ATOM 3170 C C . ALA B 1 133 ? -3.059 27.5 21.016 1 98.38 133 ALA B C 1
ATOM 3172 O O . ALA B 1 133 ? -3.039 28.719 20.922 1 98.38 133 ALA B O 1
ATOM 3173 N N . SER B 1 134 ? -2.4 26.734 20.141 1 98.12 134 SER B N 1
ATOM 3174 C CA . SER B 1 134 ? -1.588 27.266 19.062 1 98.12 134 SER B CA 1
ATOM 3175 C C . SER B 1 134 ? -2.447 28.016 18.047 1 98.12 134 SER B C 1
ATOM 3177 O O . SER B 1 134 ? -2.082 29.109 17.594 1 98.12 134 SER B O 1
ATOM 3179 N N . VAL B 1 135 ? -3.568 27.453 17.656 1 97.75 135 VAL B N 1
ATOM 3180 C CA . VAL B 1 135 ? -4.457 28.109 16.703 1 97.75 135 VAL B CA 1
ATOM 3181 C C . VAL B 1 135 ? -4.926 29.438 17.266 1 97.75 135 VAL B C 1
ATOM 3183 O O . VAL B 1 135 ? -4.926 30.453 16.547 1 97.75 135 VAL B O 1
ATOM 3186 N N . LYS B 1 136 ? -5.32 29.469 18.516 1 97.5 136 LYS B N 1
ATOM 3187 C CA . LYS B 1 136 ? -5.781 30.703 19.141 1 97.5 136 LYS B CA 1
ATOM 3188 C C . LYS B 1 136 ? -4.711 31.781 19.078 1 97.5 136 LYS B C 1
ATOM 3190 O O . LYS B 1 136 ? -4.996 32.938 18.703 1 97.5 136 LYS B O 1
ATOM 3195 N N . ILE B 1 137 ? -3.516 31.438 19.406 1 96.19 137 ILE B N 1
ATOM 3196 C CA . ILE B 1 137 ? -2.426 32.406 19.438 1 96.19 137 ILE B CA 1
ATOM 3197 C C . ILE B 1 137 ? -2.15 32.906 18.031 1 96.19 137 ILE B C 1
ATOM 3199 O O . ILE B 1 137 ? -1.947 34.125 17.812 1 96.19 137 ILE B O 1
ATOM 3203 N N . ILE B 1 138 ? -2.141 32.031 17.031 1 94.62 138 ILE B N 1
ATOM 3204 C CA . ILE B 1 138 ? -1.861 32.438 15.664 1 94.62 138 ILE B CA 1
ATOM 3205 C C . ILE B 1 138 ? -2.887 33.469 15.195 1 94.62 138 ILE B C 1
ATOM 3207 O O . ILE B 1 138 ? -2.523 34.5 14.641 1 94.62 138 ILE B O 1
ATOM 3211 N N . VAL B 1 139 ? -4.121 33.219 15.43 1 94.12 139 VAL B N 1
ATOM 3212 C CA . VAL B 1 139 ? -5.191 34.094 14.938 1 94.12 139 VAL B CA 1
ATOM 3213 C C . VAL B 1 139 ? -5.207 35.406 15.727 1 94.12 139 VAL B C 1
ATOM 3215 O O . VAL B 1 139 ? -5.328 36.469 15.148 1 94.12 139 VAL B O 1
ATOM 3218 N N . GLU B 1 140 ? -4.996 35.375 17.016 1 94.25 140 GLU B N 1
ATOM 3219 C CA . GLU B 1 140 ? -5.121 36.531 17.875 1 94.25 140 GLU B CA 1
ATOM 3220 C C . GLU B 1 140 ? -3.879 37.438 17.797 1 94.25 140 GLU B C 1
ATOM 3222 O O . GLU B 1 140 ? -3.973 38.656 17.922 1 94.25 140 GLU B O 1
ATOM 3227 N N . LYS B 1 141 ? -2.752 36.781 17.547 1 91.75 141 LYS B N 1
ATOM 3228 C CA . LYS B 1 141 ? -1.527 37.531 17.734 1 91.75 141 LYS B CA 1
ATOM 3229 C C . LYS B 1 141 ? -0.736 37.656 16.438 1 91.75 141 LYS B C 1
ATOM 3231 O O . LYS B 1 141 ? 0 38.625 16.234 1 91.75 141 LYS B O 1
ATOM 3236 N N . CYS B 1 142 ? -0.778 36.719 15.562 1 87.56 142 CYS B N 1
ATOM 3237 C CA . CYS B 1 142 ? 0.143 36.656 14.43 1 87.56 142 CYS B CA 1
ATOM 3238 C C . CYS B 1 142 ? -0.5 37.25 13.18 1 87.56 142 CYS B C 1
ATOM 3240 O O . CYS B 1 142 ? 0.199 37.688 12.258 1 87.56 142 CYS B O 1
ATOM 3242 N N . PHE B 1 143 ? -1.8 37.25 12.992 1 80.94 143 PHE B N 1
ATOM 3243 C CA . PHE B 1 143 ? -2.447 37.75 11.781 1 80.94 143 PHE B CA 1
ATOM 3244 C C . PHE B 1 143 ? -2.367 39.25 11.695 1 80.94 143 PHE B C 1
ATOM 3246 O O . PHE B 1 143 ? -2.369 39.812 10.602 1 80.94 143 PHE B O 1
ATOM 3253 N N . ASP B 1 144 ? -2.398 40 12.703 1 70 144 ASP B N 1
ATOM 3254 C CA . ASP B 1 144 ? -2.332 41.438 12.688 1 70 144 ASP B CA 1
ATOM 3255 C C . ASP B 1 144 ? -0.888 41.938 12.57 1 70 144 ASP B C 1
ATOM 3257 O O . ASP B 1 144 ? -0.642 43.094 12.234 1 70 144 ASP B O 1
ATOM 3261 N N . ALA B 1 145 ? -0.055 41.031 12.789 1 56.81 145 ALA B N 1
ATOM 3262 C CA . ALA B 1 145 ? 1.327 41.5 12.836 1 56.81 145 ALA B CA 1
ATOM 3263 C C . ALA B 1 145 ? 1.964 41.5 11.453 1 56.81 145 ALA B C 1
ATOM 3265 O O . ALA B 1 145 ? 1.827 40.531 10.703 1 56.81 145 ALA B O 1
ATOM 3266 N N . VAL B 1 146 ? 2.303 42.656 10.891 1 50.31 146 VAL B N 1
ATOM 3267 C CA . VAL B 1 146 ? 2.92 43 9.609 1 50.31 146 VAL B CA 1
ATOM 3268 C C . VAL B 1 146 ? 3.967 41.938 9.258 1 50.31 146 VAL B C 1
ATOM 3270 O O . VAL B 1 146 ? 4.141 41.594 8.086 1 50.31 146 VAL B O 1
ATOM 3273 N N . LYS B 1 147 ? 4.551 41.312 10.211 1 53.12 147 LYS B N 1
ATOM 3274 C CA . LYS B 1 147 ? 5.777 40.531 10.078 1 53.12 147 LYS B CA 1
ATOM 3275 C C . LYS B 1 147 ? 5.469 39.125 9.641 1 53.12 147 LYS B C 1
ATOM 3277 O O . LYS B 1 147 ? 6.367 38.375 9.211 1 53.12 147 LYS B O 1
ATOM 3282 N N . PHE B 1 148 ? 4.25 38.781 9.734 1 55.03 148 PHE B N 1
ATOM 3283 C CA . PHE B 1 148 ? 3.943 37.406 9.297 1 55.03 148 PHE B CA 1
ATOM 3284 C C . PHE B 1 148 ? 3.297 37.406 7.918 1 55.03 148 PHE B C 1
ATOM 3286 O O . PHE B 1 148 ? 2.094 37.656 7.793 1 55.03 148 PHE B O 1
ATOM 3293 N N . ASN B 1 149 ? 4.148 37.969 6.988 1 56.47 149 ASN B N 1
ATOM 3294 C CA . ASN B 1 149 ? 3.67 38.062 5.613 1 56.47 149 ASN B CA 1
ATOM 3295 C C . ASN B 1 149 ? 3.16 36.719 5.117 1 56.47 149 ASN B C 1
ATOM 3297 O O . ASN B 1 149 ? 3.934 35.906 4.598 1 56.47 149 ASN B O 1
ATOM 3301 N N . PHE B 1 150 ? 1.939 36.406 5.637 1 56.16 150 PHE B N 1
ATOM 3302 C CA . PHE B 1 150 ? 1.271 35.219 5.156 1 56.16 150 PHE B CA 1
ATOM 3303 C C . PHE B 1 150 ? 1.103 35.25 3.645 1 56.16 150 PHE B C 1
ATOM 3305 O O . PHE B 1 150 ? 0.409 34.406 3.068 1 56.16 150 PHE B O 1
ATOM 3312 N N . GLN B 1 151 ? 1.797 36.156 2.975 1 54.53 151 GLN B N 1
ATOM 3313 C CA . GLN B 1 151 ? 1.554 36.312 1.545 1 54.53 151 GLN B CA 1
ATOM 3314 C C . GLN B 1 151 ? 2.312 35.281 0.732 1 54.53 151 GLN B C 1
ATOM 3316 O O . GLN B 1 151 ? 1.899 34.938 -0.375 1 54.53 151 GLN B O 1
ATOM 3321 N N . HIS B 1 152 ? 3.484 34.812 1.225 1 56.31 152 HIS B N 1
ATOM 3322 C CA . HIS B 1 152 ? 4.164 33.969 0.256 1 56.31 152 HIS B CA 1
ATOM 3323 C C . HIS B 1 152 ? 4.109 32.5 0.682 1 56.31 152 HIS B C 1
ATOM 3325 O O . HIS B 1 152 ? 3.287 31.719 0.176 1 56.31 152 HIS B O 1
ATOM 3331 N N . ILE B 1 153 ? 5.008 32.062 1.526 1 63.12 153 ILE B N 1
ATOM 3332 C CA . ILE B 1 153 ? 5.172 30.625 1.836 1 63.12 153 ILE B CA 1
ATOM 3333 C C . ILE B 1 153 ? 4.484 30.312 3.16 1 63.12 153 ILE B C 1
ATOM 3335 O O . ILE B 1 153 ? 5.004 30.625 4.23 1 63.12 153 ILE B O 1
ATOM 3339 N N . GLU B 1 154 ? 3.211 29.766 3.08 1 68 154 GLU B N 1
ATOM 3340 C CA . GLU B 1 154 ? 2.281 29.609 4.195 1 68 154 GLU B CA 1
ATOM 3341 C C . GLU B 1 154 ? 2.934 28.875 5.359 1 68 154 GLU B C 1
ATOM 3343 O O . GLU B 1 154 ? 2.797 29.281 6.516 1 68 154 GLU B O 1
ATOM 3348 N N . ASP B 1 155 ? 3.709 27.828 5.102 1 74.94 155 ASP B N 1
ATOM 3349 C CA . ASP B 1 155 ? 4.266 27.031 6.188 1 74.94 155 ASP B CA 1
ATOM 3350 C C . ASP B 1 155 ? 5.348 27.797 6.938 1 74.94 155 ASP B C 1
ATOM 3352 O O . ASP B 1 155 ? 5.48 27.656 8.156 1 74.94 155 ASP B O 1
ATOM 3356 N N . MET B 1 156 ? 5.887 28.766 6.281 1 78.94 156 MET B N 1
ATOM 3357 C CA . MET B 1 156 ? 6.93 29.562 6.918 1 78.94 156 MET B CA 1
ATOM 3358 C C . MET B 1 156 ? 6.328 30.609 7.852 1 78.94 156 MET B C 1
ATOM 3360 O O . MET B 1 156 ? 6.895 30.906 8.898 1 78.94 156 MET B O 1
ATOM 3364 N N . ALA B 1 157 ? 5.195 31.141 7.418 1 82.25 157 ALA B N 1
ATOM 3365 C CA . ALA B 1 157 ? 4.52 32.125 8.258 1 82.25 157 ALA B CA 1
ATOM 3366 C C . ALA B 1 157 ? 4.078 31.5 9.586 1 82.25 157 ALA B C 1
ATOM 3368 O O . ALA B 1 157 ? 4.227 32.125 10.641 1 82.25 157 ALA B O 1
ATOM 3369 N N . VAL B 1 158 ? 3.572 30.266 9.516 1 89.06 158 VAL B N 1
ATOM 3370 C CA . VAL B 1 158 ? 3.164 29.562 10.727 1 89.06 158 VAL B CA 1
ATOM 3371 C C . VAL B 1 158 ? 4.391 29.266 11.586 1 89.06 158 VAL B C 1
ATOM 3373 O O . VAL B 1 158 ? 4.344 29.422 12.812 1 89.06 158 VAL B O 1
ATOM 3376 N N . GLY B 1 159 ? 5.457 28.875 10.953 1 89.94 159 GLY B N 1
ATOM 3377 C CA . GLY B 1 159 ? 6.703 28.656 11.664 1 89.94 159 GLY B CA 1
ATOM 3378 C C . GLY B 1 159 ? 7.223 29.891 12.367 1 89.94 159 GLY B C 1
ATOM 3379 O O . GLY B 1 159 ? 7.676 29.812 13.516 1 89.94 159 GLY B O 1
ATOM 3380 N N . ALA B 1 160 ? 7.184 31.016 11.688 1 87.31 160 ALA B N 1
ATOM 3381 C CA . ALA B 1 160 ? 7.641 32.281 12.273 1 87.31 160 ALA B CA 1
ATOM 3382 C C . ALA B 1 160 ? 6.82 32.625 13.508 1 87.31 160 ALA B C 1
ATOM 3384 O O . ALA B 1 160 ? 7.367 33.094 14.508 1 87.31 160 ALA B O 1
ATOM 3385 N N . CYS B 1 161 ? 5.539 32.438 13.383 1 89.56 161 CYS B N 1
ATOM 3386 C CA . CYS B 1 161 ? 4.668 32.688 14.523 1 89.56 161 CYS B CA 1
ATOM 3387 C C . CYS B 1 161 ? 4.996 31.75 15.672 1 89.56 161 CYS B C 1
ATOM 3389 O O . CYS B 1 161 ? 5.074 32.188 16.828 1 89.56 161 CYS B O 1
ATOM 3391 N N . ALA B 1 162 ? 5.188 30.5 15.359 1 92.69 162 ALA B N 1
ATOM 3392 C CA . ALA B 1 162 ? 5.527 29.5 16.375 1 92.69 162 ALA B CA 1
ATOM 3393 C C . ALA B 1 162 ? 6.805 29.891 17.109 1 92.69 162 ALA B C 1
ATOM 3395 O O . ALA B 1 162 ? 6.887 29.75 18.328 1 92.69 162 ALA B O 1
ATOM 3396 N N . GLU B 1 163 ? 7.746 30.359 16.375 1 90.44 163 GLU B N 1
ATOM 3397 C CA . GLU B 1 163 ? 9.016 30.781 16.969 1 90.44 163 GLU B CA 1
ATOM 3398 C C . GLU B 1 163 ? 8.82 32 17.859 1 90.44 163 GLU B C 1
ATOM 3400 O O . GLU B 1 163 ? 9.32 32.031 18.984 1 90.44 163 GLU B O 1
ATOM 3405 N N . LYS B 1 164 ? 8.125 32.938 17.391 1 89.56 164 LYS B N 1
ATOM 3406 C CA . LYS B 1 164 ? 7.926 34.188 18.109 1 89.56 164 LYS B CA 1
ATOM 3407 C C . LYS B 1 164 ? 7.223 33.969 19.438 1 89.56 164 LYS B C 1
ATOM 3409 O O . LYS B 1 164 ? 7.555 34.594 20.438 1 89.56 164 LYS B O 1
ATOM 3414 N N . TYR B 1 165 ? 6.285 33.062 19.422 1 93.75 165 TYR B N 1
ATOM 3415 C CA . TYR B 1 165 ? 5.469 32.875 20.609 1 93.75 165 TYR B CA 1
ATOM 3416 C C . TYR B 1 165 ? 5.824 31.594 21.328 1 93.75 165 TYR B C 1
ATOM 3418 O O . TYR B 1 165 ? 5.043 31.094 22.141 1 93.75 165 TYR B O 1
ATOM 3426 N N . ASN B 1 166 ? 6.93 30.984 21.016 1 94.88 166 ASN B N 1
ATOM 3427 C CA . ASN B 1 166 ? 7.57 29.891 21.75 1 94.88 166 ASN B CA 1
ATOM 3428 C C . ASN B 1 166 ? 6.68 28.656 21.797 1 94.88 166 ASN B C 1
ATOM 3430 O O . ASN B 1 166 ? 6.457 28.094 22.875 1 94.88 166 ASN B O 1
ATOM 3434 N N . PHE B 1 167 ? 6.195 28.266 20.594 1 97.06 167 PHE B N 1
ATOM 3435 C CA . PHE B 1 167 ? 5.504 26.984 20.531 1 97.06 167 PHE B CA 1
ATOM 3436 C C . PHE B 1 167 ? 6.461 25.828 20.828 1 97.06 167 PHE B C 1
ATOM 3438 O O . PHE B 1 167 ? 7.641 25.906 20.469 1 97.06 167 PHE B O 1
ATOM 3445 N N . THR B 1 168 ? 5.973 24.844 21.562 1 97 168 THR B N 1
ATOM 3446 C CA . THR B 1 168 ? 6.691 23.578 21.609 1 97 168 THR B CA 1
ATOM 3447 C C . THR B 1 168 ? 6.59 22.859 20.266 1 97 168 THR B C 1
ATOM 3449 O O . THR B 1 168 ? 5.496 22.469 19.844 1 97 168 THR B O 1
ATOM 3452 N N . ALA B 1 169 ? 7.691 22.672 19.594 1 95.38 169 ALA B N 1
ATOM 3453 C CA . ALA B 1 169 ? 7.789 22.078 18.266 1 95.38 169 ALA B CA 1
ATOM 3454 C C . ALA B 1 169 ? 8.922 21.062 18.203 1 95.38 169 ALA B C 1
ATOM 3456 O O . ALA B 1 169 ? 9.93 21.281 17.531 1 95.38 169 ALA B O 1
ATOM 3457 N N . PRO B 1 170 ? 8.727 19.969 18.75 1 94.31 170 PRO B N 1
ATOM 3458 C CA . PRO B 1 170 ? 9.812 18.984 18.812 1 94.31 170 PRO B CA 1
ATOM 3459 C C . PRO B 1 170 ? 10.062 18.297 17.469 1 94.31 170 PRO B C 1
ATOM 3461 O O . PRO B 1 170 ? 9.25 18.406 16.562 1 94.31 170 PRO B O 1
ATOM 3464 N N . ASN B 1 171 ? 11.258 17.656 17.391 1 93.31 171 ASN B N 1
ATOM 3465 C CA . ASN B 1 171 ? 11.484 16.688 16.328 1 93.31 171 ASN B CA 1
ATOM 3466 C C . ASN B 1 171 ? 10.555 15.484 16.453 1 93.31 171 ASN B C 1
ATOM 3468 O O . ASN B 1 171 ? 10.508 14.836 17.5 1 93.31 171 ASN B O 1
ATOM 3472 N N . THR B 1 172 ? 9.836 15.203 15.422 1 96.44 172 THR B N 1
ATOM 3473 C CA . THR B 1 172 ? 8.773 14.203 15.523 1 96.44 172 THR B CA 1
ATOM 3474 C C . THR B 1 172 ? 9.281 12.836 15.07 1 96.44 172 THR B C 1
ATOM 3476 O O . THR B 1 172 ? 8.5 11.891 14.93 1 96.44 172 THR B O 1
ATOM 3479 N N . THR B 1 173 ? 10.594 12.672 14.758 1 95.31 173 THR B N 1
ATOM 3480 C CA . THR B 1 173 ? 11.141 11.383 14.352 1 95.31 173 THR B CA 1
ATOM 3481 C C . THR B 1 173 ? 10.953 10.344 15.453 1 95.31 173 THR B C 1
ATOM 3483 O O . THR B 1 173 ? 10.75 10.695 16.625 1 95.31 173 THR B O 1
ATOM 3486 N N . ASP B 1 174 ? 10.945 9.086 15.039 1 94.94 174 ASP B N 1
ATOM 3487 C CA . ASP B 1 174 ? 10.82 8.039 16.047 1 94.94 174 ASP B CA 1
ATOM 3488 C C . ASP B 1 174 ? 12.156 7.801 16.75 1 94.94 174 ASP B C 1
ATOM 3490 O O . ASP B 1 174 ? 13.117 8.547 16.547 1 94.94 174 ASP B O 1
ATOM 3494 N N . SER B 1 175 ? 12.18 6.832 17.688 1 93.31 175 SER B N 1
ATOM 3495 C CA . SER B 1 175 ? 13.336 6.609 18.531 1 93.31 175 SER B CA 1
ATOM 3496 C C . SER B 1 175 ? 14.57 6.227 17.719 1 93.31 175 SER B C 1
ATOM 3498 O O . SER B 1 175 ? 15.695 6.363 18.188 1 93.31 175 SER B O 1
ATOM 3500 N N . MET B 1 176 ? 14.375 5.816 16.5 1 93.62 176 MET B N 1
ATOM 3501 C CA . MET B 1 176 ? 15.484 5.418 15.641 1 93.62 176 MET B CA 1
ATOM 3502 C C . MET B 1 176 ? 15.844 6.531 14.656 1 93.62 176 MET B C 1
ATOM 3504 O O . MET B 1 176 ? 16.672 6.332 13.766 1 93.62 176 MET B O 1
ATOM 3508 N N . GLY B 1 177 ? 15.18 7.664 14.797 1 93.44 177 GLY B N 1
ATOM 3509 C CA . GLY B 1 177 ? 15.461 8.805 13.93 1 93.44 177 GLY B CA 1
ATOM 3510 C C . GLY B 1 177 ? 14.719 8.75 12.609 1 93.44 177 GLY B C 1
ATOM 3511 O O . GLY B 1 177 ? 15.047 9.484 11.68 1 93.44 177 GLY B O 1
ATOM 3512 N N . ARG B 1 178 ? 13.789 7.828 12.461 1 94.69 178 ARG B N 1
ATOM 3513 C CA . ARG B 1 178 ? 13.016 7.711 11.227 1 94.69 178 ARG B CA 1
ATOM 3514 C C . ARG B 1 178 ? 11.852 8.695 11.211 1 94.69 178 ARG B C 1
ATOM 3516 O O . ARG B 1 178 ? 11.203 8.914 12.242 1 94.69 178 ARG B O 1
ATOM 3523 N N . GLU B 1 179 ? 11.5 9.188 10.086 1 94.38 179 GLU B N 1
ATOM 3524 C CA . GLU B 1 179 ? 10.477 10.219 9.961 1 94.38 179 GLU B CA 1
ATOM 3525 C C . GLU B 1 179 ? 9.078 9.641 10.164 1 94.38 179 GLU B C 1
ATOM 3527 O O . GLU B 1 179 ? 8.773 8.555 9.672 1 94.38 179 GLU B O 1
ATOM 3532 N N . ARG B 1 180 ? 8.258 10.414 10.938 1 96.94 180 ARG B N 1
ATOM 3533 C CA . ARG B 1 180 ? 6.844 10.078 11.047 1 96.94 180 ARG B CA 1
ATOM 3534 C C . ARG B 1 180 ? 6.016 10.844 10.016 1 96.94 180 ARG B C 1
ATOM 3536 O O . ARG B 1 180 ? 5.016 10.328 9.516 1 96.94 180 ARG B O 1
ATOM 3543 N N . PHE B 1 181 ? 6.391 12.086 9.758 1 97.44 181 PHE B N 1
ATOM 3544 C CA . PHE B 1 181 ? 5.781 12.93 8.734 1 97.44 181 PHE B CA 1
ATOM 3545 C C . PHE B 1 181 ? 6.656 12.977 7.484 1 97.44 181 PHE B C 1
ATOM 3547 O O . PHE B 1 181 ? 7.828 13.352 7.555 1 97.44 181 PHE B O 1
ATOM 3554 N N . HIS B 1 182 ? 6.082 12.664 6.328 1 96.38 182 HIS B N 1
ATOM 3555 C CA . HIS B 1 182 ? 6.887 12.562 5.117 1 96.38 182 HIS B CA 1
ATOM 3556 C C . HIS B 1 182 ? 6.488 13.625 4.102 1 96.38 182 HIS B C 1
ATOM 3558 O O . HIS B 1 182 ? 5.324 13.703 3.701 1 96.38 182 HIS B O 1
ATOM 3564 N N . SER B 1 183 ? 7.465 14.398 3.65 1 94.56 183 SER B N 1
ATOM 3565 C CA . SER B 1 183 ? 7.199 15.477 2.701 1 94.56 183 SER B CA 1
ATOM 3566 C C . SER B 1 183 ? 7.211 14.961 1.265 1 94.56 183 SER B C 1
ATOM 3568 O O . SER B 1 183 ? 7 15.727 0.324 1 94.56 183 SER B O 1
ATOM 3570 N N . LEU B 1 184 ? 7.527 13.664 1.08 1 95.19 184 LEU B N 1
ATOM 3571 C CA . LEU B 1 184 ? 7.551 13.039 -0.237 1 95.19 184 LEU B CA 1
ATOM 3572 C C . LEU B 1 184 ? 6.676 11.789 -0.261 1 95.19 184 LEU B C 1
ATOM 3574 O O . LEU B 1 184 ? 6.125 11.391 0.768 1 95.19 184 LEU B O 1
ATOM 3578 N N . SER B 1 185 ? 6.547 11.266 -1.495 1 95.88 185 SER B N 1
ATOM 3579 C CA . SER B 1 185 ? 5.824 10.008 -1.627 1 95.88 185 SER B CA 1
ATOM 3580 C C . SER B 1 185 ? 6.648 8.844 -1.086 1 95.88 185 SER B C 1
ATOM 3582 O O . SER B 1 185 ? 7.879 8.891 -1.095 1 95.88 185 SER B O 1
ATOM 3584 N N . PRO B 1 186 ? 5.98 7.809 -0.604 1 95.5 186 PRO B N 1
ATOM 3585 C CA . PRO B 1 186 ? 6.715 6.699 0.008 1 95.5 186 PRO B CA 1
ATOM 3586 C C . PRO B 1 186 ? 7.707 6.047 -0.951 1 95.5 186 PRO B C 1
ATOM 3588 O O . PRO B 1 186 ? 8.781 5.609 -0.529 1 95.5 186 PRO B O 1
ATOM 3591 N N . HIS B 1 187 ? 7.41 5.996 -2.223 1 93.75 187 HIS B N 1
ATOM 3592 C CA . HIS B 1 187 ? 8.281 5.359 -3.207 1 93.75 187 HIS B CA 1
ATOM 3593 C C . HIS B 1 187 ? 9.641 6.035 -3.26 1 93.75 187 HIS B C 1
ATOM 3595 O O . HIS B 1 187 ? 10.664 5.367 -3.424 1 93.75 187 HIS B O 1
ATOM 3601 N N . VAL B 1 188 ? 9.633 7.297 -3.059 1 93.06 188 VAL B N 1
ATOM 3602 C CA . VAL B 1 188 ? 10.859 8.078 -3.178 1 93.06 188 VAL B CA 1
ATOM 3603 C C . VAL B 1 188 ? 11.805 7.727 -2.033 1 93.06 188 VAL B C 1
ATOM 3605 O O . VAL B 1 188 ? 13.023 7.691 -2.217 1 93.06 188 VAL B O 1
ATOM 3608 N N . TYR B 1 189 ? 11.273 7.426 -0.891 1 92.5 189 TYR B N 1
ATOM 3609 C CA . TYR B 1 189 ? 12.094 7.164 0.287 1 92.5 189 TYR B CA 1
ATOM 3610 C C . TYR B 1 189 ? 12.805 5.824 0.168 1 92.5 189 TYR B C 1
ATOM 3612 O O . TYR B 1 189 ? 13.742 5.543 0.919 1 92.5 189 TYR B O 1
ATOM 3620 N N . LEU B 1 190 ? 12.391 4.992 -0.845 1 91.25 190 LEU B N 1
ATOM 3621 C CA . LEU B 1 190 ? 13 3.674 -1.011 1 91.25 190 LEU B CA 1
ATOM 3622 C C . LEU B 1 190 ? 14.234 3.75 -1.903 1 91.25 190 LEU B C 1
ATOM 3624 O O . LEU B 1 190 ? 15.039 2.816 -1.938 1 91.25 190 LEU B O 1
ATOM 3628 N N . LYS B 1 191 ? 14.289 4.82 -2.641 1 88 191 LYS B N 1
ATOM 3629 C CA . LYS B 1 191 ? 15.414 4.988 -3.559 1 88 191 LYS B CA 1
ATOM 3630 C C . LYS B 1 191 ? 16.094 6.336 -3.35 1 88 191 LYS B C 1
ATOM 3632 O O . LYS B 1 191 ? 15.641 7.359 -3.855 1 88 191 LYS B O 1
ATOM 3637 N N . LYS B 1 192 ? 17.234 6.32 -2.795 1 81.19 192 LYS B N 1
ATOM 3638 C CA . LYS B 1 192 ? 17.984 7.535 -2.482 1 81.19 192 LYS B CA 1
ATOM 3639 C C . LYS B 1 192 ? 18.266 8.352 -3.744 1 81.19 192 LYS B C 1
ATOM 3641 O O . LYS B 1 192 ? 18.312 9.578 -3.695 1 81.19 192 LYS B O 1
ATOM 3646 N N . GLU B 1 193 ? 18.359 7.629 -4.852 1 85.44 193 GLU B N 1
ATOM 3647 C CA . GLU B 1 193 ? 18.688 8.289 -6.113 1 85.44 193 GLU B CA 1
ATOM 3648 C C . GLU B 1 193 ? 17.562 9.234 -6.547 1 85.44 193 GLU B C 1
ATOM 3650 O O . GLU B 1 193 ? 17.781 10.117 -7.379 1 85.44 193 GLU B O 1
ATOM 3655 N N . LEU B 1 194 ? 16.391 9.016 -5.965 1 83.5 194 LEU B N 1
ATOM 3656 C CA . LEU B 1 194 ? 15.25 9.836 -6.352 1 83.5 194 LEU B CA 1
ATOM 3657 C C . LEU B 1 194 ? 15.117 11.047 -5.438 1 83.5 194 LEU B C 1
ATOM 3659 O O . LEU B 1 194 ? 14.234 11.883 -5.633 1 83.5 194 LEU B O 1
ATOM 3663 N N . LYS B 1 195 ? 16.031 11.18 -4.512 1 82.94 195 LYS B N 1
ATOM 3664 C CA . LYS B 1 195 ? 15.984 12.289 -3.564 1 82.94 195 LYS B CA 1
ATOM 3665 C C . LYS B 1 195 ? 16.109 13.633 -4.281 1 82.94 195 LYS B C 1
ATOM 3667 O O . LYS B 1 195 ? 17.078 13.875 -4.992 1 82.94 195 LYS B O 1
ATOM 3672 N N . PRO B 1 196 ? 15.125 14.461 -3.963 1 85.38 196 PRO B N 1
ATOM 3673 C CA . PRO B 1 196 ? 15.281 15.789 -4.551 1 85.38 196 PRO B CA 1
ATOM 3674 C C . PRO B 1 196 ? 16.375 16.609 -3.865 1 85.38 196 PRO B C 1
ATOM 3676 O O . PRO B 1 196 ? 16.562 16.5 -2.652 1 85.38 196 PRO B O 1
ATOM 3679 N N . LYS B 1 197 ? 16.984 17.484 -4.602 1 81.5 197 LYS B N 1
ATOM 3680 C CA . LYS B 1 197 ? 18.109 18.281 -4.105 1 81.5 197 LYS B CA 1
ATOM 3681 C C . LYS B 1 197 ? 17.672 19.219 -2.99 1 81.5 197 LYS B C 1
ATOM 3683 O O . LYS B 1 197 ? 18.422 19.453 -2.035 1 81.5 197 LYS B O 1
ATOM 3688 N N . TRP B 1 198 ? 16.484 19.703 -3.096 1 82.38 198 TRP B N 1
ATOM 3689 C CA . TRP B 1 198 ? 16.016 20.703 -2.15 1 82.38 198 TRP B CA 1
ATOM 3690 C C . TRP B 1 198 ? 15.859 20.109 -0.755 1 82.38 198 TRP B C 1
ATOM 3692 O O . TRP B 1 198 ? 15.914 20.844 0.244 1 82.38 198 TRP B O 1
ATOM 3702 N N . LEU B 1 199 ? 15.68 18.828 -0.678 1 82.81 199 LEU B N 1
ATOM 3703 C CA . LEU B 1 199 ? 15.328 18.188 0.586 1 82.81 199 LEU B CA 1
ATOM 3704 C C . LEU B 1 199 ? 16.469 18.312 1.592 1 82.81 199 LEU B C 1
ATOM 3706 O O . LEU B 1 199 ? 16.234 18.578 2.773 1 82.81 199 LEU B O 1
ATOM 3710 N N . ASP B 1 200 ? 17.656 18.156 1.179 1 75.81 200 ASP B N 1
ATOM 3711 C CA . ASP B 1 200 ? 18.828 18.25 2.061 1 75.81 200 ASP B CA 1
ATOM 3712 C C . ASP B 1 200 ? 19.031 19.672 2.561 1 75.81 200 ASP B C 1
ATOM 3714 O O . ASP B 1 200 ? 19.5 19.891 3.682 1 75.81 200 ASP B O 1
ATOM 3718 N N . ALA B 1 201 ? 18.594 20.547 1.778 1 77.31 201 ALA B N 1
ATOM 3719 C CA . ALA B 1 201 ? 18.797 21.953 2.123 1 77.31 201 ALA B CA 1
ATOM 3720 C C . ALA B 1 201 ? 17.812 22.391 3.203 1 77.31 201 ALA B C 1
ATOM 3722 O O . ALA B 1 201 ? 18.125 23.266 4.008 1 77.31 201 ALA B O 1
ATOM 3723 N N . TYR B 1 202 ? 16.734 21.688 3.32 1 82.81 202 TYR B N 1
ATOM 3724 C CA . TYR B 1 202 ? 15.68 22.219 4.172 1 82.81 202 TYR B CA 1
ATOM 3725 C C . TYR B 1 202 ? 15.453 21.344 5.387 1 82.81 202 TYR B C 1
ATOM 3727 O O . TYR B 1 202 ? 14.953 21.797 6.418 1 82.81 202 TYR B O 1
ATOM 3735 N N . SER B 1 203 ? 15.812 20.109 5.258 1 82.94 203 SER B N 1
ATOM 3736 C CA . SER B 1 203 ? 15.477 19.188 6.336 1 82.94 203 SER B CA 1
ATOM 3737 C C . SER B 1 203 ? 16.422 19.375 7.527 1 82.94 203 SER B C 1
ATOM 3739 O O . SER B 1 203 ? 17.641 19.438 7.359 1 82.94 203 SER B O 1
ATOM 3741 N N . VAL B 1 204 ? 15.82 19.438 8.695 1 79.94 204 VAL B N 1
ATOM 3742 C CA . VAL B 1 204 ? 16.609 19.562 9.914 1 79.94 204 VAL B CA 1
ATOM 3743 C C . VAL B 1 204 ? 17.297 18.234 10.227 1 79.94 204 VAL B C 1
ATOM 3745 O O . VAL B 1 204 ? 18.469 18.203 10.609 1 79.94 204 VAL B O 1
ATOM 3748 N N . ASN B 1 205 ? 16.562 17.188 10.016 1 79.81 205 ASN B N 1
ATOM 3749 C CA . ASN B 1 205 ? 17.078 15.859 10.297 1 79.81 205 ASN B CA 1
ATOM 3750 C C . ASN B 1 205 ? 17.75 15.242 9.07 1 79.81 205 ASN B C 1
ATOM 3752 O O . ASN B 1 205 ? 17.359 15.531 7.938 1 79.81 205 ASN B O 1
ATOM 3756 N N . LYS B 1 206 ? 18.766 14.438 9.438 1 81.94 206 LYS B N 1
ATOM 3757 C CA . LYS B 1 206 ? 19.281 13.586 8.375 1 81.94 206 LYS B CA 1
ATOM 3758 C C . LYS B 1 206 ? 18.297 12.477 8.023 1 81.94 206 LYS B C 1
ATOM 3760 O O . LYS B 1 206 ? 17.875 11.711 8.891 1 81.94 206 LYS B O 1
ATOM 3765 N N . LEU B 1 207 ? 18 12.43 6.758 1 83.94 207 LEU B N 1
ATOM 3766 C CA . LEU B 1 207 ? 17 11.461 6.324 1 83.94 207 LEU B CA 1
ATOM 3767 C C . LEU B 1 207 ? 17.625 10.086 6.125 1 83.94 207 LEU B C 1
ATOM 3769 O O . LEU B 1 207 ? 18.781 9.977 5.688 1 83.94 207 LEU B O 1
ATOM 3773 N N . LYS B 1 208 ? 16.906 9.117 6.496 1 87.31 208 LYS B N 1
ATOM 3774 C CA . LYS B 1 208 ? 17.266 7.727 6.246 1 87.31 208 LYS B CA 1
ATOM 3775 C C . LYS B 1 208 ? 16.516 7.172 5.039 1 87.31 208 LYS B C 1
ATOM 3777 O O . LYS B 1 208 ? 15.312 7.41 4.887 1 87.31 208 LYS B O 1
ATOM 3782 N N . TRP B 1 209 ? 17.281 6.504 4.195 1 89.25 209 TRP B N 1
ATOM 3783 C CA . TRP B 1 209 ? 16.719 6.062 2.92 1 89.25 209 TRP B CA 1
ATOM 3784 C C . TRP B 1 209 ? 16.688 4.539 2.842 1 89.25 209 TRP B C 1
ATOM 3786 O O . TRP B 1 209 ? 17.484 3.857 3.498 1 89.25 209 TRP B O 1
ATOM 3796 N N . GLY B 1 210 ? 15.734 4.055 1.991 1 90.69 210 GLY B N 1
ATOM 3797 C CA . GLY B 1 210 ? 15.742 2.639 1.67 1 90.69 210 GLY B CA 1
ATOM 3798 C C . GLY B 1 210 ? 14.742 1.839 2.484 1 90.69 210 GLY B C 1
ATOM 3799 O O . GLY B 1 210 ? 14.18 2.346 3.457 1 90.69 210 GLY B O 1
ATOM 3800 N N . TYR B 1 211 ? 14.727 0.643 1.97 1 86.88 211 TYR B N 1
ATOM 3801 C CA . TYR B 1 211 ? 13.828 -0.315 2.598 1 86.88 211 TYR B CA 1
ATOM 3802 C C . TYR B 1 211 ? 14.188 -0.526 4.062 1 86.88 211 TYR B C 1
ATOM 3804 O O . TYR B 1 211 ? 15.359 -0.685 4.402 1 86.88 211 TYR B O 1
ATOM 3812 N N . GLY B 1 212 ? 13.328 -0.361 5.039 1 88.62 212 GLY B N 1
ATOM 3813 C CA . GLY B 1 212 ? 13.57 -0.552 6.461 1 88.62 212 GLY B CA 1
ATOM 3814 C C . GLY B 1 212 ? 13.695 0.752 7.227 1 88.62 212 GLY B C 1
ATOM 3815 O O . GLY B 1 212 ? 13.75 0.753 8.453 1 88.62 212 GLY B O 1
ATOM 3816 N N . ASN B 1 213 ? 13.766 1.795 6.48 1 91.38 213 ASN B N 1
ATOM 3817 C CA . ASN B 1 213 ? 13.984 3.074 7.148 1 91.38 213 ASN B CA 1
ATOM 3818 C C . ASN B 1 213 ? 12.703 3.904 7.195 1 91.38 213 ASN B C 1
ATOM 3820 O O . ASN B 1 213 ? 12.734 5.086 7.543 1 91.38 213 ASN B O 1
ATOM 3824 N N . LEU B 1 214 ? 11.648 3.334 6.859 1 93.94 214 LEU B N 1
ATOM 3825 C CA . LEU B 1 214 ? 10.344 3.945 7.109 1 93.94 214 LEU B CA 1
ATOM 3826 C C . LEU B 1 214 ? 9.859 3.635 8.523 1 93.94 214 LEU B C 1
ATOM 3828 O O . LEU B 1 214 ? 9.906 2.482 8.961 1 93.94 214 LEU B O 1
ATOM 3832 N N . SER B 1 215 ? 9.43 4.617 9.195 1 96.06 215 SER B N 1
ATOM 3833 C CA . SER B 1 215 ? 8.984 4.414 10.57 1 96.06 215 SER B CA 1
ATOM 3834 C C . SER B 1 215 ? 7.711 3.576 10.625 1 96.06 215 SER B C 1
ATOM 3836 O O . SER B 1 215 ? 6.773 3.818 9.859 1 96.06 215 SER B O 1
ATOM 3838 N N . ASN B 1 216 ? 7.668 2.6 11.57 1 95.88 216 ASN B N 1
ATOM 3839 C CA . ASN B 1 216 ? 6.438 1.854 11.805 1 95.88 216 ASN B CA 1
ATOM 3840 C C . ASN B 1 216 ? 5.328 2.756 12.344 1 95.88 216 ASN B C 1
ATOM 3842 O O . ASN B 1 216 ? 4.16 2.367 12.359 1 95.88 216 ASN B O 1
ATOM 3846 N N . GLU B 1 217 ? 5.73 3.953 12.758 1 96.62 217 GLU B N 1
ATOM 3847 C CA . GLU B 1 217 ? 4.793 4.926 13.312 1 96.62 217 GLU B CA 1
ATOM 3848 C C . GLU B 1 217 ? 4.555 6.078 12.344 1 96.62 217 GLU B C 1
ATOM 3850 O O . GLU B 1 217 ? 4.227 7.191 12.758 1 96.62 217 GLU B O 1
ATOM 3855 N N . THR B 1 218 ? 4.777 5.785 11.086 1 97.69 218 THR B N 1
ATOM 3856 C CA . THR B 1 218 ? 4.551 6.801 10.062 1 97.69 218 THR B CA 1
ATOM 3857 C C . THR B 1 218 ? 3.17 7.43 10.219 1 97.69 218 THR B C 1
ATOM 3859 O O . THR B 1 218 ? 2.184 6.723 10.445 1 97.69 218 THR B O 1
ATOM 3862 N N . ILE B 1 219 ? 3.107 8.742 10.078 1 98.19 219 ILE B N 1
ATOM 3863 C CA . ILE B 1 219 ? 1.872 9.484 10.305 1 98.19 219 ILE B CA 1
ATOM 3864 C C . ILE B 1 219 ? 1.335 10 8.969 1 98.19 219 ILE B C 1
ATOM 3866 O O . ILE B 1 219 ? 0.124 10 8.742 1 98.19 219 ILE B O 1
ATOM 3870 N N . SER B 1 220 ? 2.217 10.469 8.062 1 98.56 220 SER B N 1
ATOM 3871 C CA . SER B 1 220 ? 1.68 11.023 6.828 1 98.56 220 SER B CA 1
ATOM 3872 C C . SER B 1 220 ? 2.648 10.82 5.668 1 98.56 220 SER B C 1
ATOM 3874 O O . SER B 1 220 ? 3.857 10.711 5.871 1 98.56 220 SER B O 1
ATOM 3876 N N . PHE B 1 221 ? 2.096 10.719 4.496 1 98.25 221 PHE B N 1
ATOM 3877 C CA . PHE B 1 221 ? 2.803 10.789 3.223 1 98.25 221 PHE B CA 1
ATOM 3878 C C . PHE B 1 221 ? 2.271 11.93 2.367 1 98.25 221 PHE B C 1
ATOM 3880 O O . PHE B 1 221 ? 1.145 12.391 2.562 1 98.25 221 PHE B O 1
ATOM 3887 N N . HIS B 1 222 ? 3.143 12.367 1.443 1 97.5 222 HIS B N 1
ATOM 3888 C CA . HIS B 1 222 ? 2.787 13.453 0.531 1 97.5 222 HIS B CA 1
ATOM 3889 C C . HIS B 1 222 ? 3 13.039 -0.921 1 97.5 222 HIS B C 1
ATOM 3891 O O . HIS B 1 222 ? 3.6 12 -1.194 1 97.5 222 HIS B O 1
ATOM 3897 N N . TYR B 1 223 ? 2.393 13.82 -1.874 1 97 223 TYR B N 1
ATOM 3898 C CA . TYR B 1 223 ? 2.496 13.633 -3.316 1 97 223 TYR B CA 1
ATOM 3899 C C . TYR B 1 223 ? 1.852 12.32 -3.742 1 97 223 TYR B C 1
ATOM 3901 O O . TYR B 1 223 ? 2.438 11.555 -4.508 1 97 223 TYR B O 1
ATOM 3909 N N . LEU B 1 224 ? 0.737 12.047 -3.277 1 97.94 224 LEU B N 1
ATOM 3910 C CA . LEU B 1 224 ? 0.006 10.828 -3.615 1 97.94 224 LEU B CA 1
ATOM 3911 C C . LEU B 1 224 ? -1.087 11.117 -4.637 1 97.94 224 LEU B C 1
ATOM 3913 O O . LEU B 1 224 ? -1.771 12.141 -4.551 1 97.94 224 LEU B O 1
ATOM 3917 N N . SER B 1 225 ? -1.203 10.297 -5.594 1 96.56 225 SER B N 1
ATOM 3918 C CA . SER B 1 225 ? -2.34 10.336 -6.508 1 96.56 225 SER B CA 1
ATOM 3919 C C . SER B 1 225 ? -3.609 9.828 -5.832 1 96.56 225 SER B C 1
ATOM 3921 O O . SER B 1 225 ? -3.551 9.242 -4.75 1 96.56 225 SER B O 1
ATOM 3923 N N . PRO B 1 226 ? -4.758 10.133 -6.488 1 96.69 226 PRO B N 1
ATOM 3924 C CA . PRO B 1 226 ? -5.992 9.555 -5.949 1 96.69 226 PRO B CA 1
ATOM 3925 C C . PRO B 1 226 ? -5.918 8.031 -5.805 1 96.69 226 PRO B C 1
ATOM 3927 O O . PRO B 1 226 ? -6.363 7.484 -4.793 1 96.69 226 PRO B O 1
ATOM 3930 N N . GLU B 1 227 ? -5.289 7.352 -6.738 1 95.62 227 GLU B N 1
ATOM 3931 C CA . GLU B 1 227 ? -5.152 5.898 -6.719 1 95.62 227 GLU B CA 1
ATOM 3932 C C . GLU B 1 227 ? -4.246 5.441 -5.578 1 95.62 227 GLU B C 1
ATOM 3934 O O . GLU B 1 227 ? -4.523 4.438 -4.922 1 95.62 227 GLU B O 1
ATOM 3939 N N . ASP B 1 228 ? -3.215 6.18 -5.402 1 97 228 ASP B N 1
ATOM 3940 C CA . ASP B 1 228 ? -2.33 5.863 -4.285 1 97 228 ASP B CA 1
ATOM 3941 C C . ASP B 1 228 ? -3.092 5.879 -2.961 1 97 228 ASP B C 1
ATOM 3943 O O . ASP B 1 228 ? -2.945 4.965 -2.146 1 97 228 ASP B O 1
ATOM 3947 N N . MET B 1 229 ? -3.879 6.902 -2.771 1 98.25 229 MET B N 1
ATOM 3948 C CA . MET B 1 229 ? -4.625 7.047 -1.523 1 98.25 229 MET B CA 1
ATOM 3949 C C . MET B 1 229 ? -5.648 5.93 -1.367 1 98.25 229 MET B C 1
ATOM 3951 O O . MET B 1 229 ? -5.809 5.375 -0.278 1 98.25 229 MET B O 1
ATOM 3955 N N . GLN B 1 230 ? -6.281 5.594 -2.455 1 97.5 230 GLN B N 1
ATOM 3956 C CA . GLN B 1 230 ? -7.258 4.512 -2.432 1 97.5 230 GLN B CA 1
ATOM 3957 C C . GLN B 1 230 ? -6.594 3.176 -2.121 1 97.5 230 GLN B C 1
ATOM 3959 O O . GLN B 1 230 ? -7.129 2.373 -1.354 1 97.5 230 GLN B O 1
ATOM 3964 N N . LEU B 1 231 ? -5.48 2.934 -2.672 1 97.25 231 LEU B N 1
ATOM 3965 C CA . LEU B 1 231 ? -4.762 1.688 -2.426 1 97.25 231 LEU B CA 1
ATOM 3966 C C . LEU B 1 231 ? -4.266 1.622 -0.985 1 97.25 231 LEU B C 1
ATOM 3968 O O . LEU B 1 231 ? -4.316 0.565 -0.353 1 97.25 231 LEU B O 1
ATOM 3972 N N . LEU B 1 232 ? -3.756 2.738 -0.489 1 97.06 232 LEU B N 1
ATOM 3973 C CA . LEU B 1 232 ? -3.344 2.766 0.911 1 97.06 232 LEU B CA 1
ATOM 3974 C C . LEU B 1 232 ? -4.516 2.445 1.829 1 97.06 232 LEU B C 1
ATOM 3976 O O . LEU B 1 232 ? -4.375 1.674 2.781 1 97.06 232 LEU B O 1
ATOM 3980 N N . GLU B 1 233 ? -5.664 3.051 1.546 1 96.56 233 GLU B N 1
ATOM 3981 C CA . GLU B 1 233 ? -6.879 2.736 2.295 1 96.56 233 GLU B CA 1
ATOM 3982 C C . GLU B 1 233 ? -7.195 1.246 2.23 1 96.56 233 GLU B C 1
ATOM 3984 O O . GLU B 1 233 ? -7.523 0.632 3.248 1 96.56 233 GLU B O 1
ATOM 3989 N N . PHE B 1 234 ? -7.066 0.67 1.07 1 95.94 234 PHE B N 1
ATOM 3990 C CA . PHE B 1 234 ? -7.348 -0.745 0.857 1 95.94 234 PHE B CA 1
ATOM 3991 C C . PHE B 1 234 ? -6.371 -1.614 1.641 1 95.94 234 PHE B C 1
ATOM 3993 O O . PHE B 1 234 ? -6.785 -2.506 2.385 1 95.94 234 PHE B O 1
ATOM 4000 N N . TYR B 1 235 ? -5.07 -1.351 1.526 1 95.56 235 TYR B N 1
ATOM 4001 C CA . TYR B 1 235 ? -4.035 -2.158 2.164 1 95.56 235 TYR B CA 1
ATOM 4002 C C . TYR B 1 235 ? -4.141 -2.082 3.682 1 95.56 235 TYR B C 1
ATOM 4004 O O . TYR B 1 235 ? -4.02 -3.098 4.371 1 95.56 235 TYR B O 1
ATOM 4012 N N . LEU B 1 236 ? -4.449 -0.947 4.195 1 94.44 236 LEU B N 1
ATOM 4013 C CA . LEU B 1 236 ? -4.336 -0.72 5.633 1 94.44 236 LEU B CA 1
ATOM 4014 C C . LEU B 1 236 ? -5.625 -1.109 6.348 1 94.44 236 LEU B C 1
ATOM 4016 O O . LEU B 1 236 ? -5.594 -1.525 7.508 1 94.44 236 LEU B O 1
ATOM 4020 N N . TYR B 1 237 ? -6.801 -1.082 5.625 1 93.5 237 TYR B N 1
ATOM 4021 C CA . TYR B 1 237 ? -8.031 -1.132 6.414 1 93.5 237 TYR B CA 1
ATOM 4022 C C . TYR B 1 237 ? -9.016 -2.131 5.82 1 93.5 237 TYR B C 1
ATOM 4024 O O . TYR B 1 237 ? -10.016 -2.477 6.457 1 93.5 237 TYR B O 1
ATOM 4032 N N . LYS B 1 238 ? -8.758 -2.566 4.629 1 93.12 238 LYS B N 1
ATOM 4033 C CA . LYS B 1 238 ? -9.758 -3.443 4.016 1 93.12 238 LYS B CA 1
ATOM 4034 C C . LYS B 1 238 ? -9.188 -4.84 3.787 1 93.12 238 LYS B C 1
ATOM 4036 O O . LYS B 1 238 ? -9.875 -5.84 4.004 1 93.12 238 LYS B O 1
ATOM 4041 N N . LEU B 1 239 ? -7.934 -4.906 3.359 1 93.62 239 LEU B N 1
ATOM 4042 C CA . LEU B 1 239 ? -7.289 -6.172 3.029 1 93.62 239 LEU B CA 1
ATOM 4043 C C . LEU B 1 239 ? -7.082 -7.02 4.281 1 93.62 239 LEU B C 1
ATOM 4045 O O . LEU B 1 239 ? -6.535 -6.543 5.273 1 93.62 239 LEU B O 1
ATOM 4049 N N . ASN B 1 240 ? -7.555 -8.266 4.23 1 85.88 240 ASN B N 1
ATOM 4050 C CA . ASN B 1 240 ? -7.426 -9.18 5.363 1 85.88 240 ASN B CA 1
ATOM 4051 C C . ASN B 1 240 ? -5.992 -9.68 5.516 1 85.88 240 ASN B C 1
ATOM 4053 O O . ASN B 1 240 ? -5.383 -10.133 4.547 1 85.88 240 ASN B O 1
ATOM 4057 N N . THR B 1 241 ? -5.277 -9.344 6.539 1 72.75 241 THR B N 1
ATOM 4058 C CA . THR B 1 241 ? -4.012 -10 6.859 1 72.75 241 THR B CA 1
ATOM 4059 C C . THR B 1 241 ? -4.07 -10.641 8.242 1 72.75 241 THR B C 1
ATOM 4061 O O . THR B 1 241 ? -4.914 -10.281 9.062 1 72.75 241 THR B O 1
ATOM 4064 N N . LYS B 1 242 ? -3.922 -12.102 8.438 1 56.09 242 LYS B N 1
ATOM 4065 C CA . LYS B 1 242 ? -4.062 -12.828 9.695 1 56.09 242 LYS B CA 1
ATOM 4066 C C . LYS B 1 242 ? -3.74 -11.938 10.891 1 56.09 242 LYS B C 1
ATOM 4068 O O . LYS B 1 242 ? -4.094 -12.25 12.023 1 56.09 242 LYS B O 1
ATOM 4073 N N . GLN B 1 243 ? -2.953 -11.109 10.781 1 49.91 243 GLN B N 1
ATOM 4074 C CA . GLN B 1 243 ? -2.816 -10.539 12.125 1 49.91 243 GLN B CA 1
ATOM 4075 C C . GLN B 1 243 ? -4.176 -10.141 12.695 1 49.91 243 GLN B C 1
ATOM 4077 O O . GLN B 1 243 ? -4.336 -10.023 13.906 1 49.91 243 GLN B O 1
ATOM 4082 N N . MET B 1 244 ? -5.156 -10.125 11.836 1 42.59 244 MET B N 1
ATOM 4083 C CA . MET B 1 244 ? -6.527 -9.828 12.234 1 42.59 244 MET B CA 1
ATOM 4084 C C . MET B 1 244 ? -7.18 -11.047 12.891 1 42.59 244 MET B C 1
ATOM 4086 O O . MET B 1 244 ? -8 -10.898 13.797 1 42.59 244 MET B O 1
ATOM 4090 N N . ASP B 1 245 ? -7.023 -12.344 12.305 1 42.25 245 ASP B N 1
ATOM 4091 C CA . ASP B 1 245 ? -7.711 -13.523 12.812 1 42.25 245 ASP B CA 1
ATOM 4092 C C . ASP B 1 245 ? -7.262 -13.852 14.234 1 42.25 245 ASP B C 1
ATOM 4094 O O . ASP B 1 245 ? -8.047 -14.359 15.039 1 42.25 245 ASP B O 1
ATOM 4098 N N . GLN B 1 246 ? -6.105 -13.891 14.492 1 37.66 246 GLN B N 1
ATOM 4099 C CA . GLN B 1 246 ? -5.832 -14.266 15.875 1 37.66 246 GLN B CA 1
ATOM 4100 C C . GLN B 1 246 ? -6.609 -13.375 16.844 1 37.66 246 GLN B C 1
ATOM 4102 O O . GLN B 1 246 ? -6.824 -13.75 18 1 37.66 246 GLN B O 1
ATOM 4107 N N . ARG B 1 247 ? -7.012 -12.312 16.484 1 37.53 247 ARG B N 1
ATOM 4108 C CA . ARG B 1 247 ? -7.859 -11.484 17.344 1 37.53 247 ARG B CA 1
ATOM 4109 C C . ARG B 1 247 ? -9.266 -12.062 17.438 1 37.53 247 ARG B C 1
ATOM 4111 O O . ARG B 1 247 ? -9.945 -11.883 18.453 1 37.53 247 ARG B O 1
ATOM 4118 N N . ARG B 1 248 ? -9.844 -12.617 16.344 1 36.94 248 ARG B N 1
ATOM 4119 C CA . ARG B 1 248 ? -11.18 -13.18 16.469 1 36.94 248 ARG B CA 1
ATOM 4120 C C . ARG B 1 248 ? -11.172 -14.406 17.391 1 36.94 248 ARG B C 1
ATOM 4122 O O . ARG B 1 248 ? -12.156 -14.68 18.078 1 36.94 248 ARG B O 1
ATOM 4129 N N . ASN B 1 249 ? -10.227 -15.172 17.172 1 35.5 249 ASN B N 1
ATOM 4130 C CA . ASN B 1 249 ? -10.273 -16.359 18.031 1 35.5 249 ASN B CA 1
ATOM 4131 C C . ASN B 1 249 ? -9.945 -16.016 19.484 1 35.5 249 ASN B C 1
ATOM 4133 O O . ASN B 1 249 ? -10.188 -16.812 20.375 1 35.5 249 ASN B O 1
ATOM 4137 N N . SER B 1 250 ? -9.18 -15.008 19.734 1 33.06 250 SER B N 1
ATOM 4138 C CA . SER B 1 250 ? -8.914 -14.859 21.172 1 33.06 250 SER B CA 1
ATOM 4139 C C . SER B 1 250 ? -10.102 -14.227 21.891 1 33.06 250 SER B C 1
ATOM 4141 O O . SER B 1 250 ? -10.117 -14.148 23.109 1 33.06 250 SER B O 1
ATOM 4143 N N . SER B 1 251 ? -10.859 -13.422 21.172 1 31.23 251 SER B N 1
ATOM 4144 C CA . SER B 1 251 ? -11.953 -12.891 21.969 1 31.23 251 SER B CA 1
ATOM 4145 C C . SER B 1 251 ? -13.016 -13.961 22.219 1 31.23 251 SER B C 1
ATOM 4147 O O . SER B 1 251 ? -14.109 -13.648 22.703 1 31.23 251 SER B O 1
ATOM 4149 N N . LYS B 1 252 ? -12.867 -15.18 21.578 1 27.61 252 LYS B N 1
ATOM 4150 C CA . LYS B 1 252 ? -13.875 -16.016 22.234 1 27.61 252 LYS B CA 1
ATOM 4151 C C . LYS B 1 252 ? -13.523 -16.25 23.688 1 27.61 252 LYS B C 1
ATOM 4153 O O . LYS B 1 252 ? -12.414 -16.688 24.016 1 27.61 252 LYS B O 1
ATOM 4158 N N . PRO B 1 253 ? -14.391 -15.805 24.594 1 26.41 253 PRO B N 1
ATOM 4159 C CA . PRO B 1 253 ? -14.344 -16.328 25.953 1 26.41 253 PRO B CA 1
ATOM 4160 C C . PRO B 1 253 ? -14.203 -17.844 26 1 26.41 253 PRO B C 1
ATOM 4162 O O . PRO B 1 253 ? -14.633 -18.531 25.078 1 26.41 253 PRO B O 1
#

Foldseek 3Di:
DWAEEEEEEDEAVCLLLQVLQVPFQCVPHNYYEYEYCDDHPPGRYDHDVDDDDLQAVLVSLLVSLVVCVVPPLVRTFKYKQEYSFKHFPVVLVCVLCVVDGLLAFAKEAFWWADDDQAGIFHDNQLIMMTGSNNSVQCNVPQPPDPPLCSRGNNRVSSRNSCVVVVGHYDQPAPPVQADQGENAAPVQQQDVVSDDPVCVVIGPGDYHGHDPRHDPSRTMHGDHDSVRSVVVRCVPPPDDDVVVVVVVVVPPD/DWAEEEEEEDEAVCLLLQVLQVPFQCVPHNYYEYEYCDDHPPHRYDHDVDDDDLQAVLVSVLVSLVVCVVPPLVRTFKYKQEYSFKHFPVVLVCVLCVVDGLLAFAKEAFWWADDDQAGIFHDNQLIMMTGSNNSVCCNVPQPPDPPLCSRGNNRVSSRNSCVVVVGDYDQPADPVQADQGENAAPVQQADVVSDDPVCVVIGPGDYHGHDPRHDPSRTMHGDHDSVRSVVVRCVPPPDDDVVVVVVVVVPPD

InterPro domains:
  IPR003378 Fringe-like, glycosyltransferase domain [PF02434] (21-189)
  IPR026050 C1GALT1/C1GALT1-specific chaperone 1 [PTHR23033] (3-246)

Organism: Lottia gigantea (NCBI:txid225164)

Radius of gyration: 26.4 Å; Cα contacts (8 Å, |Δi|>4): 1024; chains: 2; bounding box: 44×82×61 Å

=== Feature glossary ===
Feature key, reading from the visual/contextual features back to the raw sequence:

Rendered structure images. Structure images are PyMOL renders from six orthogonal camera directions. Cartoon representation draws helices as coils and strands as arrows; sticks shows the backbone as bonds; surface shows the solvent-excluded envelope. Rainbow coloring maps sequence position to hue (blue→red, N→C); chain coloring assigns a distinct color per polypeptide.

Contact-map, Ramachandran, and PAE plots. Three diagnostic plots accompany the record. The Cα contact map visualizes the tertiary structure as a 2D adjacency matrix (8 Å cutoff, sequence-local contacts suppressed). The Ramachandran plot shows the distribution of backbone (φ, ψ) torsions, with points in the α and β basins reflecting secondary structure content. The PAE plot shows AlphaFold's inter-residue confidence as a color matrix.

InterPro / GO / CATH / organism. The annotation block draws on four external resources. InterPro: which protein families and domains the sequence belongs to. GO: standardized terms for what the protein does, what process it participates in, and where in the cell it acts. CATH: which structural fold it has in the CATH hierarchy. Organism: the species of origin.

Nearest PDB structures. Structural nearest neighbors (via Foldseek easy-search vs the PDB). Reported per hit: target PDB id, E-value, and alignment TM-score. A TM-score above ~0.5 is the conventional threshold for 'same fold'.

Predicted aligned error. Predicted aligned error is AlphaFold's pairwise confidence. Unlike pLDDT (per-residue), PAE is per-residue-pair and captures whether two parts of the structure are correctly placed relative to each other. Units are ångströms of expected positional error.

Solvent-accessible surface area. SASA measures how much of the protein is reachable by solvent. It is computed by rolling a water-sized probe over the atomic surface and summing the exposed area (Å²). Per-residue SASA distinguishes core (buried, low SASA) from surface (exposed, high SASA) residues; total SASA is a whole-molecule size measure.

B-factor. Crystallographic B-factors measure how much each atom's electron density is smeared out, in Å². They rise in mobile loops and surface residues and fall in the buried interior. In AlphaFold models this column is repurposed to hold pLDDT instead.

pLDDT. For AlphaFold models, the B-factor field carries pLDDT — the model's own estimate of local accuracy on a 0–100 scale. Regions with pLDDT<50 should be treated as essentially unmodeled; they often correspond to intrinsically disordered segments.

Backbone torsions (φ/ψ). φ (phi) and ψ (psi) are the two rotatable backbone dihedrals per residue: φ is the C(i-1)–N–Cα–C torsion, ψ is the N–Cα–C–N(i+1) torsion, both in degrees on (−180°, 180°]. α-helical residues cluster near (−60°, −45°); β-strand residues near (−120°, +130°). A Ramachandran plot is simply a scatter of (φ, ψ) for every residue.

Radius of gyration, Cα contacts, bounding box. Radius of gyration (Rg) is the root-mean-square distance of Cα atoms from their centroid — a single number for overall size and compactness. A globular domain of N residues has Rg ≈ 2.2·N^0.38 Å; an extended or disordered chain has a much larger Rg. The Cα contact count is the number of residue pairs whose Cα atoms are within 8 Å and are more than four positions apart in sequence — a standard proxy for tertiary packing density. The bounding box is the smallest axis-aligned box enclosing all Cα atoms.

Secondary structure (3-state, P-SEA). Three-state secondary structure (P-SEA) collapses the eight DSSP classes into helix (a), strand (b), and coil (c). P-SEA assigns these from Cα geometry alone — distances and angles — without requiring backbone oxygens, so it works on any Cα trace.

Secondary structure (8-state, DSSP). Secondary structure is the local, repeating backbone conformation. DSSP classifies it into eight states by reading the hydrogen-bond network: three helix types (H, G, I), two β types (E, B), two non-regular types (T, S), and unstructured coil (-).

Foldseek 3Di.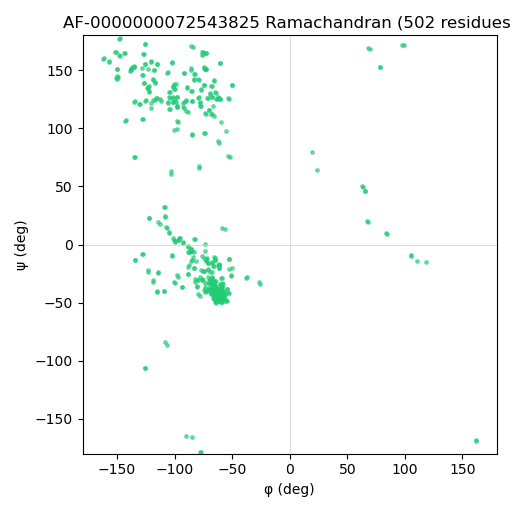 The Foldseek 3Di string encodes local tertiary geometry as a 20-letter alphabet — one character per residue — derived from the relative positions of nearby Cα atoms. Unlike the amino-acid sequence, 3Di is a direct function of the 3D structure, so two proteins with the same fold have similar 3Di strings even at low sequence identity.

mmCIF coordinates. Structure coordinates are given as an mmCIF _atom_site loop: one row per atom with element, residue name, chain id, sequence number, and x/y/z position in Å. Only the four main-chain atoms per residue are included here; side chains are omitted to keep the record compact.

Sequence. This is the polypeptide sequence — one letter per residue, N-terminus first. Length ranges from a few dozen residues for small domains to over a thousand for large multi-domain proteins.